Protein AF-A0A917IMJ3-F1 (afdb_monomer_lite)

Sequence (412 aa):
MSEKLTAGRRKFLPMLGHVNGKRSAVTCALKCNNACLAPDANCSDNHYFRDIVDAALTRRAALGLAAGAALVVGAGVQTQDAAQAAPGRAGKGNPNSWTKGKPSAFGFDAISPVAADVDDLVVPAGFEWEPIIRWGDPLFKSAPEFDPENQTARDQERQFGYNNDYLTIIPDADNPLHGILVCNHEYVNEQAMFSEAMFRDNRRELIRTAMMAQGLSVVELQRKKVGSPWTYIVGGKRNRRITTDTAFVIDGPAAGSDLMKTASDSTGTVVAGTNNNCSGGLTPWGTVLSGEENFDSYFVGKDDEKFARYSLSNEPTPHEWESVEPRWNANNPGYENESNRFGWIVELTRRIPRLPRASTPPWAASSTRAPTFTLIPLPATWLLTWAMTRALSTSTSSFPATATSRAIRSTT

Organism: NCBI:txid1812262

Radius of gyration: 28.25 Å; chains: 1; bounding box: 81×81×106 Å

Structure (mmCIF, N/CA/C/O backbone):
data_AF-A0A917IMJ3-F1
#
_entry.id   AF-A0A917IMJ3-F1
#
loop_
_atom_site.group_PDB
_atom_site.id
_atom_site.type_symbol
_atom_site.label_atom_id
_atom_site.label_alt_id
_atom_site.label_comp_id
_atom_site.label_asym_id
_atom_site.label_entity_id
_atom_site.label_seq_id
_atom_site.pdbx_PDB_ins_code
_atom_site.Cartn_x
_atom_site.Cartn_y
_atom_site.Cartn_z
_atom_site.occupancy
_atom_site.B_iso_or_equiv
_atom_site.auth_seq_id
_atom_site.auth_comp_id
_atom_site.auth_asym_id
_atom_site.auth_atom_id
_atom_site.pdbx_PDB_model_num
ATOM 1 N N . MET A 1 1 ? -9.486 -28.861 -49.021 1.00 35.19 1 MET A N 1
ATOM 2 C CA . MET A 1 1 ? -9.695 -29.885 -47.977 1.00 35.19 1 MET A CA 1
ATOM 3 C C . MET A 1 1 ? -10.042 -29.141 -46.702 1.00 35.19 1 MET A C 1
ATOM 5 O O . MET A 1 1 ? -9.253 -28.317 -46.271 1.00 35.19 1 MET A O 1
ATOM 9 N N . SER A 1 2 ? -11.275 -29.297 -46.220 1.00 33.06 2 SER A N 1
ATOM 10 C CA . SER A 1 2 ? -11.805 -28.580 -45.055 1.00 33.06 2 SER A CA 1
ATOM 11 C C . SER A 1 2 ? -11.383 -29.332 -43.797 1.00 33.06 2 SER A C 1
ATOM 13 O O . SER A 1 2 ? -11.830 -30.455 -43.566 1.00 33.06 2 SER A O 1
ATOM 15 N N . GLU A 1 3 ? -10.470 -28.743 -43.033 1.00 34.72 3 GLU A N 1
ATOM 16 C CA . GLU A 1 3 ? -10.011 -29.294 -41.765 1.00 34.72 3 GLU A CA 1
ATOM 17 C C . GLU A 1 3 ? -11.056 -28.958 -40.694 1.00 34.72 3 GLU A C 1
ATOM 19 O O . GLU A 1 3 ? -11.274 -27.804 -40.324 1.00 34.72 3 GLU A O 1
ATOM 24 N N . LYS A 1 4 ? -11.796 -29.983 -40.263 1.00 35.91 4 LYS A N 1
ATOM 25 C CA . LYS A 1 4 ? -12.760 -29.879 -39.170 1.00 35.91 4 LYS A CA 1
ATOM 26 C C . LYS A 1 4 ? -11.993 -29.603 -37.879 1.00 35.91 4 LYS A C 1
ATOM 28 O O . LYS A 1 4 ? -11.402 -30.518 -37.315 1.00 35.91 4 LYS A O 1
ATOM 33 N N . LEU A 1 5 ? -12.073 -28.369 -37.385 1.00 37.31 5 LEU A N 1
ATOM 34 C CA . LEU A 1 5 ? -11.803 -28.036 -35.988 1.00 37.31 5 LEU A CA 1
ATOM 35 C C . LEU A 1 5 ? -12.705 -28.911 -35.109 1.00 37.31 5 LEU A C 1
ATOM 37 O O . LEU A 1 5 ? -13.900 -28.652 -34.952 1.00 37.31 5 LEU A O 1
ATOM 41 N N . THR A 1 6 ? -12.149 -29.986 -34.557 1.00 40.31 6 THR A N 1
ATOM 42 C CA . THR A 1 6 ? -12.772 -30.716 -33.459 1.00 40.31 6 THR A CA 1
ATOM 43 C C . THR A 1 6 ? -12.925 -29.741 -32.304 1.00 40.31 6 THR A C 1
ATOM 45 O O . THR A 1 6 ? -11.944 -29.373 -31.661 1.00 40.31 6 THR A O 1
ATOM 48 N N . ALA A 1 7 ? -14.160 -29.304 -32.063 1.00 43.97 7 ALA A N 1
ATOM 49 C CA . ALA A 1 7 ? -14.542 -28.570 -30.873 1.00 43.97 7 ALA A CA 1
ATOM 50 C C . ALA A 1 7 ? -14.216 -29.441 -29.654 1.00 43.97 7 ALA A C 1
ATOM 52 O O . ALA A 1 7 ? -14.998 -30.304 -29.251 1.00 43.97 7 ALA A O 1
ATOM 53 N N . GLY A 1 8 ? -13.021 -29.250 -29.092 1.00 41.69 8 GLY A N 1
ATOM 54 C CA . GLY A 1 8 ? -12.675 -29.802 -27.797 1.00 41.69 8 GLY A CA 1
ATOM 55 C C . GLY A 1 8 ? -13.751 -29.358 -26.816 1.00 41.69 8 GLY A C 1
ATOM 56 O O . GLY A 1 8 ? -14.015 -28.162 -26.684 1.00 41.69 8 GLY A O 1
ATOM 57 N N . ARG A 1 9 ? -14.414 -30.320 -26.164 1.00 41.16 9 ARG A N 1
ATOM 58 C CA . ARG A 1 9 ? -15.279 -30.050 -25.012 1.00 41.16 9 ARG A CA 1
ATOM 59 C C . ARG A 1 9 ? -14.466 -29.185 -24.054 1.00 41.16 9 ARG A C 1
ATOM 61 O O . ARG A 1 9 ? -13.565 -29.702 -23.395 1.00 41.16 9 ARG A O 1
ATOM 68 N N . ARG A 1 10 ? -14.765 -27.883 -23.984 1.00 44.25 10 ARG A N 1
ATOM 69 C CA . ARG A 1 10 ? -14.269 -27.031 -22.904 1.00 44.25 10 ARG A CA 1
ATOM 70 C C . ARG A 1 10 ? -14.716 -27.726 -21.625 1.00 44.25 10 ARG A C 1
ATOM 72 O O . ARG A 1 10 ? -15.918 -27.852 -21.391 1.00 44.25 10 ARG A O 1
ATOM 79 N N . LYS A 1 11 ? -13.773 -28.281 -20.858 1.00 47.22 11 LYS A N 1
ATOM 80 C CA . LYS A 1 11 ? -14.083 -28.777 -19.518 1.00 47.22 11 LYS A CA 1
ATOM 81 C C . LYS A 1 11 ? -14.639 -27.569 -18.778 1.00 47.22 11 LYS A C 1
ATOM 83 O O . LYS A 1 11 ? -13.929 -26.580 -18.615 1.00 47.22 11 LYS A O 1
ATOM 88 N N . PHE A 1 12 ? -15.919 -27.615 -18.422 1.00 45.28 12 PHE A N 1
ATOM 89 C CA . PHE A 1 12 ? -16.486 -26.616 -17.534 1.00 45.28 12 PHE A CA 1
ATOM 90 C C . PHE A 1 12 ? -15.592 -26.557 -16.297 1.00 45.28 12 PHE A C 1
ATOM 92 O O . PHE A 1 12 ? -15.221 -27.607 -15.762 1.00 45.28 12 PHE A O 1
ATOM 99 N N . LEU A 1 13 ? -15.192 -25.348 -15.894 1.00 52.44 13 LEU A N 1
ATOM 100 C CA . LEU A 1 13 ? -14.470 -25.165 -14.642 1.00 52.44 13 LEU A CA 1
ATOM 101 C C . LEU A 1 13 ? -15.289 -25.876 -13.554 1.00 52.44 13 LEU A C 1
ATOM 103 O O . LEU A 1 13 ? -16.500 -25.655 -13.503 1.00 52.44 13 LEU A O 1
ATOM 107 N N . PRO A 1 14 ? -14.684 -26.721 -12.702 1.00 53.47 14 PRO A N 1
ATOM 108 C CA . PRO A 1 14 ? -15.400 -27.543 -11.716 1.00 53.47 14 PRO A CA 1
ATOM 109 C C . PRO A 1 14 ? -16.225 -26.736 -10.695 1.00 53.47 14 PRO A C 1
ATOM 111 O O . PRO A 1 14 ? -16.931 -27.312 -9.877 1.00 53.47 14 PRO A O 1
ATOM 114 N N . MET A 1 15 ? -16.168 -25.404 -10.768 1.00 46.88 15 MET A N 1
ATOM 115 C CA . MET A 1 15 ? -16.908 -24.461 -9.939 1.00 46.88 15 MET A CA 1
ATOM 116 C C . MET A 1 15 ? -18.075 -23.773 -10.673 1.00 46.88 15 MET A C 1
ATOM 118 O O . MET A 1 15 ? -18.857 -23.068 -10.038 1.00 46.88 15 MET A O 1
ATOM 122 N N . LEU A 1 16 ? -18.246 -23.969 -11.986 1.00 41.59 16 LEU A N 1
ATOM 123 C CA . LEU A 1 16 ? -19.335 -23.354 -12.750 1.00 41.59 16 LEU A CA 1
ATOM 124 C C . LEU A 1 16 ? -20.690 -23.917 -12.281 1.00 41.59 16 LEU A C 1
ATOM 126 O O . LEU A 1 16 ? -20.963 -25.103 -12.439 1.00 41.59 16 LEU A O 1
ATOM 130 N N . GLY A 1 17 ? -21.519 -23.066 -11.670 1.00 51.72 17 GLY A N 1
ATOM 131 C CA . GLY A 1 17 ? -22.773 -23.457 -11.006 1.00 51.72 17 GLY A CA 1
ATOM 132 C C . GLY A 1 17 ? -22.638 -23.790 -9.511 1.00 51.72 17 GLY A C 1
ATOM 133 O O . GLY A 1 17 ? -23.651 -23.887 -8.822 1.00 51.72 17 GLY A O 1
ATOM 134 N N . HIS A 1 18 ? -21.410 -23.908 -8.991 1.00 44.44 18 HIS A N 1
ATOM 135 C CA . HIS A 1 18 ? -21.112 -24.044 -7.557 1.00 44.44 18 HIS A CA 1
ATOM 136 C C . HIS A 1 18 ? -20.641 -22.731 -6.919 1.00 44.44 18 HIS A C 1
ATOM 138 O O . HIS A 1 18 ? -20.773 -22.563 -5.708 1.00 44.44 18 HIS A O 1
ATOM 144 N N . VAL A 1 19 ? -20.147 -21.784 -7.724 1.00 44.25 19 VAL A N 1
ATOM 145 C CA . VAL A 1 19 ? -19.877 -20.409 -7.299 1.00 44.25 19 VAL A CA 1
ATOM 146 C C . VAL A 1 19 ? -20.710 -19.432 -8.117 1.00 44.25 19 VAL A C 1
ATOM 148 O O . VAL A 1 19 ? -20.567 -19.322 -9.331 1.00 44.25 19 VAL A O 1
ATOM 151 N N . ASN A 1 20 ? -21.578 -18.691 -7.434 1.00 52.50 20 ASN A N 1
ATOM 152 C CA . ASN A 1 20 ? -22.079 -17.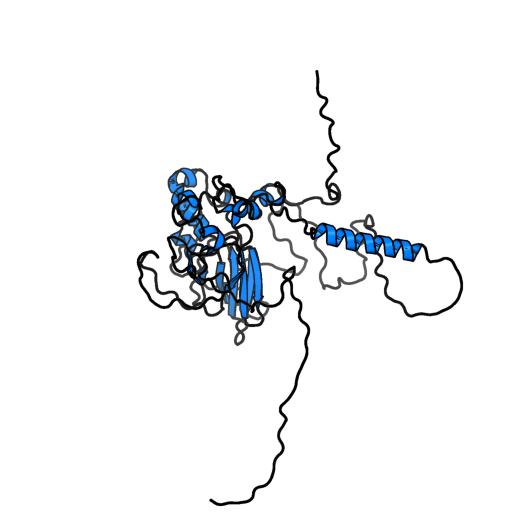425 -7.947 1.00 52.50 20 ASN A CA 1
ATOM 153 C C . ASN A 1 20 ? -21.049 -16.379 -7.538 1.00 52.50 20 ASN A C 1
ATOM 155 O O . ASN A 1 20 ? -21.074 -15.898 -6.404 1.00 52.50 20 ASN A O 1
ATOM 159 N N . GLY A 1 21 ? -20.095 -16.089 -8.424 1.00 55.09 21 GLY A N 1
ATOM 160 C CA . GLY A 1 21 ? -19.162 -14.990 -8.212 1.00 55.09 21 GLY A CA 1
ATOM 161 C C . GLY A 1 21 ? -19.959 -13.697 -8.068 1.00 55.09 21 GLY A C 1
ATOM 162 O O . GLY A 1 21 ? -20.442 -13.161 -9.054 1.00 55.09 21 GLY A O 1
ATOM 163 N N . LYS A 1 22 ? -20.131 -13.212 -6.834 1.00 58.22 22 LYS A N 1
ATOM 164 C CA . LYS A 1 22 ? -20.762 -11.910 -6.559 1.00 58.22 22 LYS A CA 1
ATOM 165 C C . LYS A 1 22 ? -19.828 -10.734 -6.862 1.00 58.22 22 LYS A C 1
ATOM 167 O O . LYS A 1 22 ? -20.222 -9.586 -6.704 1.00 58.22 22 LYS A O 1
ATOM 172 N N . ARG A 1 23 ? -18.575 -11.013 -7.232 1.00 66.75 23 ARG A N 1
ATOM 173 C CA . ARG A 1 23 ? -17.576 -9.990 -7.524 1.00 66.75 23 ARG A CA 1
ATOM 174 C C . ARG A 1 23 ? -17.810 -9.463 -8.939 1.00 66.75 23 ARG A C 1
ATOM 176 O O . ARG A 1 23 ? -17.840 -10.244 -9.887 1.00 66.75 23 ARG A O 1
ATOM 183 N N . SER A 1 24 ? -17.986 -8.149 -9.057 1.00 75.62 24 SER A N 1
ATOM 184 C CA . SER A 1 24 ? -18.077 -7.472 -10.351 1.00 75.62 24 SER A CA 1
ATOM 185 C C . SER A 1 24 ? -16.787 -7.682 -11.147 1.00 75.62 24 SER A C 1
ATOM 187 O O . SER A 1 24 ? -15.697 -7.674 -10.573 1.00 75.62 24 SER A O 1
ATOM 189 N N . ALA A 1 25 ? -16.900 -7.822 -12.471 1.00 77.88 25 ALA A N 1
ATOM 190 C CA . ALA A 1 25 ? -15.740 -7.880 -13.362 1.00 77.88 25 ALA A CA 1
ATOM 191 C C . ALA A 1 25 ? -14.852 -6.631 -13.218 1.00 77.88 25 ALA A C 1
ATOM 193 O O . ALA A 1 25 ? -13.630 -6.737 -13.260 1.00 77.88 25 ALA A O 1
ATOM 194 N N . VAL A 1 26 ? -15.462 -5.472 -12.948 1.00 81.12 26 VAL A N 1
ATOM 195 C CA . VAL A 1 26 ? -14.744 -4.216 -12.687 1.00 81.12 26 VAL A CA 1
ATOM 196 C C . VAL A 1 26 ? -13.865 -4.341 -11.441 1.00 81.12 26 VAL A C 1
ATOM 198 O O . VAL A 1 26 ? -12.712 -3.938 -11.465 1.00 81.12 26 VAL A O 1
ATOM 201 N N . THR A 1 27 ? -14.347 -4.981 -10.372 1.00 78.88 27 THR A N 1
ATOM 202 C CA . THR A 1 27 ? -13.531 -5.226 -9.172 1.00 78.88 27 THR A CA 1
ATOM 203 C C . THR A 1 27 ? -12.348 -6.148 -9.466 1.00 78.88 27 THR A C 1
ATOM 205 O O . THR A 1 27 ? -11.276 -5.954 -8.901 1.00 78.88 27 THR A O 1
ATOM 208 N N . CYS A 1 28 ? -12.516 -7.150 -10.335 1.00 81.75 28 CYS A N 1
ATOM 209 C CA . CYS A 1 28 ? -11.405 -8.011 -10.746 1.00 81.75 28 CYS A CA 1
ATOM 210 C C . CYS A 1 28 ? -10.337 -7.236 -11.527 1.00 81.75 28 CYS A C 1
ATOM 212 O O . CYS A 1 28 ? -9.151 -7.457 -11.291 1.00 81.75 28 CYS A O 1
ATOM 214 N N . ALA A 1 29 ? -10.755 -6.326 -12.409 1.00 81.81 29 ALA A N 1
ATOM 215 C CA . ALA A 1 29 ? -9.844 -5.480 -13.169 1.00 81.81 29 ALA A CA 1
ATOM 216 C C . ALA A 1 29 ? -9.094 -4.496 -12.266 1.00 81.81 29 ALA A C 1
ATOM 218 O O . ALA A 1 29 ? -7.875 -4.420 -12.337 1.00 81.81 29 ALA A O 1
ATOM 219 N N . LEU A 1 30 ? -9.816 -3.800 -11.387 1.00 81.94 30 LEU A N 1
ATOM 220 C CA . LEU A 1 30 ? -9.260 -2.720 -10.576 1.00 81.94 30 LEU A CA 1
ATOM 221 C C . LEU A 1 30 ? -8.395 -3.208 -9.406 1.00 81.94 30 LEU A C 1
ATOM 223 O O . LEU A 1 30 ? -7.332 -2.653 -9.169 1.00 81.94 30 LEU A O 1
ATOM 227 N N . LYS A 1 31 ? -8.824 -4.247 -8.674 1.00 81.62 31 LYS A N 1
ATOM 228 C CA . LYS A 1 31 ? -8.107 -4.712 -7.469 1.00 81.62 31 LYS A CA 1
ATOM 229 C C . LYS A 1 31 ? -7.034 -5.758 -7.773 1.00 81.62 31 LYS A C 1
ATOM 231 O O . LYS A 1 31 ? -6.007 -5.794 -7.112 1.00 81.62 31 LYS A O 1
ATOM 236 N N . CYS A 1 32 ? -7.296 -6.647 -8.730 1.00 79.88 32 CYS A N 1
ATOM 237 C CA . CYS A 1 32 ? -6.484 -7.850 -8.947 1.00 79.88 32 CYS A CA 1
ATOM 238 C C . CYS A 1 32 ? -5.886 -7.923 -10.358 1.00 79.88 32 CYS A C 1
ATOM 240 O O . CYS A 1 32 ? -5.550 -9.020 -10.798 1.00 79.88 32 CYS A O 1
ATOM 242 N N . ASN A 1 33 ? -5.864 -6.809 -11.101 1.00 80.62 33 ASN A N 1
ATOM 243 C CA . ASN A 1 33 ? -5.359 -6.720 -12.476 1.00 80.62 33 ASN A CA 1
ATOM 244 C C . ASN A 1 33 ? -5.807 -7.877 -13.392 1.00 80.62 33 ASN A C 1
ATOM 246 O O . ASN A 1 33 ? -5.044 -8.422 -14.184 1.00 80.62 33 ASN A O 1
ATOM 250 N N . ASN A 1 34 ? -7.058 -8.328 -13.251 1.00 81.75 34 ASN A N 1
ATOM 251 C CA . ASN A 1 34 ? -7.582 -9.471 -14.002 1.00 81.75 34 ASN A CA 1
ATOM 252 C C . ASN A 1 34 ? -6.718 -10.750 -13.936 1.00 81.75 34 ASN A C 1
ATOM 254 O O . ASN A 1 34 ? -6.781 -11.558 -14.861 1.00 81.75 34 ASN A O 1
ATOM 258 N N . ALA A 1 35 ? -5.977 -10.994 -12.848 1.00 78.94 35 ALA A N 1
ATOM 259 C CA . ALA A 1 35 ? -5.059 -12.133 -12.721 1.00 78.94 35 ALA A CA 1
ATOM 260 C C . ALA A 1 35 ? -5.704 -13.491 -13.069 1.00 78.94 35 ALA A C 1
ATOM 262 O O . ALA A 1 35 ? -5.063 -14.379 -13.616 1.00 78.94 35 ALA A O 1
ATOM 263 N N . CYS A 1 36 ? -7.010 -13.644 -12.823 1.00 80.06 36 CYS A N 1
ATOM 264 C CA . CYS A 1 36 ? -7.768 -14.859 -13.141 1.00 80.06 36 CYS A CA 1
ATOM 265 C C . CYS A 1 36 ? -8.087 -15.065 -14.639 1.00 80.06 36 CYS A C 1
ATOM 267 O O . CYS A 1 36 ? -8.676 -16.091 -14.986 1.00 80.06 36 CYS A O 1
ATOM 269 N N . LEU A 1 37 ? -7.804 -14.092 -15.514 1.00 80.81 37 LEU A N 1
ATOM 270 C CA . LEU A 1 37 ? -8.043 -14.185 -16.962 1.00 80.81 37 LEU A CA 1
ATOM 271 C C . LEU A 1 37 ? -6.817 -14.677 -17.740 1.00 80.81 37 LEU A C 1
ATOM 273 O O . LEU A 1 37 ? -6.973 -15.126 -18.877 1.00 80.81 37 LEU A O 1
ATOM 277 N N . ALA A 1 38 ? -5.627 -14.608 -17.145 1.00 75.62 38 ALA A N 1
ATOM 278 C CA . ALA A 1 38 ? -4.395 -15.102 -17.740 1.00 75.62 38 ALA A CA 1
ATOM 279 C C . ALA A 1 38 ? -4.073 -16.523 -17.236 1.00 75.62 38 ALA A C 1
ATOM 281 O O . ALA A 1 38 ? -4.507 -16.907 -16.147 1.00 75.62 38 ALA A O 1
ATOM 282 N N . PRO A 1 39 ? -3.332 -17.335 -18.015 1.00 73.88 39 PRO A N 1
ATOM 283 C CA . PRO A 1 39 ? -2.721 -18.552 -17.495 1.00 73.88 39 PRO A CA 1
ATOM 284 C C . PRO A 1 39 ? -1.790 -18.219 -16.329 1.00 73.88 39 PRO A C 1
ATOM 286 O O . PRO A 1 39 ? -1.165 -17.160 -16.317 1.00 73.88 39 PRO A O 1
ATOM 289 N N . ASP A 1 40 ? -1.653 -19.141 -15.382 1.00 75.12 40 ASP A N 1
ATOM 290 C CA . ASP A 1 40 ? -0.706 -18.960 -14.289 1.00 75.12 40 ASP A CA 1
ATOM 291 C C . ASP A 1 40 ? 0.722 -18.810 -14.832 1.00 75.12 40 ASP A C 1
ATOM 293 O O . ASP A 1 40 ? 1.205 -19.649 -15.593 1.00 75.12 40 ASP A O 1
ATOM 297 N N . ALA A 1 41 ? 1.424 -17.767 -14.388 1.00 77.25 41 ALA A N 1
ATOM 298 C CA . ALA A 1 41 ? 2.816 -17.515 -14.764 1.00 77.25 41 ALA A CA 1
ATOM 299 C C . ALA A 1 41 ? 3.802 -18.552 -14.185 1.00 77.25 41 ALA A C 1
ATOM 301 O O . ALA A 1 41 ? 4.967 -18.631 -14.581 1.00 77.25 41 ALA A O 1
ATOM 302 N N . ASN A 1 42 ? 3.354 -19.367 -13.225 1.00 77.44 42 ASN A N 1
ATOM 303 C CA . ASN A 1 42 ? 4.152 -20.435 -12.643 1.00 77.44 42 ASN A CA 1
ATOM 304 C C . ASN A 1 42 ? 4.017 -21.737 -13.445 1.00 77.44 42 ASN A C 1
ATOM 306 O O . ASN A 1 42 ? 3.167 -22.570 -13.152 1.00 77.44 42 ASN A O 1
ATOM 310 N N . CYS A 1 43 ? 4.936 -21.952 -14.384 1.00 77.56 43 CYS A N 1
ATOM 311 C CA . CYS A 1 43 ? 5.008 -23.173 -15.192 1.00 77.56 43 CYS A CA 1
ATOM 312 C C . CYS A 1 43 ? 5.715 -24.357 -14.498 1.00 77.56 43 CYS A C 1
ATOM 314 O O . CYS A 1 43 ? 6.110 -25.303 -15.175 1.00 77.56 43 CYS A O 1
ATOM 316 N N . SER A 1 44 ? 5.952 -24.310 -13.179 1.00 80.25 44 SER A N 1
ATOM 317 C CA . SER A 1 44 ? 6.576 -25.442 -12.475 1.00 80.25 44 SER A CA 1
ATOM 318 C C . SER A 1 44 ? 5.602 -26.604 -12.280 1.00 80.25 44 SER A C 1
ATOM 320 O O . SER A 1 44 ? 4.408 -26.396 -12.088 1.00 80.25 44 SER A O 1
ATOM 322 N N . ASP A 1 45 ? 6.130 -27.827 -12.197 1.00 82.94 45 ASP A N 1
ATOM 323 C CA . ASP A 1 45 ? 5.349 -29.047 -11.928 1.00 82.94 45 ASP A CA 1
ATOM 324 C C . ASP A 1 45 ? 4.862 -29.162 -10.465 1.00 82.94 45 ASP A C 1
ATOM 326 O O . ASP A 1 45 ? 4.456 -30.233 -10.006 1.00 82.94 45 ASP A O 1
ATOM 330 N N . ASN A 1 46 ? 4.930 -28.076 -9.688 1.00 82.81 46 ASN A N 1
ATOM 331 C CA . ASN A 1 46 ? 4.446 -28.067 -8.314 1.00 82.81 46 ASN A CA 1
ATOM 332 C C . ASN A 1 46 ? 2.918 -28.171 -8.283 1.00 82.81 46 ASN A C 1
ATOM 334 O O . ASN A 1 46 ? 2.214 -27.513 -9.045 1.00 82.81 46 ASN A O 1
ATOM 338 N N . HIS A 1 47 ? 2.395 -28.953 -7.338 1.00 77.56 47 HIS A N 1
ATOM 339 C CA . HIS A 1 47 ? 0.952 -29.059 -7.143 1.00 77.56 47 HIS A CA 1
ATOM 340 C C . HIS A 1 47 ? 0.334 -27.712 -6.765 1.00 77.56 47 HIS A C 1
ATOM 342 O O . HIS A 1 47 ? 0.830 -27.020 -5.870 1.00 77.56 47 HIS A O 1
ATOM 348 N N . TYR A 1 48 ? -0.812 -27.392 -7.366 1.00 75.94 48 TYR A N 1
ATOM 349 C CA . TYR A 1 48 ? -1.612 -26.269 -6.902 1.00 75.94 48 TYR A CA 1
ATOM 350 C C . TYR A 1 48 ? -2.213 -26.592 -5.543 1.00 75.94 48 TYR A C 1
ATOM 352 O O . TYR A 1 48 ? -2.596 -27.730 -5.262 1.00 75.94 48 TYR A O 1
ATOM 360 N N . PHE A 1 49 ? -2.403 -25.563 -4.718 1.00 75.25 49 PHE A N 1
ATOM 361 C CA . PHE A 1 49 ? -3.122 -25.720 -3.455 1.00 75.25 49 PHE A CA 1
ATOM 362 C C . PHE A 1 49 ? -4.507 -26.351 -3.661 1.00 75.25 49 PHE A C 1
ATOM 364 O O . PHE A 1 49 ? -4.922 -27.202 -2.878 1.00 75.25 49 PHE A O 1
ATOM 371 N N . ARG A 1 50 ? -5.185 -26.005 -4.764 1.00 76.19 50 ARG A N 1
ATOM 372 C CA . ARG A 1 50 ? -6.435 -26.650 -5.176 1.00 76.19 50 ARG A CA 1
ATOM 373 C C . ARG A 1 50 ? -6.281 -28.162 -5.313 1.00 76.19 50 ARG A C 1
ATOM 375 O O . ARG A 1 50 ? -7.107 -28.878 -4.772 1.00 76.19 50 ARG A O 1
ATOM 382 N N . ASP A 1 51 ? -5.224 -28.647 -5.959 1.00 77.50 51 ASP A N 1
ATOM 383 C CA . ASP A 1 51 ? -5.007 -30.086 -6.145 1.00 77.50 51 ASP A CA 1
ATOM 384 C C . ASP A 1 51 ? -4.736 -30.785 -4.802 1.00 77.50 51 ASP A C 1
ATOM 386 O O . ASP A 1 51 ? -5.195 -31.905 -4.573 1.00 77.50 51 ASP A O 1
ATOM 390 N N . ILE A 1 52 ? -4.050 -30.104 -3.875 1.00 79.56 52 ILE A N 1
ATOM 391 C CA . ILE A 1 52 ? -3.828 -30.586 -2.503 1.00 79.56 52 ILE A CA 1
ATOM 392 C C . ILE A 1 52 ? -5.162 -30.691 -1.747 1.00 79.56 52 ILE A C 1
ATOM 394 O O . ILE A 1 52 ? -5.439 -31.709 -1.105 1.00 79.56 52 ILE A O 1
ATOM 398 N N . VAL A 1 53 ? -6.003 -29.656 -1.828 1.00 73.94 53 VAL A N 1
ATOM 399 C CA . VAL A 1 53 ? -7.330 -29.624 -1.196 1.00 73.94 53 VAL A CA 1
ATOM 400 C C . VAL A 1 53 ? -8.259 -30.663 -1.819 1.00 73.94 53 VAL A C 1
ATOM 402 O O . VAL A 1 53 ? -8.883 -31.428 -1.084 1.00 73.94 53 VAL A O 1
ATOM 405 N N . ASP A 1 54 ? -8.309 -30.752 -3.146 1.00 75.19 54 ASP A N 1
ATOM 406 C CA . ASP A 1 54 ? -9.116 -31.720 -3.888 1.00 75.19 54 ASP A CA 1
ATOM 407 C C . ASP A 1 54 ? -8.697 -33.149 -3.525 1.00 75.19 54 ASP A C 1
ATOM 409 O O . ASP A 1 54 ? -9.552 -33.992 -3.242 1.00 75.19 54 ASP A O 1
ATOM 413 N N . ALA A 1 55 ? -7.394 -33.426 -3.419 1.00 74.69 55 ALA A N 1
ATOM 414 C CA . ALA A 1 55 ? -6.894 -34.716 -2.954 1.00 74.69 55 ALA A CA 1
ATOM 415 C C . ALA A 1 55 ? -7.307 -35.009 -1.500 1.00 74.69 55 ALA A C 1
ATOM 417 O O . ALA A 1 55 ? -7.739 -36.125 -1.191 1.00 74.69 55 ALA A O 1
ATOM 418 N N . ALA A 1 56 ? -7.218 -34.029 -0.596 1.00 73.56 56 ALA A N 1
ATOM 419 C CA . ALA A 1 56 ? -7.606 -34.192 0.805 1.00 73.56 56 ALA A CA 1
ATOM 420 C C . ALA A 1 56 ? -9.120 -34.416 0.978 1.00 73.56 56 ALA A C 1
ATOM 422 O O . ALA A 1 56 ? -9.535 -35.294 1.743 1.00 73.56 56 ALA A O 1
ATOM 423 N N . LEU A 1 57 ? -9.951 -33.665 0.252 1.00 69.69 57 LEU A N 1
ATOM 424 C CA . LEU A 1 57 ? -11.408 -33.808 0.253 1.00 69.69 57 LEU A CA 1
ATOM 425 C C . LEU A 1 57 ? -11.840 -35.131 -0.387 1.00 69.69 57 LEU A C 1
ATOM 427 O O . LEU A 1 57 ? -12.679 -35.829 0.183 1.00 69.69 57 LEU A O 1
ATOM 431 N N . THR A 1 58 ? -11.216 -35.534 -1.497 1.00 69.06 58 THR A N 1
ATOM 432 C CA . THR A 1 58 ? -11.480 -36.826 -2.153 1.00 69.06 58 THR A CA 1
ATOM 433 C C . THR A 1 58 ? -11.119 -37.994 -1.237 1.00 69.06 58 THR A C 1
ATOM 435 O O . THR A 1 58 ? -11.893 -38.942 -1.116 1.00 69.06 58 THR A O 1
ATOM 438 N N . ARG A 1 59 ? -9.997 -37.912 -0.507 1.00 63.28 59 ARG A N 1
ATOM 439 C CA . ARG A 1 59 ? -9.630 -38.909 0.515 1.00 63.28 59 ARG A CA 1
ATOM 440 C C . ARG A 1 59 ? -10.656 -38.984 1.642 1.00 63.28 59 ARG A C 1
ATOM 442 O O . ARG A 1 59 ? -11.020 -40.085 2.042 1.00 63.28 59 ARG A O 1
ATOM 449 N N . ARG A 1 60 ? -11.156 -37.848 2.142 1.00 62.19 60 ARG A N 1
ATOM 450 C CA . ARG A 1 60 ? -12.215 -37.833 3.170 1.00 62.19 60 ARG A CA 1
ATOM 451 C C . ARG A 1 60 ? -13.538 -38.391 2.650 1.00 62.19 60 ARG A C 1
ATOM 453 O O . ARG A 1 60 ? -14.200 -39.115 3.382 1.00 62.19 60 ARG A O 1
ATOM 460 N N . ALA A 1 61 ? -13.903 -38.106 1.402 1.00 58.84 61 ALA A N 1
ATOM 461 C CA . ALA A 1 61 ? -15.085 -38.682 0.769 1.00 58.84 61 ALA A CA 1
ATOM 462 C C . ALA A 1 61 ? -14.944 -40.203 0.587 1.00 58.84 61 ALA A C 1
ATOM 464 O O . ALA A 1 61 ? -15.868 -40.939 0.918 1.00 58.84 61 ALA A O 1
ATOM 465 N N . ALA A 1 62 ? -13.777 -40.686 0.148 1.00 57.22 62 ALA A N 1
ATOM 466 C CA . ALA A 1 62 ? -13.486 -42.111 0.006 1.00 57.22 62 ALA A CA 1
ATOM 467 C C . ALA A 1 62 ? -13.453 -42.844 1.358 1.00 57.22 62 ALA A C 1
ATOM 469 O O . ALA A 1 62 ? -14.028 -43.920 1.478 1.00 57.22 62 ALA A O 1
ATOM 470 N N . LEU A 1 63 ? -12.849 -42.252 2.394 1.00 60.56 63 LEU A N 1
ATOM 471 C CA . LEU A 1 63 ? -12.855 -42.802 3.755 1.00 60.56 63 LEU A CA 1
ATOM 472 C C . LEU A 1 63 ? -14.249 -42.757 4.390 1.00 60.56 63 LEU A C 1
ATOM 474 O O . LEU A 1 63 ? -14.626 -43.696 5.080 1.00 60.56 63 LEU A O 1
ATOM 478 N N . GLY A 1 64 ? -15.039 -41.713 4.131 1.00 56.31 64 GLY A N 1
ATOM 479 C CA . GLY A 1 64 ? -16.441 -41.643 4.546 1.00 56.31 64 GLY A CA 1
ATOM 480 C C . GLY A 1 64 ? -17.316 -42.688 3.844 1.00 56.31 64 GLY A C 1
ATOM 481 O O . GLY A 1 64 ? -18.168 -43.301 4.481 1.00 56.31 64 GLY A O 1
ATOM 482 N N . LEU A 1 65 ? -17.065 -42.953 2.557 1.00 52.31 65 LEU A N 1
ATOM 483 C CA . LEU A 1 65 ? -17.705 -44.033 1.797 1.00 52.31 65 LEU A CA 1
ATOM 484 C C . LEU A 1 65 ? -17.259 -45.423 2.279 1.00 52.31 65 LEU A C 1
ATOM 486 O O . LEU A 1 65 ? -18.095 -46.312 2.403 1.00 52.31 65 LEU A O 1
ATOM 490 N N . ALA A 1 66 ? -15.980 -45.608 2.617 1.00 49.59 66 ALA A N 1
ATOM 491 C CA . ALA A 1 66 ? -15.461 -46.856 3.179 1.00 49.59 66 ALA A CA 1
ATOM 492 C C . ALA A 1 66 ? -15.988 -47.116 4.603 1.00 49.59 66 ALA A C 1
ATOM 494 O O . ALA A 1 66 ? -16.359 -48.243 4.921 1.00 49.59 66 ALA A O 1
ATOM 495 N N . ALA A 1 67 ? -16.112 -46.076 5.435 1.00 48.25 67 ALA A N 1
ATOM 496 C CA . ALA A 1 67 ? -16.750 -46.161 6.749 1.00 48.25 67 ALA A CA 1
ATOM 497 C C . ALA A 1 67 ? -18.259 -46.456 6.647 1.00 48.25 67 ALA A C 1
ATOM 499 O O . ALA A 1 67 ? -18.803 -47.158 7.493 1.00 48.25 67 ALA A O 1
ATOM 500 N N . GLY A 1 68 ? -18.927 -45.983 5.587 1.00 45.59 68 GLY A N 1
ATOM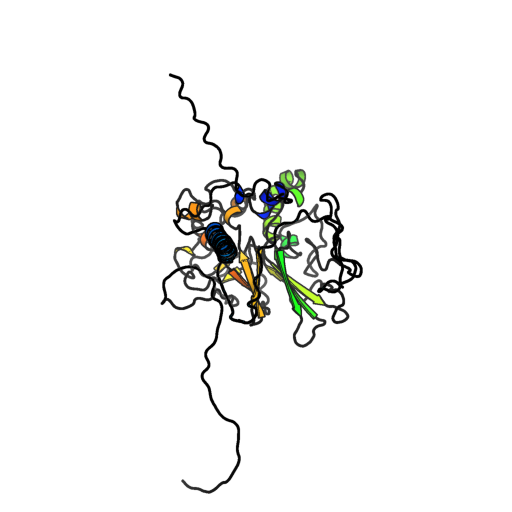 501 C CA . GLY A 1 68 ? -20.314 -46.341 5.272 1.00 45.5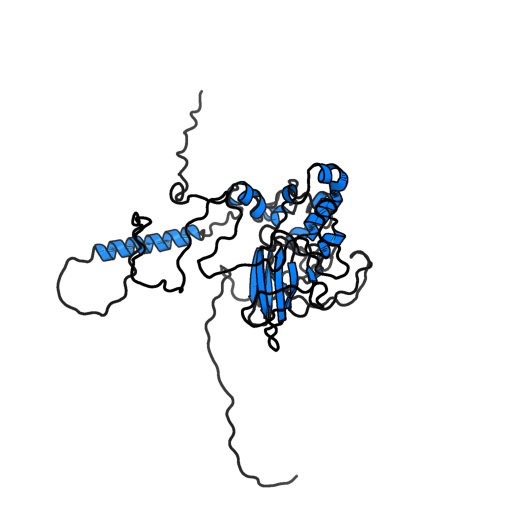9 68 GLY A CA 1
ATOM 502 C C . GLY A 1 68 ? -20.491 -47.764 4.722 1.00 45.59 68 GLY A C 1
ATOM 503 O O . GLY A 1 68 ? -21.556 -48.350 4.892 1.00 45.59 68 GLY A O 1
ATOM 504 N N . ALA A 1 69 ? -19.459 -48.343 4.099 1.00 42.84 69 ALA A N 1
ATOM 505 C CA . ALA A 1 69 ? -19.479 -49.709 3.567 1.00 42.84 69 ALA A CA 1
ATOM 506 C C . ALA A 1 69 ? -19.062 -50.784 4.594 1.00 42.84 69 ALA A C 1
ATOM 508 O O . ALA A 1 69 ? -19.381 -51.956 4.411 1.00 42.84 69 ALA A O 1
ATOM 509 N N . ALA A 1 70 ? -18.398 -50.409 5.694 1.00 42.62 70 ALA A N 1
ATOM 510 C CA . ALA A 1 70 ? -17.906 -51.328 6.728 1.00 42.62 70 ALA A CA 1
ATOM 511 C C . ALA A 1 70 ? -18.908 -51.610 7.875 1.00 42.62 70 ALA A C 1
ATOM 513 O O . ALA A 1 70 ? -18.498 -51.978 8.973 1.00 42.62 70 ALA A O 1
ATOM 514 N N . LEU A 1 71 ? -20.219 -51.452 7.645 1.00 41.50 71 LEU A N 1
ATOM 515 C CA . LEU A 1 71 ? -21.271 -51.654 8.660 1.00 41.50 71 LEU A CA 1
ATOM 516 C C . LEU A 1 71 ? -22.122 -52.920 8.457 1.00 41.50 71 LEU A C 1
ATOM 518 O O . LEU A 1 71 ? -23.295 -52.958 8.824 1.00 41.50 71 LEU A O 1
ATOM 522 N N . VAL A 1 72 ? -21.530 -53.996 7.934 1.00 47.28 72 VAL A N 1
ATOM 523 C CA . VAL A 1 72 ? -22.120 -55.340 8.021 1.00 47.28 72 VAL A CA 1
ATOM 524 C C . VAL A 1 72 ? -21.022 -56.345 8.369 1.00 47.28 72 VAL A C 1
ATOM 526 O O . VAL A 1 72 ? -20.284 -56.758 7.488 1.00 47.28 72 VAL A O 1
ATOM 529 N N . VAL A 1 73 ? -20.885 -56.667 9.663 1.00 37.06 73 VAL A N 1
ATOM 530 C CA . VAL A 1 73 ? -20.794 -58.020 10.270 1.00 37.06 73 VAL A CA 1
ATOM 531 C C . VAL A 1 73 ? -20.364 -57.883 11.748 1.00 37.06 73 VAL A C 1
ATOM 533 O O . VAL A 1 73 ? -19.225 -57.555 12.045 1.00 37.06 73 VAL A O 1
ATOM 536 N N . GLY A 1 74 ? -21.290 -58.192 12.665 1.00 35.75 74 GLY A N 1
ATOM 537 C CA . GLY A 1 74 ? -21.027 -59.010 13.863 1.00 35.75 74 GLY A CA 1
ATOM 538 C C . GLY A 1 74 ? -20.299 -58.421 15.087 1.00 35.75 74 GLY A C 1
ATOM 539 O O . GLY A 1 74 ? -19.082 -58.445 15.158 1.00 35.75 74 GLY A O 1
ATOM 540 N N . ALA A 1 75 ? -21.094 -58.115 16.123 1.00 36.66 75 ALA A N 1
ATOM 541 C CA . ALA A 1 75 ? -20.833 -58.334 17.558 1.00 36.66 75 ALA A CA 1
ATOM 542 C C . ALA A 1 75 ? -19.693 -57.573 18.291 1.00 36.66 75 ALA A C 1
ATOM 544 O O . ALA A 1 75 ? -18.549 -58.004 18.347 1.00 36.66 75 ALA A O 1
ATOM 545 N N . GLY A 1 76 ? -20.101 -56.549 19.056 1.00 43.12 76 GLY A N 1
ATOM 546 C CA . GLY A 1 76 ? -19.796 -56.469 20.492 1.00 43.12 76 GLY A CA 1
ATOM 547 C C . GLY A 1 76 ? -18.402 -56.016 20.933 1.00 43.12 76 GLY A C 1
ATOM 548 O O . GLY A 1 76 ? -17.721 -56.775 21.609 1.00 43.12 76 GLY A O 1
ATOM 549 N N . VAL A 1 77 ? -18.038 -54.751 20.696 1.00 33.62 77 VAL A N 1
ATOM 550 C CA . VAL A 1 77 ? -17.081 -54.017 21.549 1.00 33.62 77 VAL A CA 1
ATOM 551 C C . VAL A 1 77 ? -17.553 -52.564 21.663 1.00 33.62 77 VAL A C 1
ATOM 553 O O . VAL A 1 77 ? -17.677 -51.867 20.660 1.00 33.62 77 VAL A O 1
ATOM 556 N N . GLN A 1 78 ? -17.841 -52.104 22.884 1.00 44.81 78 GLN A N 1
ATOM 557 C CA . GLN A 1 78 ? -18.024 -50.681 23.176 1.00 44.81 78 GLN A CA 1
ATOM 558 C C . GLN A 1 78 ? -16.652 -49.997 23.142 1.00 44.81 78 GLN A C 1
ATOM 560 O O . GLN A 1 78 ? -15.878 -50.106 24.090 1.00 44.81 78 GLN A O 1
ATOM 565 N N . THR A 1 79 ? -16.350 -49.288 22.057 1.00 35.00 79 THR A N 1
ATOM 566 C CA . THR A 1 79 ? -15.264 -48.301 22.017 1.00 35.00 79 THR A CA 1
ATOM 567 C C . THR A 1 79 ? -15.861 -46.904 21.938 1.00 35.00 79 THR A C 1
ATOM 569 O O . THR A 1 79 ? -16.766 -46.658 21.147 1.00 35.00 79 THR A O 1
ATOM 572 N N . GLN A 1 80 ? -15.349 -46.028 22.797 1.00 36.03 80 GLN A N 1
ATOM 573 C CA . GLN A 1 80 ? -15.759 -44.644 23.014 1.00 36.03 80 GLN A CA 1
ATOM 574 C C . GLN A 1 80 ? -15.889 -43.834 21.715 1.00 36.03 80 GLN A C 1
ATOM 576 O O . GLN A 1 80 ? -15.066 -43.960 20.808 1.00 36.03 80 GLN A O 1
ATOM 581 N N . ASP A 1 81 ? -16.916 -42.983 21.677 1.00 32.47 81 ASP A N 1
ATOM 582 C CA . ASP A 1 81 ? -17.267 -42.078 20.583 1.00 32.47 81 ASP A CA 1
ATOM 583 C C . ASP A 1 81 ? -16.079 -41.217 20.124 1.00 32.47 81 ASP A C 1
ATOM 585 O O . ASP A 1 81 ? -15.774 -40.162 20.684 1.00 32.47 81 ASP A O 1
ATOM 589 N N . ALA A 1 82 ? -15.435 -41.630 19.033 1.00 34.94 82 ALA A N 1
ATOM 590 C CA . ALA A 1 82 ? -14.714 -40.703 18.180 1.00 34.94 82 ALA A CA 1
ATOM 591 C C . ALA A 1 82 ? -15.763 -39.913 17.389 1.00 34.94 82 ALA A C 1
ATOM 593 O O . ALA A 1 82 ? -16.428 -40.460 16.510 1.00 34.94 82 ALA A O 1
ATOM 594 N N . ALA A 1 83 ? -15.922 -38.630 17.718 1.00 34.47 83 ALA A N 1
ATOM 595 C CA . ALA A 1 83 ? -16.796 -37.704 17.009 1.00 34.47 83 ALA A CA 1
ATOM 596 C C . ALA A 1 83 ? -16.469 -37.693 15.502 1.00 34.47 83 ALA A C 1
ATOM 598 O O . ALA A 1 83 ? -15.542 -37.022 15.042 1.00 34.47 83 ALA A O 1
ATOM 599 N N . GLN A 1 84 ? -17.237 -38.454 14.723 1.00 31.08 84 GLN A N 1
ATOM 600 C CA . GLN A 1 84 ? -17.207 -38.414 13.271 1.00 31.08 84 GLN A CA 1
ATOM 601 C C . GLN A 1 84 ? -17.890 -37.124 12.815 1.00 31.08 84 GLN A C 1
ATOM 603 O O . GLN A 1 84 ? -19.114 -37.000 12.833 1.00 31.08 84 GLN A O 1
ATOM 608 N N . ALA A 1 85 ? -17.094 -36.148 12.382 1.00 33.41 85 ALA A N 1
ATOM 609 C CA . ALA A 1 85 ? -17.602 -35.037 11.592 1.00 33.41 85 ALA A CA 1
ATOM 610 C C . ALA A 1 85 ? -18.038 -35.582 10.223 1.00 33.41 85 ALA A C 1
ATOM 612 O O . ALA A 1 85 ? -17.219 -35.757 9.318 1.00 33.41 85 ALA A O 1
ATOM 613 N N . ALA A 1 86 ? -19.328 -35.891 10.084 1.00 31.31 86 ALA A N 1
ATOM 614 C CA . ALA A 1 86 ? -19.927 -36.178 8.791 1.00 31.31 86 ALA A CA 1
ATOM 615 C C . ALA A 1 86 ? -19.730 -34.960 7.864 1.00 31.31 86 ALA A C 1
ATOM 617 O O . ALA A 1 86 ? -19.936 -33.825 8.307 1.00 31.31 86 ALA A O 1
ATOM 618 N N . PRO A 1 87 ? -19.343 -35.148 6.589 1.00 32.22 87 PRO A N 1
ATOM 619 C CA . PRO A 1 87 ? -19.335 -34.054 5.632 1.00 32.22 87 PRO A CA 1
ATOM 620 C C . PRO A 1 87 ? -20.760 -33.511 5.534 1.00 32.22 87 PRO A C 1
ATOM 622 O O . PRO A 1 87 ? -21.700 -34.255 5.248 1.00 32.22 87 PRO A O 1
ATOM 625 N N . GLY A 1 88 ? -20.916 -32.221 5.834 1.00 30.53 88 GLY A N 1
ATOM 626 C CA . GLY A 1 88 ? -22.194 -31.532 5.762 1.00 30.53 88 GLY A CA 1
ATOM 627 C C . GLY A 1 88 ? -22.786 -31.719 4.374 1.00 30.53 88 GLY A C 1
ATOM 628 O O . GLY A 1 88 ? -22.322 -31.131 3.399 1.00 30.53 88 GLY A O 1
ATOM 629 N N . ARG A 1 89 ? -23.810 -32.568 4.275 1.00 31.66 89 ARG A N 1
ATOM 630 C CA . ARG A 1 89 ? -24.667 -32.642 3.099 1.00 31.66 89 ARG A CA 1
ATOM 631 C C . ARG A 1 89 ? -25.226 -31.231 2.936 1.00 31.66 89 ARG A C 1
ATOM 633 O O . ARG A 1 89 ? -25.880 -30.746 3.858 1.00 31.66 89 ARG A O 1
ATOM 640 N N . ALA A 1 90 ? -24.938 -30.570 1.815 1.00 38.25 90 ALA A N 1
ATOM 641 C CA . ALA A 1 90 ? -25.583 -29.316 1.449 1.00 38.25 90 ALA A CA 1
ATOM 642 C C . ALA A 1 90 ? -27.080 -29.603 1.283 1.00 38.25 90 ALA A C 1
ATOM 644 O O . ALA A 1 90 ? -27.567 -29.945 0.205 1.00 38.25 90 ALA A O 1
ATOM 645 N N . GLY A 1 91 ? -27.802 -29.585 2.401 1.00 31.14 91 GLY A N 1
ATOM 646 C CA . GLY A 1 91 ? -29.245 -29.610 2.404 1.00 31.14 91 GLY A CA 1
ATOM 647 C C . GLY A 1 91 ? -29.706 -28.386 1.634 1.00 31.14 91 GLY A C 1
ATOM 648 O O . GLY A 1 91 ? -29.154 -27.298 1.805 1.00 31.14 91 GLY A O 1
ATOM 649 N N . LYS A 1 92 ? -30.723 -28.559 0.790 1.00 35.88 92 LYS A N 1
ATOM 650 C CA . LYS A 1 92 ? -31.554 -27.444 0.341 1.00 35.88 92 LYS A CA 1
ATOM 651 C C . LYS A 1 92 ? -32.222 -26.862 1.589 1.00 35.88 92 LYS A C 1
ATOM 653 O O . LYS A 1 92 ? -33.320 -27.266 1.956 1.00 35.88 92 LYS A O 1
ATOM 658 N N . GLY A 1 93 ? -31.488 -26.018 2.307 1.00 32.25 93 GLY A N 1
ATOM 659 C CA . GLY A 1 93 ? -31.957 -25.352 3.504 1.00 32.25 93 GLY A CA 1
ATOM 660 C C . GLY A 1 93 ? -33.073 -24.406 3.104 1.00 32.25 93 GLY A C 1
ATOM 661 O O . GLY A 1 93 ? -32.876 -23.513 2.284 1.00 32.25 93 GLY A O 1
ATOM 662 N N . ASN A 1 94 ? -34.255 -24.635 3.663 1.00 36.47 94 ASN A N 1
ATOM 663 C CA . ASN A 1 94 ? -35.300 -23.631 3.717 1.00 36.47 94 ASN A CA 1
ATOM 664 C C . ASN A 1 94 ? -34.690 -22.370 4.373 1.00 36.47 94 ASN A C 1
ATOM 666 O O . ASN A 1 94 ? -34.164 -22.503 5.481 1.00 36.47 94 ASN A O 1
ATOM 670 N N . PRO A 1 95 ? -34.743 -21.174 3.752 1.00 45.12 95 PRO A N 1
ATOM 671 C CA . PRO A 1 95 ? -34.172 -19.948 4.327 1.00 45.12 95 PRO A CA 1
ATOM 672 C C . PRO A 1 95 ? -34.686 -19.631 5.742 1.00 45.12 95 PRO A C 1
ATOM 674 O O . PRO A 1 95 ? -34.046 -18.891 6.483 1.00 45.12 95 PRO A O 1
ATOM 677 N N . ASN A 1 96 ? -35.811 -20.239 6.136 1.00 41.91 96 ASN A N 1
ATOM 678 C CA . ASN A 1 96 ? -36.473 -20.034 7.419 1.00 41.91 96 ASN A CA 1
ATOM 679 C C . ASN A 1 96 ? -36.226 -21.131 8.471 1.00 41.91 96 ASN A C 1
ATOM 681 O O . ASN A 1 96 ? -36.909 -21.135 9.494 1.00 41.91 96 ASN A O 1
ATOM 685 N N . SER A 1 97 ? -35.276 -22.056 8.286 1.00 40.38 97 SER A N 1
ATOM 686 C CA . SER A 1 97 ? -34.921 -23.024 9.340 1.00 40.38 97 SER A CA 1
ATOM 687 C C . SER A 1 97 ? -33.707 -22.587 10.166 1.00 40.38 97 SER A C 1
ATOM 689 O O . SER A 1 97 ? -32.806 -23.382 10.426 1.00 40.38 97 SER A O 1
ATOM 691 N N . TRP A 1 98 ? -33.682 -21.330 10.609 1.00 49.59 98 TRP A N 1
ATOM 692 C CA . TRP A 1 98 ? -32.934 -20.976 11.812 1.00 49.59 98 TRP A CA 1
ATOM 693 C C . TRP A 1 98 ? -33.782 -21.450 12.985 1.00 49.59 98 TRP A C 1
ATOM 695 O O . TRP A 1 98 ? -34.890 -20.968 13.209 1.00 49.59 98 TRP A O 1
ATOM 705 N N . THR A 1 99 ? -33.318 -22.495 13.662 1.00 45.06 99 THR A N 1
ATOM 706 C CA . THR A 1 99 ? -33.992 -23.109 14.805 1.00 45.06 99 THR A CA 1
ATOM 707 C C . THR A 1 99 ? -34.426 -22.041 15.810 1.00 45.06 99 THR A C 1
ATOM 709 O O . THR A 1 99 ? -33.594 -21.515 16.548 1.00 45.06 99 THR A O 1
ATOM 712 N N . LYS A 1 100 ? -35.731 -21.742 15.871 1.00 45.91 100 LYS A N 1
ATOM 713 C CA . LYS A 1 100 ? -36.321 -21.022 17.002 1.00 45.91 100 LYS A CA 1
ATOM 714 C C . LYS A 1 100 ? -35.983 -21.806 18.272 1.00 45.91 100 LYS A C 1
ATOM 716 O O . LYS A 1 100 ? -36.466 -22.922 18.438 1.00 45.91 100 LYS A O 1
ATOM 721 N N . GLY A 1 101 ? -35.146 -21.236 19.140 1.00 54.94 101 GLY A N 1
ATOM 722 C CA . GLY A 1 101 ? -34.962 -21.732 20.509 1.00 54.94 101 GLY A CA 1
ATOM 723 C C . GLY A 1 101 ? -33.528 -21.916 21.008 1.00 54.94 101 GLY A C 1
ATOM 724 O O . GLY A 1 101 ? -33.368 -22.172 22.197 1.00 54.94 101 GLY A O 1
ATOM 725 N N . LYS A 1 102 ? -32.485 -21.763 20.181 1.00 59.28 102 LYS A N 1
ATOM 726 C CA . LYS A 1 102 ? -31.102 -21.667 20.684 1.00 59.28 102 LYS A CA 1
ATOM 727 C C . LYS A 1 102 ? -30.525 -20.289 20.361 1.00 59.28 102 LYS A C 1
ATOM 729 O O . LYS A 1 102 ? -30.504 -19.941 19.183 1.00 59.28 102 LYS A O 1
ATOM 734 N N . PRO A 1 103 ? -30.071 -19.518 21.368 1.00 63.09 103 PRO A N 1
ATOM 735 C CA . PRO A 1 103 ? -29.334 -18.286 21.126 1.00 63.09 103 PRO A CA 1
ATOM 736 C C . PRO A 1 103 ? -28.149 -18.557 20.199 1.00 63.09 103 PRO A C 1
ATOM 738 O O . PRO A 1 103 ? -27.486 -19.592 20.328 1.00 63.09 103 PRO A O 1
ATOM 741 N N . SER A 1 104 ? -27.888 -17.634 19.273 1.00 75.81 104 SER A N 1
ATOM 742 C CA . SER A 1 104 ? -26.652 -17.624 18.491 1.00 75.81 104 SER A CA 1
ATOM 743 C C . SER A 1 104 ? -25.453 -17.794 19.426 1.00 75.81 104 SER A C 1
ATOM 745 O O . SER A 1 104 ? -25.349 -17.094 20.435 1.00 75.81 104 SER A O 1
ATOM 747 N N . ALA A 1 105 ? -24.527 -18.695 19.084 1.00 82.69 105 ALA A N 1
ATOM 748 C CA . ALA A 1 105 ? -23.292 -18.887 19.849 1.00 82.69 105 ALA A CA 1
ATOM 749 C C . ALA A 1 105 ? -22.435 -17.606 19.924 1.00 82.69 105 ALA A C 1
ATOM 751 O O . ALA A 1 105 ? -21.553 -17.507 20.771 1.00 82.69 105 ALA A O 1
ATOM 752 N N . PHE A 1 106 ? -22.708 -16.631 19.050 1.00 84.69 106 PHE A N 1
ATOM 753 C CA . PHE A 1 106 ? -21.993 -15.363 18.943 1.00 84.69 106 PHE A CA 1
ATOM 754 C C . PHE A 1 106 ? -22.743 -14.179 19.575 1.00 84.69 106 PHE A C 1
ATOM 756 O O . PHE A 1 106 ? -22.228 -13.066 19.560 1.00 84.69 106 PHE A O 1
ATOM 763 N N . GLY A 1 107 ? -23.939 -14.395 20.138 1.00 87.69 107 GLY A N 1
ATOM 764 C CA . GLY A 1 107 ? -24.688 -13.355 20.856 1.00 87.69 107 GLY A CA 1
ATOM 765 C C . GLY A 1 107 ? -25.403 -12.318 19.980 1.00 87.69 107 GLY A C 1
ATOM 766 O O . GLY A 1 107 ? -25.923 -11.346 20.516 1.00 87.69 107 GLY A O 1
ATOM 767 N N . PHE A 1 108 ? -25.462 -12.519 18.661 1.00 90.50 108 PHE A N 1
ATOM 768 C CA . PHE A 1 108 ? -26.240 -11.697 17.729 1.00 90.50 108 PHE A CA 1
ATOM 769 C C . PHE A 1 108 ? -26.834 -12.549 16.605 1.00 90.50 108 PHE A C 1
ATOM 771 O O . PHE A 1 108 ? -26.309 -13.623 16.282 1.00 90.50 108 PHE A O 1
ATOM 778 N N . ASP A 1 109 ? -27.919 -12.061 16.008 1.00 89.31 109 ASP A N 1
ATOM 779 C CA . ASP A 1 109 ? -28.564 -12.699 14.862 1.00 89.31 109 ASP A CA 1
ATOM 780 C C . ASP A 1 109 ? -27.865 -12.309 13.556 1.00 89.31 109 ASP A C 1
ATOM 782 O O . ASP A 1 109 ? -27.498 -11.152 13.342 1.00 89.31 109 ASP A O 1
ATOM 786 N N . ALA A 1 110 ? -27.680 -13.284 12.665 1.00 90.06 110 ALA A N 1
ATOM 787 C CA . ALA A 1 110 ? -27.099 -13.033 11.353 1.00 90.06 110 ALA A CA 1
ATOM 788 C C . ALA A 1 110 ? -28.002 -12.107 10.521 1.00 90.06 110 ALA A C 1
ATOM 790 O O . ALA A 1 110 ? -29.222 -12.280 10.486 1.00 90.06 110 ALA A O 1
ATOM 791 N N . ILE A 1 111 ? -27.395 -11.156 9.809 1.00 89.88 111 ILE A N 1
ATOM 792 C CA . ILE A 1 111 ? -28.117 -10.312 8.852 1.00 89.88 111 ILE A CA 1
ATOM 793 C C . ILE A 1 111 ? -28.514 -11.110 7.605 1.00 89.88 111 ILE A C 1
ATOM 795 O O . ILE A 1 111 ? -27.886 -12.110 7.245 1.00 89.88 111 ILE A O 1
ATOM 799 N N . SER A 1 112 ? -29.545 -10.633 6.909 1.00 90.19 112 SER A N 1
ATOM 800 C CA . SER A 1 112 ? -29.861 -11.133 5.568 1.00 90.19 112 SER A CA 1
ATOM 801 C C . SER A 1 112 ? -28.803 -10.676 4.555 1.00 90.19 112 SER A C 1
ATOM 803 O O . SER A 1 112 ? -28.197 -9.621 4.749 1.00 90.19 112 SER A O 1
ATOM 805 N N . PRO A 1 113 ? -28.579 -11.425 3.457 1.00 87.94 113 PRO A N 1
ATOM 806 C CA . PRO A 1 113 ? -27.759 -10.942 2.355 1.00 87.94 113 PRO A CA 1
ATOM 807 C C . PRO A 1 113 ? -28.256 -9.582 1.857 1.00 87.94 113 PRO A C 1
ATOM 809 O O . PRO A 1 113 ? -29.445 -9.418 1.593 1.00 87.94 113 PRO A O 1
ATOM 812 N N . VAL A 1 114 ? -27.332 -8.638 1.706 1.00 86.12 114 VAL A N 1
ATOM 813 C CA . VAL A 1 114 ? -27.612 -7.298 1.182 1.00 86.12 114 VAL A CA 1
ATOM 814 C C . VAL A 1 114 ? -27.533 -7.327 -0.347 1.00 86.12 114 VAL A C 1
ATOM 816 O O . VAL A 1 114 ? -26.714 -8.057 -0.919 1.00 86.12 114 VAL A O 1
ATOM 819 N N . ALA A 1 115 ? -28.427 -6.592 -1.010 1.00 85.44 115 ALA A N 1
ATOM 820 C CA . ALA A 1 115 ? -28.422 -6.451 -2.462 1.00 85.44 115 ALA A CA 1
ATOM 821 C C . ALA A 1 115 ? -27.243 -5.575 -2.923 1.00 85.44 115 ALA A C 1
ATOM 823 O O . ALA A 1 115 ? -26.739 -4.752 -2.167 1.00 85.44 115 ALA A O 1
ATOM 824 N N . ALA A 1 116 ? -26.765 -5.791 -4.150 1.00 80.94 116 ALA A N 1
ATOM 825 C CA . ALA A 1 116 ? -25.542 -5.150 -4.644 1.00 80.94 116 ALA A CA 1
ATOM 826 C C . ALA A 1 116 ? -25.692 -3.642 -4.933 1.00 80.94 116 ALA A C 1
ATOM 828 O O . ALA A 1 116 ? -24.689 -2.962 -5.104 1.00 80.94 116 ALA A O 1
ATOM 829 N N . ASP A 1 117 ? -26.924 -3.146 -5.021 1.00 85.69 117 ASP A N 1
ATOM 830 C CA . ASP A 1 117 ? -27.303 -1.752 -5.273 1.00 85.69 117 ASP A CA 1
ATOM 831 C C . ASP A 1 117 ? -27.525 -0.935 -3.989 1.00 85.69 117 ASP A C 1
ATOM 833 O O . ASP A 1 117 ? -27.794 0.263 -4.058 1.00 85.69 117 ASP A O 1
ATOM 837 N N . VAL A 1 118 ? -27.415 -1.566 -2.818 1.00 89.38 118 VAL A N 1
ATOM 838 C CA . VAL A 1 118 ? -27.505 -0.885 -1.524 1.00 89.38 118 VAL A CA 1
ATOM 839 C C . VAL A 1 118 ? -26.126 -0.350 -1.141 1.00 89.38 118 VAL A C 1
ATOM 841 O O . VAL A 1 118 ? -25.215 -1.126 -0.857 1.00 89.38 118 VAL A O 1
ATOM 844 N N . ASP A 1 119 ? -26.000 0.974 -1.096 1.00 91.81 119 ASP A N 1
ATOM 845 C CA . ASP A 1 119 ? -24.790 1.691 -0.674 1.00 91.81 119 ASP A CA 1
ATOM 846 C C . ASP A 1 119 ? -24.832 2.015 0.831 1.00 91.81 119 ASP A C 1
ATOM 848 O O . ASP A 1 119 ? -24.971 3.166 1.243 1.00 91.81 119 ASP A O 1
ATOM 852 N N . ASP A 1 120 ? -24.817 0.972 1.667 1.00 90.06 120 ASP A N 1
ATOM 853 C CA . ASP A 1 120 ? -24.805 1.101 3.130 1.00 90.06 120 ASP A CA 1
ATOM 854 C C . ASP A 1 120 ? -24.061 -0.069 3.800 1.00 90.06 120 ASP A C 1
ATOM 856 O O . ASP A 1 120 ? -24.075 -1.207 3.316 1.00 90.06 120 ASP A O 1
ATOM 860 N N . LEU A 1 121 ? -23.438 0.189 4.956 1.00 92.31 121 LEU A N 1
ATOM 861 C CA . LEU A 1 121 ? -22.826 -0.846 5.788 1.00 92.31 121 LEU A CA 1
ATOM 862 C C . LEU A 1 121 ? -23.867 -1.404 6.767 1.00 92.31 121 LEU A C 1
ATOM 864 O O . LEU A 1 121 ? -24.055 -0.921 7.883 1.00 92.31 121 LEU A O 1
ATOM 868 N N . VAL A 1 122 ? -24.535 -2.476 6.346 1.00 93.19 122 VAL A N 1
ATOM 869 C CA . VAL A 1 122 ? -25.550 -3.156 7.160 1.00 93.19 122 VAL A CA 1
ATOM 870 C C . VAL A 1 122 ? -24.888 -4.014 8.241 1.00 93.19 122 VAL A C 1
ATOM 872 O O . VAL A 1 122 ? -24.137 -4.945 7.945 1.00 93.19 122 VAL A O 1
ATOM 875 N N . VAL A 1 123 ? -25.214 -3.735 9.504 1.00 95.19 123 VAL A N 1
ATOM 876 C CA . VAL A 1 123 ? -24.712 -4.457 10.687 1.00 95.19 123 VAL A CA 1
ATOM 877 C C . VAL A 1 123 ? -25.849 -5.175 11.435 1.00 95.19 123 VAL A C 1
ATOM 879 O O . VAL A 1 123 ? -27.019 -4.838 11.241 1.00 95.19 123 VAL A O 1
ATOM 882 N N . PRO A 1 124 ? -25.553 -6.188 12.276 1.00 95.25 124 PRO A N 1
ATOM 883 C CA . PRO A 1 124 ? -26.568 -6.844 13.100 1.00 95.25 124 PRO A CA 1
ATOM 884 C C . PRO A 1 124 ? -27.303 -5.875 14.036 1.00 95.25 124 PRO A C 1
ATOM 886 O O . PRO A 1 124 ? -26.763 -4.849 14.446 1.00 95.25 124 PRO A O 1
ATOM 889 N N . ALA A 1 125 ? -28.525 -6.230 14.437 1.00 92.12 125 ALA A N 1
ATOM 890 C CA . ALA A 1 125 ? -29.285 -5.435 15.398 1.00 92.12 125 ALA A CA 1
ATOM 891 C C . ALA A 1 125 ? -28.501 -5.243 16.712 1.00 92.12 125 ALA A C 1
ATOM 893 O O . ALA A 1 125 ? -27.955 -6.199 17.264 1.00 92.12 125 ALA A O 1
ATOM 894 N N . GLY A 1 126 ? -28.459 -4.004 17.211 1.00 92.38 126 GLY A N 1
ATOM 895 C CA . GLY A 1 126 ? -27.695 -3.629 18.408 1.00 92.38 126 GLY A CA 1
ATOM 896 C C . GLY A 1 126 ? -26.220 -3.294 18.157 1.00 92.38 126 GLY A C 1
ATOM 897 O O . GLY A 1 126 ? -25.520 -2.961 19.111 1.00 92.38 126 GLY A O 1
ATOM 898 N N . PHE A 1 127 ? -25.751 -3.362 16.906 1.00 93.88 127 PHE A N 1
ATOM 899 C CA . PHE A 1 127 ? -24.435 -2.875 16.496 1.00 93.88 127 PHE A CA 1
ATOM 900 C C . PHE A 1 127 ? -24.549 -1.513 15.813 1.00 93.88 127 PHE A C 1
ATOM 902 O O . PHE A 1 127 ? -25.567 -1.182 15.210 1.00 93.88 127 PHE A O 1
ATOM 909 N N . GLU A 1 128 ? -23.463 -0.752 15.882 1.00 92.31 128 GLU A N 1
ATOM 910 C CA . GLU A 1 128 ? -23.293 0.542 15.226 1.00 92.31 128 GLU A CA 1
ATOM 911 C C . GLU A 1 128 ? -21.924 0.571 14.543 1.00 92.31 128 GLU A C 1
ATOM 913 O O . GLU A 1 128 ? -21.010 -0.173 14.920 1.00 92.31 128 GLU A O 1
ATOM 918 N N . TRP A 1 129 ? -21.774 1.436 13.545 1.00 93.69 129 TRP A N 1
ATOM 919 C CA . TRP A 1 129 ? -20.508 1.663 12.860 1.00 93.69 129 TRP A CA 1
ATOM 920 C C . TRP A 1 129 ? -20.299 3.159 12.617 1.00 93.69 129 TRP A C 1
ATOM 922 O O . TRP A 1 129 ? -21.255 3.917 12.471 1.00 93.69 129 TRP A O 1
ATOM 932 N N . GLU A 1 130 ? -19.036 3.579 12.577 1.00 92.19 130 GLU A N 1
ATOM 933 C CA . GLU A 1 130 ? -18.647 4.957 12.277 1.00 92.19 130 GLU A CA 1
ATOM 934 C C . GLU A 1 130 ? -17.307 4.954 11.519 1.00 92.19 130 GLU A C 1
ATOM 936 O O . GLU A 1 130 ? -16.392 4.217 11.908 1.00 92.19 130 GLU A O 1
ATOM 941 N N . PRO A 1 131 ? -17.152 5.753 10.445 1.00 94.19 131 PRO A N 1
ATOM 942 C CA . PRO A 1 131 ? -15.858 5.961 9.802 1.00 94.19 131 PRO A CA 1
ATOM 943 C C . PRO A 1 131 ? -14.849 6.593 10.763 1.00 94.19 131 PRO A C 1
ATOM 945 O O . PRO A 1 131 ? -15.125 7.628 11.359 1.00 94.19 131 PRO A O 1
ATOM 948 N N . ILE A 1 132 ? -13.648 6.019 10.858 1.00 96.62 132 ILE A N 1
ATOM 949 C CA . ILE A 1 132 ? -12.554 6.616 11.642 1.00 96.62 132 ILE A CA 1
ATOM 950 C C . ILE A 1 132 ? -11.821 7.684 10.823 1.00 96.62 132 ILE A C 1
ATOM 952 O O . ILE A 1 132 ? -11.499 8.745 11.347 1.00 96.62 132 ILE A O 1
ATOM 956 N N . ILE A 1 133 ? -11.514 7.371 9.563 1.00 98.12 133 ILE A N 1
ATOM 957 C CA . ILE A 1 133 ? -10.777 8.212 8.616 1.00 98.12 133 ILE A CA 1
ATOM 958 C C . ILE A 1 133 ? -11.079 7.731 7.190 1.00 98.12 133 ILE A C 1
ATOM 960 O O . ILE A 1 133 ? -11.403 6.557 6.996 1.00 98.12 133 ILE A O 1
ATOM 964 N N . ARG A 1 134 ? -11.006 8.627 6.207 1.00 97.56 134 ARG A N 1
ATOM 965 C CA . ARG A 1 134 ? -11.332 8.396 4.794 1.00 97.56 134 ARG A CA 1
ATOM 966 C C . ARG A 1 134 ? -10.175 8.832 3.902 1.00 97.56 134 ARG A C 1
ATOM 968 O O . ARG A 1 134 ? -9.315 9.600 4.328 1.00 97.56 134 ARG A O 1
ATOM 975 N N . TRP A 1 135 ? -10.152 8.349 2.660 1.00 98.31 135 TRP A N 1
ATOM 976 C CA . TRP A 1 135 ? -9.226 8.861 1.645 1.00 98.31 135 TRP A CA 1
ATOM 977 C C . TRP A 1 135 ? -9.295 10.389 1.576 1.00 98.31 135 TRP A C 1
ATOM 979 O O . TRP A 1 135 ? -10.382 10.963 1.619 1.00 98.31 135 TRP A O 1
ATOM 989 N N . GLY A 1 136 ? -8.128 11.029 1.499 1.00 98.12 136 GLY A N 1
ATOM 990 C CA . GLY A 1 136 ? -8.027 12.479 1.395 1.00 98.12 136 GLY A CA 1
ATOM 991 C C . GLY A 1 136 ? -8.025 13.209 2.736 1.00 98.12 136 GLY A C 1
ATOM 992 O O . GLY A 1 136 ? -7.565 14.349 2.802 1.00 98.12 136 GLY A O 1
ATOM 993 N N . ASP A 1 137 ? -8.442 12.565 3.832 1.00 98.56 137 ASP A N 1
ATOM 994 C CA . ASP A 1 137 ? -8.450 13.221 5.140 1.00 98.56 137 ASP A CA 1
ATOM 995 C C . ASP A 1 137 ? -7.030 13.684 5.531 1.00 98.56 137 ASP A C 1
ATOM 997 O O . ASP A 1 137 ? -6.062 12.914 5.439 1.00 98.56 137 ASP A O 1
ATOM 1001 N N . PRO A 1 138 ? -6.860 14.934 6.000 1.00 98.50 138 PRO A N 1
ATOM 1002 C CA . PRO A 1 138 ? -5.544 15.497 6.272 1.00 98.50 138 PRO A CA 1
ATOM 1003 C C . PRO A 1 138 ? -4.883 14.829 7.480 1.00 98.50 138 PRO A C 1
ATOM 1005 O O . PRO A 1 138 ? -5.409 14.845 8.593 1.00 98.50 138 PRO A O 1
ATOM 1008 N N . LEU A 1 139 ? -3.662 14.313 7.309 1.00 98.38 139 LEU A N 1
ATOM 1009 C CA . LEU A 1 139 ? -2.892 13.752 8.427 1.00 98.38 139 LEU A CA 1
ATOM 1010 C C . LEU A 1 139 ? -2.043 14.804 9.141 1.00 98.38 139 LEU A C 1
ATOM 1012 O O . LEU A 1 139 ? -1.699 14.642 10.315 1.00 98.38 139 LEU A O 1
ATOM 1016 N N . PHE A 1 140 ? -1.704 15.898 8.467 1.00 98.25 140 PHE A N 1
ATOM 1017 C CA . PHE A 1 140 ? -0.856 16.959 9.003 1.00 98.25 140 PHE A CA 1
ATOM 1018 C C . PHE A 1 140 ? -1.611 18.284 9.037 1.00 98.25 140 PHE A C 1
ATOM 1020 O O . PHE A 1 140 ? -2.401 18.567 8.150 1.00 98.25 140 PHE A O 1
ATOM 1027 N N . LYS A 1 141 ? -1.302 19.156 10.006 1.00 97.31 141 LYS A N 1
ATOM 1028 C CA . LYS A 1 141 ? -1.922 20.497 10.093 1.00 97.31 141 LYS A CA 1
ATOM 1029 C C . LYS A 1 141 ? -1.665 21.381 8.869 1.00 97.31 141 LYS A C 1
ATOM 1031 O O . LYS A 1 141 ? -2.352 22.372 8.683 1.00 97.31 141 LYS A O 1
ATOM 1036 N N . SER A 1 142 ? -0.618 21.074 8.105 1.00 95.62 142 SER A N 1
ATOM 1037 C CA . SER A 1 142 ? -0.258 21.775 6.871 1.00 95.62 142 SER A CA 1
ATOM 1038 C C . SER A 1 142 ? -0.806 21.105 5.610 1.00 95.62 142 SER A C 1
ATOM 1040 O O . SER A 1 142 ? -0.573 21.630 4.522 1.00 95.62 142 SER A O 1
ATOM 1042 N N . ALA A 1 143 ? -1.441 19.936 5.729 1.00 97.12 143 ALA A N 1
ATOM 1043 C CA . ALA A 1 143 ? -2.149 19.312 4.620 1.00 97.12 143 ALA A CA 1
ATOM 1044 C C . ALA A 1 143 ? -3.443 20.102 4.370 1.00 97.12 143 ALA A C 1
ATOM 1046 O O . ALA A 1 143 ? -4.084 20.496 5.351 1.00 97.12 143 ALA A O 1
ATOM 1047 N N . PRO A 1 144 ? -3.813 20.368 3.109 1.00 96.75 144 PRO A N 1
ATOM 1048 C CA . PRO A 1 144 ? -5.101 20.979 2.825 1.00 96.75 144 PRO A CA 1
ATOM 1049 C C . PRO A 1 144 ? -6.239 20.003 3.140 1.00 96.75 144 PRO A C 1
ATOM 1051 O O . PRO A 1 144 ? -6.030 18.790 3.253 1.00 96.75 144 PRO A O 1
ATOM 1054 N N . GLU A 1 145 ? -7.444 20.552 3.268 1.00 96.88 145 GLU A N 1
ATOM 1055 C CA . GLU A 1 145 ? -8.670 19.758 3.214 1.00 96.88 145 GLU A CA 1
ATOM 1056 C C . GLU A 1 145 ? -8.752 19.017 1.872 1.00 96.88 145 GLU A C 1
ATOM 1058 O O . GLU A 1 145 ? -8.157 19.441 0.877 1.00 96.88 145 GLU A O 1
ATOM 1063 N N . PHE A 1 146 ? -9.431 17.872 1.864 1.00 97.31 146 PHE A N 1
ATOM 1064 C CA . PHE A 1 146 ? -9.573 17.082 0.654 1.00 97.31 146 PHE A CA 1
ATOM 1065 C C . PHE A 1 146 ? -10.419 17.826 -0.381 1.00 97.31 146 PHE A C 1
ATOM 1067 O O . PHE A 1 146 ? -11.554 18.206 -0.108 1.00 97.31 146 PHE A O 1
ATOM 1074 N N . ASP A 1 147 ? -9.860 17.991 -1.574 1.00 96.25 147 ASP A N 1
ATOM 1075 C CA . ASP A 1 147 ? -10.541 18.570 -2.728 1.00 96.25 147 ASP A CA 1
ATOM 1076 C C . ASP A 1 147 ? -10.285 17.666 -3.941 1.00 96.25 147 ASP A C 1
ATOM 1078 O O . ASP A 1 147 ? -9.207 17.768 -4.537 1.00 96.25 147 ASP A O 1
ATOM 1082 N N . PRO A 1 148 ? -11.212 16.754 -4.288 1.00 92.25 148 PRO A N 1
ATOM 1083 C CA . PRO A 1 148 ? -11.014 15.797 -5.376 1.00 92.25 148 PRO A CA 1
ATOM 1084 C C . PRO A 1 148 ? -10.823 16.474 -6.740 1.00 92.25 148 PRO A C 1
ATOM 1086 O O . PRO A 1 148 ? -10.140 15.917 -7.595 1.00 92.25 148 PRO A O 1
ATOM 1089 N N . GLU A 1 149 ? -11.345 17.689 -6.931 1.00 93.88 149 GLU A N 1
ATOM 1090 C CA . GLU A 1 149 ? -11.267 18.413 -8.205 1.00 93.88 149 GLU A CA 1
ATOM 1091 C C . GLU A 1 149 ? -9.916 19.117 -8.401 1.00 93.88 149 GLU A C 1
ATOM 1093 O O . GLU A 1 149 ? -9.539 19.439 -9.528 1.00 93.88 149 GLU A O 1
ATOM 1098 N N . ASN A 1 150 ? -9.162 19.342 -7.319 1.00 94.62 150 ASN A N 1
ATOM 1099 C CA . ASN A 1 150 ? -7.873 20.043 -7.345 1.00 94.62 150 ASN A CA 1
ATOM 1100 C C . ASN A 1 150 ? -6.765 19.279 -6.602 1.00 94.62 150 ASN A C 1
ATOM 1102 O O . ASN A 1 150 ? -5.853 19.891 -6.040 1.00 94.62 150 ASN A O 1
ATOM 1106 N N . GLN A 1 151 ? -6.826 17.943 -6.580 1.00 95.62 151 GLN A N 1
ATOM 1107 C CA . GLN A 1 151 ? -5.778 17.141 -5.950 1.00 95.62 151 GLN A CA 1
ATOM 1108 C C . GLN A 1 151 ? -4.422 17.274 -6.652 1.00 95.62 151 GLN A C 1
ATOM 1110 O O . GLN A 1 151 ? -4.323 17.350 -7.877 1.00 95.62 151 GLN A O 1
ATOM 1115 N N . THR A 1 152 ? -3.366 17.251 -5.838 1.00 97.69 152 THR A N 1
ATOM 1116 C CA . THR A 1 152 ? -1.968 17.242 -6.280 1.00 97.69 152 THR A CA 1
ATOM 1117 C C . THR A 1 152 ? -1.192 16.159 -5.542 1.00 97.69 152 THR A C 1
ATOM 1119 O O . THR A 1 152 ? -1.556 15.763 -4.430 1.00 97.69 152 THR A O 1
ATOM 1122 N N . ALA A 1 153 ? -0.064 15.722 -6.098 1.00 98.12 153 ALA A N 1
ATOM 1123 C CA . ALA A 1 153 ? 0.800 14.732 -5.461 1.00 98.12 153 ALA A CA 1
ATOM 1124 C C . ALA A 1 153 ? 1.307 15.218 -4.097 1.00 98.12 153 ALA A C 1
ATOM 1126 O O . ALA A 1 153 ? 1.341 14.464 -3.124 1.00 98.12 153 ALA A O 1
ATOM 1127 N N . ARG A 1 154 ? 1.618 16.515 -4.007 1.00 97.81 154 ARG A N 1
ATOM 1128 C CA . ARG A 1 154 ? 2.065 17.176 -2.776 1.00 97.81 154 ARG A CA 1
ATOM 1129 C C . ARG A 1 154 ? 0.987 17.210 -1.692 1.00 97.81 154 ARG A C 1
ATOM 1131 O O . ARG A 1 154 ? 1.299 17.255 -0.500 1.00 97.81 154 ARG A O 1
ATOM 1138 N N . ASP A 1 155 ? -0.279 17.275 -2.064 1.00 98.25 155 ASP A N 1
ATOM 1139 C CA . ASP A 1 155 ? -1.372 17.248 -1.092 1.00 98.25 155 ASP A CA 1
ATOM 1140 C C . ASP A 1 155 ? -1.667 15.815 -0.679 1.00 98.25 155 ASP A C 1
ATOM 1142 O O . ASP A 1 155 ? -1.672 15.508 0.519 1.00 98.25 155 ASP A O 1
ATOM 1146 N N . GLN A 1 156 ? -1.736 14.920 -1.662 1.00 98.50 156 GLN A N 1
ATOM 1147 C CA . GLN A 1 156 ? -1.971 13.509 -1.444 1.00 98.50 156 GLN A CA 1
ATOM 1148 C C . GLN A 1 156 ? -0.901 12.873 -0.547 1.00 98.50 156 GLN A C 1
ATOM 1150 O O . GLN A 1 156 ? -1.277 12.128 0.353 1.00 98.50 156 GLN A O 1
ATOM 1155 N N . GLU A 1 157 ? 0.395 13.202 -0.679 1.00 97.88 157 GLU A N 1
ATOM 1156 C CA . GLU A 1 157 ? 1.477 12.682 0.191 1.00 97.88 157 GLU A CA 1
ATOM 1157 C C . GLU A 1 157 ? 1.312 13.081 1.677 1.00 97.88 157 GLU A C 1
ATOM 1159 O O . GLU A 1 157 ? 2.020 12.586 2.556 1.00 97.88 157 GLU A O 1
ATOM 1164 N N . ARG A 1 158 ? 0.385 13.998 1.988 1.00 98.19 158 ARG A N 1
ATOM 1165 C CA . ARG A 1 158 ? 0.102 14.512 3.338 1.00 98.19 158 ARG A CA 1
ATOM 1166 C C . ARG A 1 158 ? -1.306 14.165 3.842 1.00 98.19 158 ARG A C 1
ATOM 1168 O O . ARG A 1 158 ? -1.645 14.485 4.987 1.00 98.19 158 ARG A O 1
ATOM 1175 N N . GLN A 1 159 ? -2.099 13.487 3.028 1.00 98.69 159 GLN A N 1
ATOM 1176 C CA . GLN A 1 159 ? -3.464 13.052 3.320 1.00 98.69 159 GLN A CA 1
ATOM 1177 C C . GLN A 1 159 ? -3.528 11.534 3.458 1.00 98.69 159 GLN A C 1
ATOM 1179 O O . GLN A 1 159 ? -2.573 10.856 3.105 1.00 98.69 159 GLN A O 1
ATOM 1184 N N . PHE A 1 160 ? -4.606 10.971 3.994 1.00 98.75 160 PHE A N 1
ATOM 1185 C CA . PHE A 1 160 ? -4.792 9.521 4.035 1.00 98.75 160 PHE A CA 1
ATOM 1186 C C . PHE A 1 160 ? -4.915 8.955 2.607 1.00 98.75 160 PHE A C 1
ATOM 1188 O O . PHE A 1 160 ? -5.518 9.591 1.740 1.00 98.75 160 PHE A O 1
ATOM 1195 N N . GLY A 1 161 ? -4.289 7.804 2.351 1.00 98.44 161 GLY A N 1
ATOM 1196 C CA . GLY A 1 161 ? -4.234 7.192 1.021 1.00 98.44 161 GLY A CA 1
ATOM 1197 C C . GLY A 1 161 ? -5.556 6.570 0.563 1.00 98.44 161 GLY A C 1
ATOM 1198 O O . GLY A 1 161 ? -6.580 6.674 1.244 1.00 98.44 161 GLY A O 1
ATOM 1199 N N . TYR A 1 162 ? -5.524 5.977 -0.629 1.00 97.75 162 TYR A N 1
ATOM 1200 C CA . TYR A 1 162 ? -6.695 5.445 -1.326 1.00 97.75 162 TYR A CA 1
ATOM 1201 C C . TYR A 1 162 ? -6.762 3.915 -1.255 1.00 97.75 162 TYR A C 1
ATOM 1203 O O . TYR A 1 162 ? -5.739 3.257 -1.100 1.00 97.75 162 TYR A O 1
ATOM 1211 N N . ASN A 1 163 ? -7.975 3.359 -1.375 1.00 96.38 163 ASN A N 1
ATOM 1212 C CA . ASN A 1 163 ? -8.253 1.921 -1.271 1.00 96.38 163 ASN A CA 1
ATOM 1213 C C . ASN A 1 163 ? -7.533 1.266 -0.088 1.00 96.38 163 ASN A C 1
ATOM 1215 O O . ASN A 1 163 ? -6.613 0.460 -0.255 1.00 96.38 163 ASN A O 1
ATOM 1219 N N . ASN A 1 164 ? -7.967 1.633 1.121 1.00 96.38 164 ASN A N 1
ATOM 1220 C CA . ASN A 1 164 ? -7.439 1.029 2.330 1.00 96.38 164 ASN A CA 1
ATOM 1221 C C . ASN A 1 164 ? -7.596 -0.499 2.290 1.00 96.38 164 ASN A C 1
ATOM 1223 O O . ASN A 1 164 ? -8.691 -1.006 2.036 1.00 96.38 164 ASN A O 1
ATOM 1227 N N . ASP A 1 165 ? -6.524 -1.221 2.597 1.00 95.62 165 ASP A N 1
ATOM 1228 C CA . ASP A 1 165 ? -6.566 -2.676 2.771 1.00 95.62 165 ASP A CA 1
ATOM 1229 C C . ASP A 1 165 ? -6.196 -3.023 4.218 1.00 95.62 165 ASP A C 1
ATOM 1231 O O . ASP A 1 165 ? -6.795 -2.451 5.139 1.00 95.62 165 ASP A O 1
ATOM 1235 N N . TYR A 1 166 ? -5.247 -3.932 4.461 1.00 96.69 166 TYR A N 1
ATOM 1236 C CA . TYR A 1 166 ? -4.931 -4.365 5.813 1.00 96.69 166 TYR A CA 1
ATOM 1237 C C . TYR A 1 166 ? -4.674 -3.184 6.740 1.00 96.69 166 TYR A C 1
ATOM 1239 O O . TYR A 1 166 ? -3.906 -2.260 6.454 1.00 96.69 166 TYR A O 1
ATOM 1247 N N . LEU A 1 167 ? -5.312 -3.264 7.900 1.00 96.06 167 LEU A N 1
ATOM 1248 C CA . LEU A 1 167 ? -5.170 -2.285 8.947 1.00 96.06 167 LEU A CA 1
ATOM 1249 C C . LEU A 1 167 ? -5.093 -2.951 10.309 1.00 96.06 167 LEU A C 1
ATOM 1251 O O . LEU A 1 167 ? -5.670 -4.009 10.559 1.00 96.06 167 LEU A O 1
ATOM 1255 N N . THR A 1 168 ? -4.393 -2.288 11.218 1.00 95.88 168 THR A N 1
ATOM 1256 C CA . THR A 1 168 ? -4.352 -2.668 12.624 1.00 95.88 168 THR A CA 1
ATOM 1257 C C . THR A 1 168 ? -4.377 -1.428 13.497 1.00 95.88 168 THR A C 1
ATOM 1259 O O . THR A 1 168 ? -3.656 -0.459 13.250 1.00 95.88 168 THR A O 1
ATOM 1262 N N . ILE A 1 169 ? -5.180 -1.474 14.559 1.00 95.94 169 ILE A N 1
ATOM 1263 C CA . ILE A 1 169 ? -5.136 -0.485 15.633 1.00 95.94 169 ILE A CA 1
ATOM 1264 C C . ILE A 1 169 ? -4.303 -1.057 16.768 1.00 95.94 169 ILE A C 1
ATOM 1266 O O . ILE A 1 169 ? -4.551 -2.155 17.261 1.00 95.94 169 ILE A O 1
ATOM 1270 N N . ILE A 1 170 ? -3.316 -0.283 17.193 1.00 94.69 170 ILE A N 1
ATOM 1271 C CA . ILE A 1 170 ? -2.383 -0.623 18.251 1.00 94.69 170 ILE A CA 1
ATOM 1272 C C . ILE A 1 170 ? -2.557 0.409 19.369 1.00 94.69 170 ILE A C 1
ATOM 1274 O O . ILE A 1 170 ? -2.038 1.523 19.249 1.00 94.69 170 ILE A O 1
ATOM 1278 N N . PRO A 1 171 ? -3.279 0.071 20.450 1.00 94.19 171 PRO A N 1
ATOM 1279 C CA . PRO A 1 171 ? -3.369 0.929 21.623 1.00 94.19 171 PRO A CA 1
ATOM 1280 C C . PRO A 1 171 ? -2.006 1.108 22.301 1.00 94.19 171 PRO A C 1
ATOM 1282 O O . PRO A 1 171 ? -1.168 0.199 22.292 1.00 94.19 171 PRO A O 1
ATOM 1285 N N . ASP A 1 172 ? -1.799 2.262 22.928 1.00 93.19 172 ASP A N 1
ATOM 1286 C CA . ASP A 1 172 ? -0.619 2.509 23.750 1.00 93.19 172 ASP A CA 1
ATOM 1287 C C . ASP A 1 172 ? -0.692 1.656 25.023 1.00 93.19 172 ASP A C 1
ATOM 1289 O O . ASP A 1 172 ? -1.726 1.604 25.691 1.00 93.19 172 ASP A O 1
ATOM 1293 N N . ALA A 1 173 ? 0.412 0.982 25.363 1.00 88.88 173 ALA A N 1
ATOM 1294 C CA . ALA A 1 173 ? 0.457 0.045 26.490 1.00 88.88 173 ALA A CA 1
ATOM 1295 C C . ALA A 1 173 ? 0.102 0.724 27.824 1.00 88.88 173 ALA A C 1
ATOM 1297 O O . ALA A 1 173 ? -0.662 0.177 28.614 1.00 88.88 173 ALA A O 1
ATOM 1298 N N . ASP A 1 174 ? 0.607 1.942 28.025 1.00 92.88 174 ASP A N 1
ATOM 1299 C CA . ASP A 1 174 ? 0.395 2.718 29.250 1.00 92.88 174 ASP A CA 1
ATOM 1300 C C . ASP A 1 174 ? -0.906 3.537 29.219 1.00 92.88 174 ASP A C 1
ATOM 1302 O O . ASP A 1 174 ? -1.348 4.052 30.245 1.00 92.88 174 ASP A O 1
ATOM 1306 N N . ASN A 1 175 ? -1.527 3.689 28.044 1.00 95.00 175 ASN A N 1
ATOM 1307 C CA . ASN A 1 175 ? -2.749 4.467 27.882 1.00 95.00 175 ASN A CA 1
ATOM 1308 C C . ASN A 1 175 ? -3.626 3.906 26.751 1.00 95.00 175 ASN A C 1
ATOM 1310 O O . ASN A 1 175 ? -3.549 4.373 25.612 1.00 95.00 175 ASN A O 1
ATOM 1314 N N . PRO A 1 176 ? -4.548 2.976 27.052 1.00 94.50 176 PRO A N 1
ATOM 1315 C CA . PRO A 1 176 ? -5.381 2.346 26.033 1.00 94.50 176 PRO A CA 1
ATOM 1316 C C . PRO A 1 176 ? -6.425 3.297 25.424 1.00 94.50 176 PRO A C 1
ATOM 1318 O O . PRO A 1 176 ? -7.223 2.863 24.589 1.00 94.50 176 PRO A O 1
ATOM 1321 N N . LEU A 1 177 ? -6.485 4.564 25.852 1.00 98.00 177 LEU A N 1
ATOM 1322 C CA . LEU A 1 177 ? -7.310 5.606 25.236 1.00 98.00 177 LEU A CA 1
ATOM 1323 C C . LEU A 1 177 ? -6.623 6.271 24.040 1.00 98.00 177 LEU A C 1
ATOM 1325 O O . LEU A 1 177 ? -7.283 6.991 23.298 1.00 98.00 177 LEU A O 1
ATOM 1329 N N . HIS A 1 178 ? -5.332 6.012 23.838 1.00 97.94 178 HIS A N 1
ATOM 1330 C CA . HIS A 1 178 ? -4.553 6.463 22.693 1.00 97.94 178 HIS A CA 1
ATOM 1331 C C . HIS A 1 178 ? -3.956 5.264 21.960 1.00 97.94 178 HIS A C 1
ATOM 1333 O O . HIS A 1 178 ? -3.887 4.153 22.490 1.00 97.94 178 HIS A O 1
ATOM 1339 N N . GLY A 1 179 ? -3.546 5.480 20.719 1.00 95.94 179 GLY A N 1
ATOM 1340 C CA . GLY A 1 179 ? -2.880 4.460 19.929 1.00 95.94 179 GLY A CA 1
ATOM 1341 C C . GLY A 1 179 ? -2.541 4.951 18.536 1.00 95.94 179 GLY A C 1
ATOM 1342 O O . GLY A 1 179 ? -2.659 6.138 18.226 1.00 95.94 179 GLY A O 1
ATOM 1343 N N . ILE A 1 180 ? -2.138 4.013 17.689 1.00 96.88 180 ILE A N 1
ATOM 1344 C CA . ILE A 1 180 ? -1.950 4.250 16.261 1.00 96.88 180 ILE A CA 1
ATOM 1345 C C . ILE A 1 180 ? -2.783 3.275 15.436 1.00 96.88 180 ILE A C 1
ATOM 1347 O O . ILE A 1 180 ? -2.915 2.107 15.791 1.00 96.88 180 ILE A O 1
ATOM 1351 N N . LEU A 1 181 ? -3.306 3.757 14.319 1.00 97.62 181 LEU A N 1
ATOM 1352 C CA . LEU A 1 181 ? -3.744 2.960 13.184 1.00 97.62 181 LEU A CA 1
ATOM 1353 C C . LEU A 1 181 ? -2.579 2.882 12.201 1.00 97.62 181 LEU A C 1
ATOM 1355 O O . LEU A 1 181 ? -2.039 3.916 11.812 1.00 97.62 181 LEU A O 1
ATOM 1359 N N . VAL A 1 182 ? -2.206 1.674 11.797 1.00 97.56 182 VAL A N 1
ATOM 1360 C CA . VAL A 1 182 ? -1.368 1.456 10.613 1.00 97.56 182 VAL A CA 1
ATOM 1361 C C . VAL A 1 182 ? -2.264 0.849 9.551 1.00 97.56 182 VAL A C 1
ATOM 1363 O O . VAL A 1 182 ? -2.968 -0.113 9.846 1.00 97.56 182 VAL A O 1
ATOM 1366 N N . CYS A 1 183 ? -2.278 1.443 8.364 1.00 98.31 183 CYS A N 1
ATOM 1367 C CA . CYS A 1 183 ? -3.180 1.080 7.281 1.00 98.31 183 CYS A CA 1
ATOM 1368 C C . CYS A 1 183 ? -2.424 1.047 5.958 1.00 98.31 183 CYS A C 1
ATOM 1370 O O . CYS A 1 183 ? -1.709 2.000 5.648 1.00 98.31 183 CYS A O 1
ATOM 1372 N N . ASN A 1 184 ? -2.615 -0.020 5.197 1.00 98.50 184 ASN A N 1
ATOM 1373 C CA . ASN A 1 184 ? -2.176 -0.134 3.817 1.00 98.50 184 ASN A CA 1
ATOM 1374 C C . ASN A 1 184 ? -3.079 0.672 2.871 1.00 98.50 184 ASN A C 1
ATOM 1376 O O . ASN A 1 184 ? -4.260 0.851 3.169 1.00 98.50 184 ASN A O 1
ATOM 1380 N N . HIS A 1 185 ? -2.528 1.082 1.728 1.00 98.25 185 HIS A N 1
ATOM 1381 C CA . HIS A 1 185 ? -3.215 1.689 0.583 1.00 98.25 185 HIS A CA 1
ATOM 1382 C C . HIS A 1 185 ? -2.772 0.959 -0.678 1.00 98.25 185 HIS A C 1
ATOM 1384 O O . HIS A 1 185 ? -1.657 1.162 -1.164 1.00 98.25 185 HIS A O 1
ATOM 1390 N N . GLU A 1 186 ? -3.617 0.041 -1.134 1.00 96.12 186 GLU A N 1
ATOM 1391 C CA . GLU A 1 186 ? -3.195 -1.058 -2.001 1.00 96.12 186 GLU A CA 1
ATOM 1392 C C . GLU A 1 186 ? -3.093 -0.644 -3.473 1.00 96.12 186 GLU A C 1
ATOM 1394 O O . GLU A 1 186 ? -2.085 -0.890 -4.116 1.00 96.12 186 GLU A O 1
ATOM 1399 N N . TYR A 1 187 ? -4.120 -0.012 -4.029 1.00 94.31 187 TYR A N 1
ATOM 1400 C CA . TYR A 1 187 ? -4.188 0.300 -5.459 1.00 94.31 187 TYR A CA 1
ATOM 1401 C C . TYR A 1 187 ? -4.934 1.606 -5.685 1.00 94.31 187 TYR A C 1
ATOM 1403 O O . TYR A 1 187 ? -5.567 2.150 -4.781 1.00 94.31 187 TYR A O 1
ATOM 1411 N N . VAL A 1 188 ? -4.896 2.100 -6.915 1.00 94.56 188 VAL A N 1
ATOM 1412 C CA . VAL A 1 188 ? -5.606 3.309 -7.334 1.00 94.56 188 VAL A CA 1
ATOM 1413 C C . VAL A 1 188 ? -6.645 2.993 -8.391 1.00 94.56 188 VAL A C 1
ATOM 1415 O O . VAL A 1 188 ? -6.497 2.057 -9.168 1.00 94.56 188 VAL A O 1
ATOM 1418 N N . ASN A 1 189 ? -7.717 3.781 -8.379 1.00 93.06 189 ASN A N 1
ATOM 1419 C CA . ASN A 1 189 ? -8.760 3.743 -9.393 1.00 93.06 189 ASN A CA 1
ATOM 1420 C C . ASN A 1 189 ? -8.809 5.119 -10.042 1.00 93.06 189 ASN A C 1
ATOM 1422 O O . ASN A 1 189 ? -9.696 5.912 -9.741 1.00 93.06 189 ASN A O 1
ATOM 1426 N N . GLU A 1 190 ? -7.850 5.432 -10.905 1.00 92.69 190 GLU A N 1
ATOM 1427 C CA . GLU A 1 190 ? -7.694 6.758 -11.506 1.00 92.69 190 GLU A CA 1
ATOM 1428 C C . GLU A 1 190 ? -8.992 7.282 -12.132 1.00 92.69 190 GLU A C 1
ATOM 1430 O O . GLU A 1 190 ? -9.334 8.447 -11.962 1.00 92.69 190 GLU A O 1
ATOM 1435 N N . GLN A 1 191 ? -9.756 6.400 -12.779 1.00 89.69 191 GLN A N 1
ATOM 1436 C CA . GLN A 1 191 ? -11.044 6.719 -13.407 1.00 89.69 191 GLN A CA 1
ATOM 1437 C C . GLN A 1 191 ? -12.145 7.103 -12.404 1.00 89.69 191 GLN A C 1
ATOM 1439 O O . GLN A 1 191 ? -13.112 7.761 -12.772 1.00 89.69 191 GLN A O 1
ATOM 1444 N N . ALA A 1 192 ? -12.024 6.662 -11.149 1.00 90.44 192 ALA A N 1
ATOM 1445 C CA . ALA A 1 192 ? -12.913 7.045 -10.054 1.00 90.44 192 ALA A CA 1
ATOM 1446 C C . ALA A 1 192 ? -12.353 8.219 -9.237 1.00 90.44 192 ALA A C 1
ATOM 1448 O O . ALA A 1 192 ? -13.112 8.915 -8.569 1.00 90.44 192 ALA A O 1
ATOM 1449 N N . MET A 1 193 ? -11.033 8.425 -9.267 1.00 94.50 193 MET A N 1
ATOM 1450 C CA . MET A 1 193 ? -10.363 9.515 -8.561 1.00 94.50 193 MET A CA 1
ATOM 1451 C C . MET A 1 193 ? -10.438 10.834 -9.329 1.00 94.50 193 MET A C 1
ATOM 1453 O O . MET A 1 193 ? -10.515 11.885 -8.702 1.00 94.50 193 MET A O 1
ATOM 1457 N N . PHE A 1 194 ? -10.404 10.789 -10.664 1.00 95.38 194 PHE A N 1
ATOM 1458 C CA . PHE A 1 194 ? -10.285 11.974 -11.505 1.00 95.38 194 PHE A CA 1
ATOM 1459 C C . PHE A 1 194 ? -11.200 11.889 -12.727 1.00 95.38 194 PHE A C 1
ATOM 1461 O O . PHE A 1 194 ? -11.355 10.832 -13.340 1.00 95.38 194 PHE A O 1
ATOM 1468 N N . SER A 1 195 ? -11.764 13.028 -13.130 1.00 95.38 195 SER A N 1
ATOM 1469 C CA . SER A 1 195 ? -12.541 13.102 -14.368 1.00 95.38 195 SER A CA 1
ATOM 1470 C C . SER A 1 195 ? -11.646 12.996 -15.611 1.00 95.38 195 SER A C 1
ATOM 1472 O O . SER A 1 195 ? -10.465 13.353 -15.594 1.00 95.38 195 SER A O 1
ATOM 1474 N N . GLU A 1 196 ? -12.223 12.580 -16.741 1.00 94.31 196 GLU A N 1
ATOM 1475 C CA . GLU A 1 196 ? -11.511 12.556 -18.029 1.00 94.31 196 GLU A CA 1
ATOM 1476 C C . GLU A 1 196 ? -10.959 13.938 -18.420 1.00 94.31 196 GLU A C 1
ATOM 1478 O O . GLU A 1 196 ? -9.879 14.043 -19.004 1.00 94.31 196 GLU A O 1
ATOM 1483 N N . ALA A 1 197 ? -11.680 15.012 -18.075 1.00 95.62 197 ALA A N 1
ATOM 1484 C CA . ALA A 1 197 ? -11.242 16.380 -18.332 1.00 95.62 197 ALA A CA 1
ATOM 1485 C C . ALA A 1 197 ? -9.974 16.724 -17.541 1.00 95.62 197 ALA A C 1
ATOM 1487 O O . ALA A 1 197 ? -9.017 17.231 -18.125 1.00 95.62 197 ALA A O 1
ATOM 1488 N N . MET A 1 198 ? -9.931 16.375 -16.251 1.00 95.31 198 MET A N 1
ATOM 1489 C CA . MET A 1 198 ? -8.738 16.561 -15.425 1.00 95.31 198 MET A CA 1
ATOM 1490 C C . MET A 1 198 ? -7.544 15.787 -15.990 1.00 95.31 198 MET A C 1
ATOM 1492 O O . MET A 1 198 ? -6.446 16.336 -16.093 1.00 95.31 198 MET A O 1
ATOM 1496 N N . PHE A 1 199 ? -7.751 14.534 -16.407 1.00 93.31 199 PHE A N 1
ATOM 1497 C CA . PHE A 1 199 ? -6.688 13.726 -17.004 1.00 93.31 199 PHE A CA 1
ATOM 1498 C C . PHE A 1 199 ? -6.134 14.315 -18.289 1.00 93.31 199 PHE A C 1
ATOM 1500 O O . PHE A 1 199 ? -4.917 14.361 -18.458 1.00 93.31 199 PHE A O 1
ATOM 1507 N N . ARG A 1 200 ? -7.003 14.790 -19.182 1.00 94.31 200 ARG A N 1
ATOM 1508 C CA . ARG A 1 200 ? -6.577 15.455 -20.415 1.00 94.31 200 ARG A CA 1
ATOM 1509 C C . ARG A 1 200 ? -5.729 16.695 -20.118 1.00 94.31 200 ARG A C 1
ATOM 1511 O O . ARG A 1 200 ? -4.731 16.915 -20.800 1.00 94.31 200 ARG A O 1
ATOM 1518 N N . ASP A 1 201 ? -6.108 17.476 -19.109 1.00 95.00 201 ASP A N 1
ATOM 1519 C CA . ASP A 1 201 ? -5.513 18.789 -18.857 1.00 95.00 201 ASP A CA 1
ATOM 1520 C C . ASP A 1 201 ? -4.258 18.719 -17.959 1.00 95.00 201 ASP A C 1
ATOM 1522 O O . ASP A 1 201 ? -3.366 19.557 -18.093 1.00 95.00 201 ASP A O 1
ATOM 1526 N N . ASN A 1 202 ? -4.140 17.712 -17.078 1.00 95.50 202 ASN A N 1
ATOM 1527 C CA . ASN A 1 202 ? -3.041 17.608 -16.105 1.00 95.50 202 ASN A CA 1
ATOM 1528 C C . ASN A 1 202 ? -2.507 16.174 -15.885 1.00 95.50 202 ASN A C 1
ATOM 1530 O O . ASN A 1 202 ? -2.122 15.789 -14.778 1.00 95.50 202 ASN A O 1
ATOM 1534 N N . ARG A 1 203 ? -2.458 15.367 -16.954 1.00 95.50 203 ARG A N 1
ATOM 1535 C CA . ARG A 1 203 ? -2.145 13.925 -16.919 1.00 95.50 203 ARG A CA 1
ATOM 1536 C C . ARG A 1 203 ? -0.995 13.524 -15.986 1.00 95.50 203 ARG A C 1
ATOM 1538 O O . ARG A 1 203 ? -1.143 12.608 -15.179 1.00 95.50 203 ARG A O 1
ATOM 1545 N N . ARG A 1 204 ? 0.170 14.165 -16.137 1.00 97.25 204 ARG A N 1
ATOM 1546 C CA . ARG A 1 204 ? 1.396 13.789 -15.410 1.00 97.25 204 ARG A CA 1
ATOM 1547 C C . ARG A 1 204 ? 1.266 14.012 -13.904 1.00 97.25 204 ARG A C 1
ATOM 1549 O O . ARG A 1 204 ? 1.752 13.188 -13.138 1.00 97.25 204 ARG A O 1
ATOM 1556 N N . GLU A 1 205 ? 0.629 15.104 -13.487 1.00 97.69 205 GLU A N 1
ATOM 1557 C CA . GLU A 1 205 ? 0.416 15.402 -12.067 1.00 97.69 205 GLU A CA 1
ATOM 1558 C C . GLU A 1 205 ? -0.574 14.422 -11.442 1.00 97.69 205 GLU A C 1
ATOM 1560 O O . GLU A 1 205 ? -0.360 13.968 -10.322 1.00 97.69 205 GLU A O 1
ATOM 1565 N N . LEU A 1 206 ? -1.623 14.033 -12.170 1.00 97.62 206 LEU A N 1
ATOM 1566 C CA . LEU A 1 206 ? -2.610 13.081 -11.656 1.00 97.62 206 LEU A CA 1
ATOM 1567 C C . LEU A 1 206 ? -2.048 11.664 -11.536 1.00 97.62 206 LEU A C 1
ATOM 1569 O O . LEU A 1 206 ? -2.353 10.986 -10.559 1.00 97.62 206 LEU A O 1
ATOM 1573 N N . ILE A 1 207 ? -1.149 11.247 -12.438 1.00 97.69 207 ILE A N 1
ATOM 1574 C CA . ILE A 1 207 ? -0.369 10.013 -12.237 1.00 97.69 207 ILE A CA 1
ATOM 1575 C C . ILE A 1 207 ? 0.456 10.115 -10.945 1.00 97.69 207 ILE A C 1
ATOM 1577 O O . ILE A 1 207 ? 0.379 9.223 -10.106 1.00 97.69 207 ILE A O 1
ATOM 1581 N N . ARG A 1 208 ? 1.206 11.211 -10.729 1.00 98.19 208 ARG A N 1
ATOM 1582 C CA . ARG A 1 208 ? 1.973 11.395 -9.477 1.00 98.19 208 ARG A CA 1
ATOM 1583 C C . ARG A 1 208 ? 1.071 11.425 -8.246 1.00 98.19 208 ARG A C 1
ATOM 1585 O O . ARG A 1 208 ? 1.440 10.911 -7.195 1.00 98.19 208 ARG A O 1
ATOM 1592 N N . THR A 1 209 ? -0.114 12.009 -8.374 1.00 98.44 209 THR A N 1
ATOM 1593 C CA . THR A 1 209 ? -1.124 12.035 -7.315 1.00 98.44 209 THR A CA 1
ATOM 1594 C C . THR A 1 209 ? -1.564 10.617 -6.975 1.00 98.44 209 THR A C 1
ATOM 1596 O O . THR A 1 209 ? -1.539 10.241 -5.807 1.00 98.44 209 THR A O 1
ATOM 1599 N N . ALA A 1 210 ? -1.863 9.794 -7.981 1.00 97.62 210 ALA A N 1
ATOM 1600 C CA . ALA A 1 210 ? -2.194 8.387 -7.795 1.00 97.62 210 ALA A CA 1
ATOM 1601 C C . ALA A 1 210 ? -1.035 7.599 -7.146 1.00 97.62 210 ALA A C 1
ATOM 1603 O O . ALA A 1 210 ? -1.253 6.873 -6.178 1.00 97.62 210 ALA A O 1
ATOM 1604 N N . MET A 1 211 ? 0.214 7.815 -7.575 1.00 98.00 211 MET A N 1
ATOM 1605 C CA . MET A 1 211 ? 1.398 7.227 -6.925 1.00 98.00 211 MET A CA 1
ATOM 1606 C C . MET A 1 211 ? 1.456 7.565 -5.427 1.00 98.00 211 MET A C 1
ATOM 1608 O O . MET A 1 211 ? 1.624 6.685 -4.583 1.00 98.00 211 MET A O 1
ATOM 1612 N N . MET A 1 212 ? 1.242 8.837 -5.069 1.00 98.31 212 MET A N 1
ATOM 1613 C CA . MET A 1 212 ? 1.245 9.289 -3.673 1.00 98.31 212 MET A CA 1
ATOM 1614 C C . MET A 1 212 ? 0.028 8.821 -2.867 1.00 98.31 212 MET A C 1
ATOM 1616 O O . MET A 1 212 ? 0.022 8.960 -1.639 1.00 98.31 212 MET A O 1
ATOM 1620 N N . ALA A 1 213 ? -1.005 8.273 -3.509 1.00 98.25 213 ALA A N 1
ATOM 1621 C CA . ALA A 1 213 ? -2.169 7.707 -2.835 1.00 98.25 213 ALA A CA 1
ATOM 1622 C C . ALA A 1 213 ? -1.922 6.278 -2.321 1.00 98.25 213 ALA A C 1
ATOM 1624 O O . ALA A 1 213 ? -2.611 5.864 -1.390 1.00 98.25 213 ALA A O 1
ATOM 1625 N N . GLN A 1 214 ? -0.925 5.566 -2.857 1.00 97.88 214 GLN A N 1
ATOM 1626 C CA . GLN A 1 214 ? -0.530 4.226 -2.407 1.00 97.88 214 GLN A CA 1
ATOM 1627 C C . GLN A 1 214 ? 0.458 4.256 -1.231 1.00 97.88 214 GLN A C 1
ATOM 1629 O O . GLN A 1 214 ? 0.890 5.318 -0.761 1.00 97.88 214 GLN A O 1
ATOM 1634 N N . GLY A 1 215 ? 0.804 3.068 -0.734 1.00 97.69 215 GLY A N 1
ATOM 1635 C CA . GLY A 1 215 ? 1.759 2.874 0.347 1.00 97.69 215 GLY A CA 1
ATOM 1636 C C . GLY A 1 215 ? 1.052 2.580 1.665 1.00 97.69 215 GLY A C 1
ATOM 1637 O O . GLY A 1 215 ? 0.183 1.716 1.749 1.00 97.69 215 GLY A O 1
ATOM 1638 N N . LEU A 1 216 ? 1.410 3.311 2.723 1.00 98.31 216 LEU A N 1
ATOM 1639 C CA . LEU A 1 216 ? 0.817 3.149 4.050 1.00 98.31 216 LEU A CA 1
ATOM 1640 C C . LEU A 1 216 ? 0.541 4.494 4.736 1.00 98.31 216 LEU A C 1
ATOM 1642 O O . LEU A 1 216 ? 1.163 5.525 4.460 1.00 98.31 216 LEU A O 1
ATOM 1646 N N . SER A 1 217 ? -0.376 4.470 5.697 1.00 98.31 217 SER A N 1
ATOM 1647 C CA . SER A 1 217 ? -0.590 5.538 6.672 1.00 98.31 217 SER A CA 1
ATOM 1648 C C . SER A 1 217 ? -0.325 5.028 8.080 1.00 98.31 217 SER A C 1
ATOM 1650 O O . SER A 1 217 ? -0.836 3.982 8.472 1.00 98.31 217 SER A O 1
ATOM 1652 N N . VAL A 1 218 ? 0.387 5.826 8.873 1.00 97.94 218 VAL A N 1
ATOM 1653 C CA . VAL A 1 218 ? 0.367 5.736 10.337 1.00 97.94 218 VAL A CA 1
ATOM 1654 C C . VAL A 1 218 ? -0.427 6.926 10.851 1.00 97.94 218 VAL A C 1
ATOM 1656 O O . VAL A 1 218 ? -0.092 8.068 10.536 1.00 97.94 218 VAL A O 1
ATOM 1659 N N . VAL A 1 219 ? -1.474 6.668 11.628 1.00 98.25 219 VAL A N 1
ATOM 1660 C CA . VAL A 1 219 ? -2.425 7.681 12.093 1.00 98.25 219 VAL A CA 1
ATOM 1661 C C . VAL A 1 219 ? -2.590 7.568 13.597 1.00 98.25 219 VAL A C 1
ATOM 1663 O O . VAL A 1 219 ? -2.924 6.512 14.121 1.00 98.25 219 VAL A O 1
ATOM 1666 N N . GLU A 1 220 ? -2.351 8.657 14.310 1.00 98.06 220 GLU A N 1
ATOM 1667 C CA . GLU A 1 220 ? -2.567 8.728 15.745 1.00 98.06 220 GLU A CA 1
ATOM 1668 C C . GLU A 1 220 ? -4.063 8.805 16.054 1.00 98.06 220 GLU A C 1
ATOM 1670 O O . GLU A 1 220 ? -4.794 9.601 15.461 1.00 98.06 220 GLU A O 1
ATOM 1675 N N . LEU A 1 221 ? -4.506 7.970 16.989 1.00 98.31 221 LEU A N 1
ATOM 1676 C CA . LEU A 1 221 ? -5.899 7.845 17.387 1.00 98.31 221 LEU A CA 1
ATOM 1677 C C . LEU A 1 221 ? -6.075 8.171 18.870 1.00 98.31 221 LEU A C 1
ATOM 1679 O O . LEU A 1 221 ? -5.185 7.943 19.694 1.00 98.31 221 LEU A O 1
ATOM 1683 N N . GLN A 1 222 ? -7.272 8.635 19.212 1.00 98.31 222 GLN A N 1
ATOM 1684 C CA . GLN A 1 222 ? -7.748 8.764 20.586 1.00 98.31 222 GLN A CA 1
ATOM 1685 C C . GLN A 1 222 ? -9.195 8.286 20.712 1.00 98.31 222 GLN A C 1
ATOM 1687 O O . GLN A 1 222 ? -9.946 8.280 19.738 1.00 98.31 222 GLN A O 1
ATOM 1692 N N . ARG A 1 223 ? -9.604 7.924 21.925 1.00 97.38 223 ARG A N 1
ATOM 1693 C CA . ARG A 1 223 ? -10.991 7.594 22.266 1.00 97.38 223 ARG A CA 1
ATOM 1694 C C . ARG A 1 223 ? -11.313 8.042 23.687 1.00 97.38 223 ARG A C 1
ATOM 1696 O O . ARG A 1 223 ? -10.428 8.137 24.531 1.00 97.38 223 ARG A O 1
ATOM 1703 N N . LYS A 1 224 ? -12.591 8.293 23.975 1.00 97.38 224 LYS A N 1
ATOM 1704 C CA . LYS A 1 224 ? -13.033 8.799 25.290 1.00 97.38 224 LYS A CA 1
ATOM 1705 C C . LYS A 1 224 ? -12.913 7.749 26.396 1.00 97.38 224 LYS A C 1
ATOM 1707 O O . LYS A 1 224 ? -12.576 8.078 27.528 1.00 97.38 224 LYS A O 1
ATOM 1712 N N . LYS A 1 225 ? -13.225 6.492 26.078 1.00 96.88 225 LYS A N 1
ATOM 1713 C CA . LYS A 1 225 ? -13.133 5.341 26.986 1.00 96.88 225 LYS A CA 1
ATOM 1714 C C . LYS A 1 225 ? -12.871 4.068 26.188 1.00 96.88 225 LYS A C 1
ATOM 1716 O O . LYS A 1 225 ? -13.125 4.020 24.986 1.00 96.88 225 LYS A O 1
ATOM 1721 N N . VAL A 1 226 ? -12.395 3.013 26.843 1.00 93.94 226 VAL A N 1
ATOM 1722 C CA . VAL A 1 226 ? -12.289 1.700 26.192 1.00 93.94 226 VAL A CA 1
ATOM 1723 C C . VAL A 1 226 ? -13.676 1.271 25.699 1.00 93.94 226 VAL A C 1
ATOM 1725 O O . VAL A 1 226 ? -14.653 1.358 26.439 1.00 93.94 226 VAL A O 1
ATOM 1728 N N . GLY A 1 227 ? -13.756 0.869 24.430 1.00 89.50 227 GLY A N 1
ATOM 1729 C CA . GLY A 1 227 ? -15.008 0.501 23.762 1.00 89.50 227 GLY A CA 1
ATOM 1730 C C . GLY A 1 227 ? -15.773 1.656 23.103 1.00 89.50 227 GLY A C 1
ATOM 1731 O O . GLY A 1 227 ? -16.723 1.378 22.386 1.00 89.50 227 GLY A O 1
ATOM 1732 N N . SER A 1 228 ? -15.381 2.927 23.287 1.00 93.94 228 SER A N 1
ATOM 1733 C CA . SER A 1 228 ? -15.926 4.013 22.454 1.00 93.94 228 SER A CA 1
ATOM 1734 C C . SER A 1 228 ? -15.237 4.060 21.083 1.00 93.94 228 SER A C 1
ATOM 1736 O O . SER A 1 228 ? -14.067 3.657 21.010 1.00 93.94 228 SER A O 1
ATOM 1738 N N . PRO A 1 229 ? -15.894 4.614 20.044 1.00 94.75 229 PRO A N 1
ATOM 1739 C CA . PRO A 1 229 ? -15.274 4.844 18.743 1.00 94.75 229 PRO A CA 1
ATOM 1740 C C . PRO A 1 229 ? -13.945 5.597 18.851 1.00 94.75 229 PRO A C 1
ATOM 1742 O O . PRO A 1 229 ? -13.734 6.410 19.762 1.00 94.75 229 PRO A O 1
ATOM 1745 N N . TRP A 1 230 ? -13.041 5.285 17.928 1.00 97.50 230 TRP A N 1
ATOM 1746 C CA . TRP A 1 230 ? -11.782 5.998 17.765 1.00 97.50 230 TRP A CA 1
ATOM 1747 C C . TRP A 1 230 ? -11.992 7.234 16.897 1.00 97.50 230 TRP A C 1
ATOM 1749 O O . TRP A 1 230 ? -12.687 7.178 15.892 1.00 97.50 230 TRP A O 1
ATOM 1759 N N . THR A 1 231 ? -11.315 8.319 17.246 1.00 98.06 231 THR A N 1
ATOM 1760 C CA . THR A 1 231 ? -11.192 9.520 16.415 1.00 98.06 231 THR A CA 1
ATOM 1761 C C . THR A 1 231 ? -9.724 9.737 16.086 1.00 98.06 231 THR A C 1
ATOM 1763 O O . THR A 1 231 ? -8.877 9.619 16.981 1.00 98.06 231 THR A O 1
ATOM 1766 N N . TYR A 1 232 ? -9.410 10.065 14.837 1.00 98.12 232 TYR A N 1
ATOM 1767 C CA . TYR A 1 232 ? -8.040 10.373 14.442 1.00 98.12 232 TYR A CA 1
ATOM 1768 C C . TYR A 1 232 ? -7.619 11.790 14.851 1.00 98.12 232 TYR A C 1
ATOM 1770 O O . TYR A 1 232 ? -8.444 12.685 15.031 1.00 98.12 232 TYR A O 1
ATOM 1778 N N . ILE A 1 233 ? -6.313 11.991 15.026 1.00 98.38 233 ILE A N 1
ATOM 1779 C CA . ILE A 1 233 ? -5.734 13.271 15.440 1.00 98.38 233 ILE A CA 1
ATOM 1780 C C . ILE A 1 233 ? -4.988 13.896 14.260 1.00 98.38 233 ILE A C 1
ATOM 1782 O O . ILE A 1 233 ? -3.884 13.466 13.912 1.00 98.38 233 ILE A O 1
ATOM 1786 N N . VAL A 1 234 ? -5.542 14.964 13.682 1.00 98.31 234 VAL A N 1
ATOM 1787 C CA . VAL A 1 234 ? -4.845 15.768 12.665 1.00 98.31 234 VAL A CA 1
ATOM 1788 C C . VAL A 1 234 ? -3.592 16.401 13.273 1.00 98.31 234 VAL A C 1
ATOM 1790 O O . VAL A 1 234 ? -3.637 17.106 14.285 1.00 98.31 234 VAL A O 1
ATOM 1793 N N . GLY A 1 235 ? -2.438 16.170 12.646 1.00 97.38 235 GLY A N 1
ATOM 1794 C CA . GLY A 1 235 ? -1.156 16.646 13.159 1.00 97.38 235 GLY A CA 1
ATOM 1795 C C . GLY A 1 235 ? -0.650 15.900 14.393 1.00 97.38 235 GLY A C 1
ATOM 1796 O O . GLY A 1 235 ? 0.184 16.453 15.118 1.00 97.38 235 GLY A O 1
ATOM 1797 N N . GLY A 1 236 ? -1.132 14.674 14.627 1.00 96.31 236 GLY A N 1
ATOM 1798 C CA . GLY A 1 236 ? -0.536 13.742 15.580 1.00 96.31 236 GLY A CA 1
ATOM 1799 C C . GLY A 1 236 ? 0.968 13.597 15.335 1.00 96.31 236 GLY A C 1
ATOM 1800 O O . GLY A 1 236 ? 1.443 13.602 14.196 1.00 96.31 236 GLY A O 1
ATOM 1801 N N . LYS A 1 237 ? 1.762 13.495 16.404 1.00 94.19 237 LYS A N 1
ATOM 1802 C CA . LYS A 1 237 ? 3.236 13.465 16.288 1.00 94.19 237 LYS A CA 1
ATOM 1803 C C . LYS A 1 237 ? 3.716 12.197 15.581 1.00 94.19 237 LYS A C 1
ATOM 1805 O O . LYS A 1 237 ? 4.780 12.206 14.949 1.00 94.19 237 LYS A O 1
ATOM 1810 N N . ARG A 1 238 ? 2.927 11.128 15.710 1.00 94.06 238 ARG A N 1
ATOM 1811 C CA . ARG A 1 238 ? 3.164 9.814 15.109 1.00 94.06 238 ARG A CA 1
ATOM 1812 C C . ARG A 1 238 ? 2.638 9.701 13.681 1.00 94.06 238 ARG A C 1
ATOM 1814 O O . ARG A 1 238 ? 2.967 8.720 13.024 1.00 94.06 238 ARG A O 1
ATOM 1821 N N . ASN A 1 239 ? 1.900 10.699 13.186 1.00 97.25 239 ASN A N 1
ATOM 1822 C CA . ASN A 1 239 ? 1.341 10.641 11.843 1.00 97.25 239 ASN A CA 1
ATOM 1823 C C . ASN A 1 239 ? 2.452 10.563 10.791 1.00 97.25 239 ASN A C 1
ATOM 1825 O O . ASN A 1 239 ? 3.442 11.311 10.841 1.00 97.25 239 ASN A O 1
ATOM 1829 N N . ARG A 1 240 ? 2.284 9.646 9.841 1.00 95.94 240 ARG A N 1
ATOM 1830 C CA . ARG A 1 240 ? 3.175 9.440 8.699 1.00 95.94 240 ARG A CA 1
ATOM 1831 C C . ARG A 1 240 ? 2.357 9.014 7.491 1.00 95.94 240 ARG A C 1
ATOM 1833 O O . ARG A 1 240 ? 1.456 8.190 7.621 1.00 95.94 240 ARG A O 1
ATOM 1840 N N . ARG A 1 241 ? 2.744 9.526 6.328 1.00 97.25 241 ARG A N 1
ATOM 1841 C CA . ARG A 1 241 ? 2.525 8.843 5.061 1.00 97.25 241 ARG A CA 1
ATOM 1842 C C . ARG A 1 241 ? 3.815 8.165 4.659 1.00 97.25 241 ARG A C 1
ATOM 1844 O O . ARG A 1 241 ? 4.894 8.731 4.822 1.00 97.25 241 ARG A O 1
ATOM 1851 N N . ILE A 1 242 ? 3.655 6.936 4.215 1.00 97.62 242 ILE A N 1
ATOM 1852 C CA . ILE A 1 242 ? 4.656 6.135 3.546 1.00 97.62 242 ILE A CA 1
ATOM 1853 C C . ILE A 1 242 ? 4.123 5.975 2.128 1.00 97.62 242 ILE A C 1
ATOM 1855 O O . ILE A 1 242 ? 2.984 5.552 1.953 1.00 97.62 242 ILE A O 1
ATOM 1859 N N . THR A 1 243 ? 4.908 6.381 1.145 1.00 96.75 243 THR A N 1
ATOM 1860 C CA . THR A 1 243 ? 4.510 6.456 -0.267 1.00 96.75 243 THR A CA 1
ATOM 1861 C C . THR A 1 243 ? 5.502 5.691 -1.135 1.00 96.75 243 THR A C 1
ATOM 1863 O O . THR A 1 243 ? 6.519 5.197 -0.638 1.00 96.75 243 THR A O 1
ATOM 1866 N N . THR A 1 244 ? 5.264 5.681 -2.445 1.00 95.06 244 THR A N 1
ATOM 1867 C CA . THR A 1 244 ? 6.185 5.140 -3.454 1.00 95.06 244 THR A CA 1
ATOM 1868 C C . THR A 1 244 ? 7.542 5.851 -3.512 1.00 95.06 244 THR A C 1
ATOM 1870 O O . THR A 1 244 ? 8.422 5.378 -4.221 1.00 95.06 244 THR A O 1
ATOM 1873 N N . ASP A 1 245 ? 7.743 6.942 -2.765 1.00 93.75 245 ASP A N 1
ATOM 1874 C CA . ASP A 1 245 ? 9.004 7.698 -2.732 1.00 93.75 245 ASP A CA 1
ATOM 1875 C C . ASP A 1 245 ? 9.694 7.642 -1.360 1.00 93.75 245 ASP A C 1
ATOM 1877 O O . ASP A 1 245 ? 10.790 8.173 -1.168 1.00 93.75 245 ASP A O 1
ATOM 1881 N N . THR A 1 246 ? 9.066 7.004 -0.369 1.00 95.62 246 THR A N 1
ATOM 1882 C CA . THR A 1 246 ? 9.647 6.879 0.973 1.00 95.62 246 THR A CA 1
ATOM 1883 C C . THR A 1 246 ? 10.835 5.927 0.940 1.00 95.62 246 THR A C 1
ATOM 1885 O O . THR A 1 246 ? 10.689 4.784 0.540 1.00 95.62 246 THR A O 1
ATOM 1888 N N . ALA A 1 247 ? 12.015 6.364 1.375 1.00 94.75 247 ALA A N 1
ATOM 1889 C CA . ALA A 1 247 ? 13.194 5.501 1.373 1.00 94.75 247 ALA A CA 1
ATOM 1890 C C . ALA A 1 247 ? 13.048 4.324 2.355 1.00 94.75 247 ALA A C 1
ATOM 1892 O O . ALA A 1 247 ? 12.789 4.527 3.545 1.00 94.75 247 ALA A O 1
ATOM 1893 N N . PHE A 1 248 ? 13.298 3.117 1.857 1.00 92.69 248 PHE A N 1
ATOM 1894 C CA . PHE A 1 248 ? 13.366 1.872 2.609 1.00 92.69 248 PHE A CA 1
ATOM 1895 C C . PHE A 1 248 ? 14.748 1.251 2.492 1.00 92.69 248 PHE A C 1
ATOM 1897 O O . PHE A 1 248 ? 15.402 1.342 1.457 1.00 92.69 248 PHE A O 1
ATOM 1904 N N . VAL A 1 249 ? 15.178 0.587 3.559 1.00 94.06 249 VAL A N 1
ATOM 1905 C CA . VAL A 1 249 ? 16.379 -0.245 3.536 1.00 94.06 249 VAL A CA 1
ATOM 1906 C C . VAL A 1 249 ? 15.996 -1.635 3.039 1.00 94.06 249 VAL A C 1
ATOM 1908 O O . VAL A 1 249 ? 15.022 -2.218 3.514 1.00 94.06 249 VAL A O 1
ATOM 1911 N N . ILE A 1 250 ? 16.793 -2.159 2.111 1.00 92.50 250 ILE A N 1
ATOM 1912 C CA . ILE A 1 250 ? 16.774 -3.564 1.721 1.00 92.50 250 ILE A CA 1
ATOM 1913 C C . ILE A 1 250 ? 17.768 -4.292 2.624 1.00 92.50 250 ILE A C 1
ATOM 1915 O O . ILE A 1 250 ? 18.933 -3.911 2.717 1.00 92.50 250 ILE A O 1
ATOM 1919 N N . ASP A 1 251 ? 17.316 -5.346 3.280 1.00 88.69 251 ASP A N 1
ATOM 1920 C CA . ASP A 1 251 ? 18.119 -6.199 4.155 1.00 88.69 251 ASP A CA 1
ATOM 1921 C C . ASP A 1 251 ? 17.809 -7.668 3.798 1.00 88.69 251 ASP A C 1
ATOM 1923 O O . ASP A 1 251 ? 17.041 -7.958 2.873 1.00 88.69 251 ASP A O 1
ATOM 1927 N N . GLY A 1 252 ? 18.460 -8.616 4.453 1.00 90.31 252 GLY A N 1
ATOM 1928 C CA . GLY A 1 252 ? 18.375 -10.016 4.083 1.00 90.31 252 GLY A CA 1
ATOM 1929 C C . GLY A 1 252 ? 19.373 -10.401 2.992 1.00 90.31 252 GLY A C 1
ATOM 1930 O O . GLY A 1 252 ? 20.214 -9.601 2.582 1.00 90.31 252 GLY A O 1
ATOM 1931 N N . PRO A 1 253 ? 19.324 -11.651 2.501 1.00 95.44 253 PRO A N 1
ATOM 1932 C CA . PRO A 1 253 ? 20.399 -12.200 1.674 1.00 95.44 253 PRO A CA 1
ATOM 1933 C C . PRO A 1 253 ? 20.497 -11.560 0.284 1.00 95.44 253 PRO A C 1
ATOM 1935 O O . PRO A 1 253 ? 21.527 -11.683 -0.371 1.00 95.44 253 PRO A O 1
ATOM 1938 N N . ALA A 1 254 ? 19.422 -10.917 -0.182 1.00 93.69 254 ALA A N 1
ATOM 1939 C CA . ALA A 1 254 ? 19.382 -10.253 -1.480 1.00 93.69 254 ALA A CA 1
ATOM 1940 C C . ALA A 1 254 ? 19.955 -8.825 -1.439 1.00 93.69 254 ALA A C 1
ATOM 1942 O O . ALA A 1 254 ? 20.329 -8.295 -2.489 1.00 93.69 254 ALA A O 1
ATOM 1943 N N . ALA A 1 255 ? 20.049 -8.213 -0.253 1.00 96.56 255 ALA A N 1
ATOM 1944 C CA . ALA A 1 255 ? 20.585 -6.870 -0.087 1.00 96.56 255 ALA A CA 1
ATOM 1945 C C . ALA A 1 255 ? 22.034 -6.794 -0.581 1.00 96.56 255 ALA A C 1
ATOM 1947 O O . ALA A 1 255 ? 22.869 -7.645 -0.272 1.00 96.56 255 ALA A O 1
ATOM 1948 N N . GLY A 1 256 ? 22.339 -5.774 -1.377 1.00 96.19 256 GLY A N 1
ATOM 1949 C CA . GLY A 1 256 ? 23.668 -5.571 -1.951 1.00 96.19 256 GLY A CA 1
ATOM 1950 C C . GLY A 1 256 ? 23.990 -6.418 -3.185 1.00 96.19 256 GLY A C 1
ATOM 1951 O O . GLY A 1 256 ? 25.031 -6.207 -3.816 1.00 96.19 256 GLY A O 1
ATOM 1952 N N . SER A 1 257 ? 23.121 -7.366 -3.549 1.00 98.25 257 SER A N 1
ATOM 1953 C CA . SER A 1 257 ? 23.318 -8.195 -4.739 1.00 98.25 257 SER A CA 1
ATOM 1954 C C . SER A 1 257 ? 23.206 -7.372 -6.023 1.00 98.25 257 SER A C 1
ATOM 1956 O O . SER A 1 257 ? 22.543 -6.335 -6.064 1.00 98.25 257 SER A O 1
ATOM 1958 N N . ASP A 1 258 ? 23.820 -7.852 -7.105 1.00 98.25 258 ASP A N 1
ATOM 1959 C CA . ASP A 1 258 ? 23.774 -7.155 -8.396 1.00 98.25 258 ASP A CA 1
ATOM 1960 C C . ASP A 1 258 ? 22.350 -7.017 -8.953 1.00 98.25 258 ASP A C 1
ATOM 1962 O O . ASP A 1 258 ? 22.079 -6.071 -9.684 1.00 98.25 258 ASP A O 1
ATOM 1966 N N . LEU A 1 259 ? 21.425 -7.900 -8.555 1.00 97.00 259 LEU A N 1
ATOM 1967 C CA . LEU A 1 259 ? 20.010 -7.847 -8.939 1.00 97.00 259 LEU A CA 1
ATOM 1968 C C . LEU A 1 259 ? 19.204 -6.780 -8.185 1.00 97.00 259 LEU A C 1
ATOM 1970 O O . LEU A 1 259 ? 18.071 -6.517 -8.574 1.00 97.00 259 LEU A O 1
ATOM 1974 N N . MET A 1 260 ? 19.766 -6.169 -7.137 1.00 97.81 260 MET A N 1
ATOM 1975 C CA . MET A 1 260 ? 19.134 -5.080 -6.378 1.00 97.81 260 MET A CA 1
ATOM 1976 C C . MET A 1 260 ? 19.676 -3.696 -6.742 1.00 97.81 260 MET A C 1
ATOM 1978 O O . MET A 1 260 ? 19.152 -2.685 -6.267 1.00 97.81 260 MET A O 1
ATOM 1982 N N . LYS A 1 261 ? 20.731 -3.631 -7.560 1.00 98.31 261 LYS A N 1
ATOM 1983 C CA . LYS A 1 261 ? 21.390 -2.379 -7.945 1.00 98.31 261 LYS A CA 1
ATOM 1984 C C . LYS A 1 261 ? 20.684 -1.735 -9.126 1.00 98.31 261 LYS A C 1
ATOM 1986 O O . LYS A 1 261 ? 20.388 -2.408 -10.114 1.00 98.31 261 LYS A O 1
ATOM 1991 N N . THR A 1 262 ? 20.487 -0.427 -9.033 1.00 97.88 262 THR A N 1
ATOM 1992 C CA . THR A 1 262 ? 19.874 0.408 -10.073 1.00 97.88 262 THR A CA 1
ATOM 1993 C C . THR A 1 262 ? 20.640 1.726 -10.208 1.00 97.88 262 THR A C 1
ATOM 1995 O O . THR A 1 262 ? 21.558 2.016 -9.438 1.00 97.88 262 THR A O 1
ATOM 1998 N N . ALA A 1 263 ? 20.280 2.552 -11.188 1.00 96.31 263 ALA A N 1
ATOM 1999 C CA . ALA A 1 263 ? 20.857 3.878 -11.394 1.00 96.31 263 ALA A CA 1
ATOM 2000 C C . ALA A 1 263 ? 20.637 4.803 -10.189 1.00 96.31 263 ALA A C 1
ATOM 2002 O O . ALA A 1 263 ? 21.462 5.676 -9.927 1.00 96.31 263 ALA A O 1
ATOM 2003 N N . SER A 1 264 ? 19.529 4.621 -9.464 1.00 93.38 264 SER A N 1
ATOM 2004 C CA . SER A 1 264 ? 19.192 5.404 -8.271 1.00 93.38 264 SER A CA 1
ATOM 2005 C C . SER A 1 264 ? 19.866 4.881 -7.001 1.00 93.38 264 SER A C 1
ATOM 2007 O O . SER A 1 264 ? 20.028 5.642 -6.049 1.00 93.38 264 SER A O 1
ATOM 2009 N N . ASP A 1 265 ? 20.293 3.617 -6.988 1.00 96.94 265 ASP A N 1
ATOM 2010 C CA . ASP A 1 265 ? 21.043 3.017 -5.890 1.00 96.94 265 ASP A CA 1
ATOM 2011 C C . ASP A 1 265 ? 22.026 1.950 -6.399 1.00 96.94 265 ASP A C 1
ATOM 2013 O O . ASP A 1 265 ? 21.684 0.783 -6.606 1.00 96.94 265 ASP A O 1
ATOM 2017 N N . SER A 1 266 ? 23.292 2.347 -6.535 1.00 97.44 266 SER A N 1
ATOM 2018 C CA . SER A 1 266 ? 24.380 1.453 -6.941 1.00 97.44 266 SER A CA 1
ATOM 2019 C C . SER A 1 266 ? 24.822 0.490 -5.837 1.00 97.44 266 SER A C 1
ATOM 2021 O O . SER A 1 266 ? 25.593 -0.435 -6.108 1.00 97.44 266 SER A O 1
ATOM 2023 N N . THR A 1 267 ? 24.356 0.682 -4.598 1.00 97.62 267 THR A N 1
ATOM 2024 C CA . THR A 1 267 ? 24.663 -0.234 -3.497 1.00 97.62 267 THR A CA 1
ATOM 2025 C C . THR A 1 267 ? 23.715 -1.421 -3.469 1.00 97.62 267 THR A C 1
ATOM 2027 O O . THR A 1 267 ? 24.140 -2.483 -3.038 1.00 97.62 267 THR A O 1
ATOM 2030 N N . GLY A 1 268 ? 22.477 -1.274 -3.952 1.00 97.19 268 GLY A N 1
ATOM 2031 C CA . GLY A 1 268 ? 21.440 -2.305 -3.887 1.00 97.19 268 GLY A CA 1
ATOM 2032 C C . GLY A 1 268 ? 20.920 -2.552 -2.469 1.00 97.19 268 GLY A C 1
ATOM 2033 O O . GLY A 1 268 ? 20.560 -3.679 -2.131 1.00 97.19 268 GLY A O 1
ATOM 2034 N N . THR A 1 269 ? 20.948 -1.526 -1.617 1.00 96.75 269 THR A N 1
ATOM 2035 C CA . THR A 1 269 ? 20.571 -1.603 -0.194 1.00 96.75 269 THR A CA 1
ATOM 2036 C C . THR A 1 269 ? 19.489 -0.600 0.198 1.00 96.75 269 THR A C 1
ATOM 2038 O O . THR A 1 269 ? 19.023 -0.621 1.336 1.00 96.75 269 THR A O 1
ATOM 2041 N N . VAL A 1 270 ? 19.061 0.271 -0.722 1.00 95.19 270 VAL A N 1
ATOM 2042 C CA . VAL A 1 270 ? 18.020 1.274 -0.478 1.00 95.19 270 VAL A CA 1
ATOM 2043 C C . VAL A 1 270 ? 17.061 1.340 -1.663 1.00 95.19 270 VAL A C 1
ATOM 2045 O O . VAL A 1 270 ? 17.474 1.573 -2.800 1.00 95.19 270 VAL A O 1
ATOM 2048 N N . VAL A 1 271 ? 15.764 1.204 -1.387 1.00 95.31 271 VAL A N 1
ATOM 2049 C CA . VAL A 1 271 ? 14.678 1.339 -2.366 1.00 95.31 271 VAL A CA 1
ATOM 2050 C C . VAL A 1 271 ? 13.808 2.555 -2.079 1.00 95.31 271 VAL A C 1
ATOM 2052 O O . VAL A 1 271 ? 13.593 2.929 -0.928 1.00 95.31 271 VAL A O 1
ATOM 2055 N N . ALA A 1 272 ? 13.349 3.212 -3.143 1.00 95.06 272 ALA A N 1
ATOM 2056 C CA . ALA A 1 272 ? 12.366 4.275 -3.051 1.00 95.06 272 ALA A CA 1
ATOM 2057 C C . ALA A 1 272 ? 10.966 3.657 -3.091 1.00 95.06 272 ALA A C 1
ATOM 2059 O O . ALA A 1 272 ? 10.478 3.247 -4.145 1.00 95.06 272 ALA A O 1
ATOM 2060 N N . GLY A 1 273 ? 10.347 3.626 -1.919 1.00 94.88 273 GLY A N 1
ATOM 2061 C CA . GLY A 1 273 ? 8.942 3.340 -1.727 1.00 94.88 273 GLY A CA 1
ATOM 2062 C C . GLY A 1 273 ? 8.574 1.890 -1.507 1.00 94.88 273 GLY A C 1
ATOM 2063 O O . GLY A 1 273 ? 9.411 1.005 -1.373 1.00 94.88 273 GLY A O 1
ATOM 2064 N N . THR A 1 274 ? 7.262 1.720 -1.450 1.00 96.56 274 THR A N 1
ATOM 2065 C CA . THR A 1 274 ? 6.519 0.465 -1.422 1.00 96.56 274 THR A CA 1
ATOM 2066 C C . THR A 1 274 ? 5.187 0.730 -2.128 1.00 96.56 274 THR A C 1
ATOM 2068 O O . THR A 1 274 ? 4.703 1.870 -2.109 1.00 96.56 274 THR A O 1
ATOM 2071 N N . ASN A 1 275 ? 4.632 -0.270 -2.802 1.00 94.06 275 ASN A N 1
ATOM 2072 C CA . ASN A 1 275 ? 3.356 -0.176 -3.513 1.00 94.06 275 ASN A CA 1
ATOM 2073 C C . ASN A 1 275 ? 2.560 -1.474 -3.355 1.00 94.06 275 ASN A C 1
ATOM 2075 O O . ASN A 1 275 ? 3.065 -2.455 -2.809 1.00 94.06 275 ASN A O 1
ATOM 2079 N N . ASN A 1 276 ? 1.303 -1.488 -3.810 1.00 93.88 276 ASN A N 1
ATOM 2080 C CA . ASN A 1 276 ? 0.494 -2.712 -3.796 1.00 93.88 276 ASN A CA 1
ATOM 2081 C C . ASN A 1 276 ? 0.403 -3.384 -2.423 1.00 93.88 276 ASN A C 1
ATOM 2083 O O . ASN A 1 276 ? 0.333 -4.610 -2.319 1.00 93.88 276 ASN A O 1
ATOM 2087 N N . ASN A 1 277 ? 0.421 -2.570 -1.366 1.00 96.75 277 ASN A N 1
ATOM 2088 C CA . ASN A 1 277 ? 0.362 -3.025 0.010 1.00 96.75 277 ASN A CA 1
ATOM 2089 C C . ASN A 1 277 ? -1.015 -3.646 0.264 1.00 96.75 277 ASN A C 1
ATOM 2091 O O . ASN A 1 277 ? -1.995 -2.935 0.449 1.00 96.75 277 ASN A O 1
ATOM 2095 N N . CYS A 1 278 ? -1.096 -4.971 0.252 1.00 94.38 278 CYS A N 1
ATOM 2096 C CA . CYS A 1 278 ? -2.347 -5.718 0.318 1.00 94.38 278 CYS A CA 1
ATOM 2097 C C . CYS A 1 278 ? -2.667 -6.068 1.774 1.00 94.38 278 CYS A C 1
ATOM 2099 O O . CYS A 1 278 ? -3.262 -5.287 2.518 1.00 94.38 278 CYS A O 1
ATOM 2101 N N . SER A 1 279 ? -2.177 -7.220 2.224 1.00 94.19 279 SER A N 1
ATOM 2102 C CA . SER A 1 279 ? -2.411 -7.730 3.567 1.00 94.19 279 SER A CA 1
ATOM 2103 C C . SER A 1 279 ? -1.274 -7.363 4.527 1.00 94.19 279 SER A C 1
ATOM 2105 O O . SER A 1 279 ? -0.346 -6.619 4.194 1.00 94.19 279 SER A O 1
ATOM 2107 N N . GLY A 1 280 ? -1.331 -7.885 5.746 1.00 94.94 280 GLY A N 1
ATOM 2108 C CA . GLY A 1 280 ? -0.305 -7.632 6.740 1.00 94.94 280 GLY A CA 1
ATOM 2109 C C . GLY A 1 280 ? -0.485 -8.403 8.036 1.00 94.94 280 GLY A C 1
ATOM 2110 O O . GLY A 1 280 ? -1.318 -9.302 8.162 1.00 94.94 280 GLY A O 1
ATOM 2111 N N . GLY A 1 281 ? 0.339 -8.046 9.017 1.00 94.44 281 GLY A N 1
ATOM 2112 C CA . GLY A 1 281 ? 0.309 -8.660 10.338 1.00 94.44 281 GLY A CA 1
ATOM 2113 C C . GLY A 1 281 ? 0.973 -7.799 11.403 1.00 94.44 281 GLY A C 1
ATOM 2114 O O . GLY A 1 281 ? 1.904 -7.050 11.130 1.00 94.44 281 GLY A O 1
ATOM 2115 N N . LEU A 1 282 ? 0.499 -7.905 12.642 1.00 92.62 282 LEU A N 1
ATOM 2116 C CA . LEU A 1 282 ? 1.180 -7.349 13.808 1.00 92.62 282 LEU A CA 1
ATOM 2117 C C . LEU A 1 282 ? 2.119 -8.413 14.376 1.00 92.62 282 LEU A C 1
ATOM 2119 O O . LEU A 1 282 ? 1.672 -9.489 14.779 1.00 92.62 282 LEU A O 1
ATOM 2123 N N . THR A 1 283 ? 3.413 -8.116 14.432 1.00 89.50 283 THR A N 1
ATOM 2124 C CA . THR A 1 283 ? 4.381 -9.032 15.034 1.00 89.50 283 THR A CA 1
ATOM 2125 C C . THR A 1 283 ? 4.253 -9.034 16.563 1.00 89.50 283 THR A C 1
ATOM 2127 O O . THR A 1 283 ? 3.873 -8.020 17.164 1.00 89.50 283 THR A O 1
ATOM 2130 N N . PRO A 1 284 ? 4.627 -10.135 17.242 1.00 89.00 284 PRO A N 1
ATOM 2131 C CA . PRO A 1 284 ? 4.640 -10.187 18.706 1.00 89.00 284 PRO A CA 1
ATOM 2132 C C . PRO A 1 284 ? 5.576 -9.161 19.366 1.00 89.00 284 PRO A C 1
ATOM 2134 O O . PRO A 1 284 ? 5.353 -8.785 20.513 1.00 89.00 284 PRO A O 1
ATOM 2137 N N . TRP A 1 285 ? 6.607 -8.687 18.654 1.00 86.44 285 TRP A N 1
ATOM 2138 C CA . TRP A 1 285 ? 7.521 -7.630 19.113 1.00 86.44 285 TRP A CA 1
ATOM 2139 C C . TRP A 1 285 ? 7.050 -6.215 18.743 1.00 86.44 285 TRP A C 1
ATOM 2141 O O . TRP A 1 285 ? 7.725 -5.229 19.036 1.00 86.44 285 TRP A O 1
ATOM 2151 N N . GLY A 1 286 ? 5.854 -6.095 18.163 1.00 84.19 286 GLY A N 1
ATOM 2152 C CA . GLY A 1 286 ? 5.138 -4.836 18.030 1.00 84.19 286 GLY A CA 1
ATOM 2153 C C . GLY A 1 286 ? 5.427 -4.048 16.758 1.00 84.19 286 GLY A C 1
ATOM 2154 O O . GLY A 1 286 ? 5.108 -2.865 16.728 1.00 84.19 286 GLY A O 1
ATOM 2155 N N . THR A 1 287 ? 5.984 -4.653 15.718 1.00 91.50 287 THR A N 1
ATOM 2156 C CA . THR A 1 287 ? 6.101 -4.056 14.375 1.00 91.50 287 THR A CA 1
ATOM 2157 C C . THR A 1 287 ? 4.938 -4.487 13.484 1.00 91.50 287 THR A C 1
ATOM 2159 O O . THR A 1 287 ? 4.227 -5.442 13.793 1.00 91.50 287 THR A O 1
ATOM 2162 N N . VAL A 1 288 ? 4.702 -3.759 12.395 1.00 94.56 288 VAL A N 1
ATOM 2163 C CA . VAL A 1 288 ? 3.656 -4.082 11.421 1.00 94.56 288 VAL A CA 1
ATOM 2164 C C . VAL A 1 288 ? 4.305 -4.577 10.143 1.00 94.56 288 VAL A C 1
ATOM 2166 O O . VAL A 1 288 ? 5.156 -3.895 9.589 1.00 94.56 288 VAL A O 1
ATOM 2169 N N . LEU A 1 289 ? 3.886 -5.746 9.682 1.00 96.19 289 LEU A N 1
ATOM 2170 C CA . LEU A 1 289 ? 4.227 -6.284 8.377 1.00 96.19 289 LEU A CA 1
ATOM 2171 C C . LEU A 1 289 ? 3.152 -5.886 7.371 1.00 96.19 289 LEU A C 1
ATOM 2173 O O . LEU A 1 289 ? 1.964 -5.926 7.697 1.00 96.19 289 LEU A O 1
ATOM 2177 N N . SER A 1 290 ? 3.575 -5.557 6.161 1.00 96.38 290 SER A N 1
ATOM 2178 C CA . SER A 1 290 ? 2.731 -5.312 4.997 1.00 96.38 290 SER A CA 1
ATOM 2179 C C . SER A 1 290 ? 3.281 -6.106 3.821 1.00 96.38 290 SER A C 1
ATOM 2181 O O . SER A 1 290 ? 4.496 -6.212 3.689 1.00 96.38 290 SER A O 1
ATOM 2183 N N . GLY A 1 291 ? 2.421 -6.712 3.009 1.00 95.31 291 GLY A N 1
ATOM 2184 C CA . GLY A 1 291 ? 2.846 -7.464 1.828 1.00 95.31 291 GLY A CA 1
ATOM 2185 C C . GLY A 1 291 ? 2.559 -6.705 0.544 1.00 95.31 291 GLY A C 1
ATOM 2186 O O . GLY A 1 291 ? 1.424 -6.281 0.340 1.00 95.31 291 GLY A O 1
ATOM 2187 N N . GLU A 1 292 ? 3.563 -6.571 -0.314 1.00 96.44 292 GLU A N 1
ATOM 2188 C CA . GLU A 1 292 ? 3.390 -6.106 -1.691 1.00 96.44 292 GLU A CA 1
ATOM 2189 C C . GLU A 1 292 ? 2.867 -7.271 -2.546 1.00 96.44 292 GLU A C 1
ATOM 2191 O O . GLU A 1 292 ? 3.500 -8.326 -2.602 1.00 96.44 292 GLU A O 1
ATOM 2196 N N . GLU A 1 293 ? 1.688 -7.117 -3.155 1.00 91.62 293 GLU A N 1
ATOM 2197 C CA . GLU A 1 293 ? 1.022 -8.190 -3.914 1.00 91.62 293 GLU A CA 1
ATOM 2198 C C . GLU A 1 293 ? 1.166 -7.993 -5.431 1.00 91.62 293 GLU A C 1
ATOM 2200 O O . GLU A 1 293 ? 2.089 -8.530 -6.036 1.00 91.62 293 GLU A O 1
ATOM 2205 N N . ASN A 1 294 ? 0.279 -7.204 -6.047 1.00 90.88 294 ASN A N 1
ATOM 2206 C CA . ASN A 1 294 ? 0.181 -7.060 -7.507 1.00 90.88 294 ASN A CA 1
ATOM 2207 C C . ASN A 1 294 ? 1.107 -5.957 -8.059 1.00 90.88 294 ASN A C 1
ATOM 2209 O O . ASN A 1 294 ? 0.680 -5.092 -8.831 1.00 90.88 294 ASN A O 1
ATOM 2213 N N . PHE A 1 295 ? 2.366 -5.929 -7.607 1.00 92.25 295 PHE A N 1
ATOM 2214 C CA . PHE A 1 295 ? 3.350 -4.921 -8.034 1.00 92.25 295 PHE A CA 1
ATOM 2215 C C . PHE A 1 295 ? 3.638 -4.992 -9.543 1.00 92.25 295 PHE A C 1
ATOM 2217 O O . PHE A 1 295 ? 4.023 -3.994 -10.153 1.00 92.25 295 PHE A O 1
ATOM 2224 N N . ASP A 1 296 ? 3.400 -6.154 -10.155 1.00 89.38 296 ASP A N 1
ATOM 2225 C CA . ASP A 1 296 ? 3.548 -6.424 -11.585 1.00 89.38 296 ASP A CA 1
ATOM 2226 C C . ASP A 1 296 ? 2.738 -5.472 -12.472 1.00 89.38 296 ASP A C 1
ATOM 2228 O O . ASP A 1 296 ? 3.151 -5.141 -13.580 1.00 89.38 296 ASP A O 1
ATOM 2232 N N . SER A 1 297 ? 1.622 -4.957 -11.958 1.00 90.12 297 SER A N 1
ATOM 2233 C CA . SER A 1 297 ? 0.710 -4.088 -12.708 1.00 90.12 297 SER A CA 1
ATOM 2234 C C . SER A 1 297 ? 1.257 -2.671 -12.938 1.00 90.12 297 SER A C 1
ATOM 2236 O O . SER A 1 297 ? 0.623 -1.877 -13.631 1.00 90.12 297 SER A O 1
ATOM 2238 N N . TYR A 1 298 ? 2.419 -2.348 -12.357 1.00 94.44 298 TYR A N 1
ATOM 2239 C CA . TYR A 1 298 ? 3.023 -1.010 -12.347 1.00 94.44 298 TYR A CA 1
ATOM 2240 C C . TYR A 1 298 ? 4.411 -0.957 -12.989 1.00 94.44 298 TYR A C 1
ATOM 2242 O O . TYR A 1 298 ? 5.003 0.118 -13.067 1.00 94.44 298 TYR A O 1
ATOM 2250 N N . PHE A 1 299 ? 4.936 -2.092 -13.458 1.00 96.88 299 PHE A N 1
ATOM 2251 C CA . PHE A 1 299 ? 6.240 -2.166 -14.105 1.00 96.88 299 PHE A CA 1
ATOM 2252 C C . PHE A 1 299 ? 6.121 -2.652 -15.545 1.00 96.88 299 PHE A C 1
ATOM 2254 O O . PHE A 1 299 ? 5.569 -3.717 -15.812 1.00 96.88 299 PHE A O 1
ATOM 2261 N N . VAL A 1 300 ? 6.755 -1.924 -16.463 1.00 97.88 300 VAL A N 1
ATOM 2262 C CA . VAL A 1 300 ? 7.083 -2.464 -17.786 1.00 97.88 300 VAL A CA 1
ATOM 2263 C C . VAL A 1 300 ? 8.316 -3.356 -17.642 1.00 97.88 300 VAL A C 1
ATOM 2265 O O . VAL A 1 300 ? 9.380 -2.903 -17.206 1.00 97.88 300 VAL A O 1
ATOM 2268 N N . GLY A 1 301 ? 8.163 -4.633 -17.980 1.00 96.38 301 GLY A N 1
ATOM 2269 C CA . GLY A 1 301 ? 9.216 -5.646 -17.968 1.00 96.38 301 GLY A CA 1
ATOM 2270 C C . GLY A 1 301 ? 9.988 -5.740 -19.287 1.00 96.38 301 GLY A C 1
ATOM 2271 O O . GLY A 1 301 ? 10.018 -4.808 -20.089 1.00 96.38 301 GLY A O 1
ATOM 2272 N N . LYS A 1 302 ? 10.620 -6.897 -19.510 1.00 94.81 302 LYS A N 1
ATOM 2273 C CA . LYS A 1 302 ? 11.249 -7.289 -20.782 1.00 94.81 302 LYS A CA 1
ATOM 2274 C C . LYS A 1 302 ? 10.688 -8.623 -21.254 1.00 94.81 302 LYS A C 1
ATOM 2276 O O . LYS A 1 302 ? 10.176 -9.397 -20.452 1.00 94.81 302 LYS A O 1
ATOM 2281 N N . ASP A 1 303 ? 10.875 -8.921 -22.535 1.00 92.12 303 ASP A N 1
ATOM 2282 C CA . ASP A 1 303 ? 10.526 -10.217 -23.124 1.00 92.12 303 ASP A CA 1
ATOM 2283 C C . ASP A 1 303 ? 11.551 -11.301 -22.742 1.00 92.12 303 ASP A C 1
ATOM 2285 O O . ASP A 1 303 ? 12.306 -11.805 -23.577 1.00 92.12 303 ASP A O 1
ATOM 2289 N N . ASP A 1 304 ? 11.605 -11.644 -21.452 1.00 89.06 304 ASP A N 1
ATOM 2290 C CA . ASP A 1 304 ? 12.404 -12.749 -20.926 1.00 89.06 304 ASP A CA 1
ATOM 2291 C C . ASP A 1 304 ? 11.634 -13.615 -19.912 1.00 89.06 304 ASP A C 1
ATOM 2293 O O . ASP A 1 304 ? 10.597 -13.232 -19.368 1.00 89.06 304 ASP A O 1
ATOM 2297 N N . GLU A 1 305 ? 12.151 -14.822 -19.660 1.00 88.69 305 GLU A N 1
ATOM 2298 C CA . GLU A 1 305 ? 11.516 -15.815 -18.783 1.00 88.69 305 GLU A CA 1
ATOM 2299 C C . GLU A 1 305 ? 11.385 -15.341 -17.324 1.00 88.69 305 GLU A C 1
ATOM 2301 O O . GLU A 1 305 ? 10.449 -15.734 -16.625 1.00 88.69 305 GLU A O 1
ATOM 2306 N N . LYS A 1 306 ? 12.300 -14.487 -16.847 1.00 89.38 306 LYS A N 1
ATOM 2307 C CA . LYS A 1 306 ? 12.294 -14.004 -15.462 1.00 89.38 306 LYS A CA 1
ATOM 2308 C C . LYS A 1 306 ? 11.165 -13.006 -15.250 1.00 89.38 306 LYS A C 1
ATOM 2310 O O . LYS A 1 306 ? 10.437 -13.149 -14.275 1.00 89.38 306 LYS A O 1
ATOM 2315 N N . PHE A 1 307 ? 10.988 -12.052 -16.162 1.00 92.56 307 PHE A N 1
ATOM 2316 C CA . PHE A 1 307 ? 9.856 -11.123 -16.118 1.00 92.56 307 PHE A CA 1
ATOM 2317 C C . PHE A 1 307 ? 8.533 -11.867 -16.319 1.00 92.56 307 PHE A C 1
ATOM 2319 O O . PHE A 1 307 ? 7.612 -11.705 -15.516 1.00 92.56 307 PHE A O 1
ATOM 2326 N N . ALA A 1 308 ? 8.472 -12.775 -17.300 1.00 89.69 308 ALA A N 1
ATOM 2327 C CA . ALA A 1 308 ? 7.272 -13.563 -17.572 1.00 89.69 308 ALA A CA 1
ATOM 2328 C C . ALA A 1 308 ? 6.812 -14.383 -16.355 1.00 89.69 308 ALA A C 1
ATOM 2330 O O . ALA A 1 308 ? 5.616 -14.477 -16.092 1.00 89.69 308 ALA A O 1
ATOM 2331 N N . ARG A 1 309 ? 7.747 -14.929 -15.563 1.00 89.19 309 ARG A N 1
ATOM 2332 C CA . ARG A 1 309 ? 7.437 -15.671 -14.330 1.00 89.19 309 ARG A CA 1
ATOM 2333 C C . ARG A 1 309 ? 6.710 -14.828 -13.271 1.00 89.19 309 ARG A C 1
ATOM 2335 O O . ARG A 1 309 ? 5.984 -15.392 -12.451 1.00 89.19 309 ARG A O 1
ATOM 2342 N N . TYR A 1 310 ? 6.908 -13.515 -13.277 1.00 89.81 310 TYR A N 1
ATOM 2343 C CA . TYR A 1 310 ? 6.251 -12.564 -12.377 1.00 89.81 310 TYR A CA 1
ATOM 2344 C C . TYR A 1 310 ? 5.113 -11.800 -13.066 1.00 89.81 310 TYR A C 1
ATOM 2346 O O . TYR A 1 310 ? 4.675 -10.778 -12.5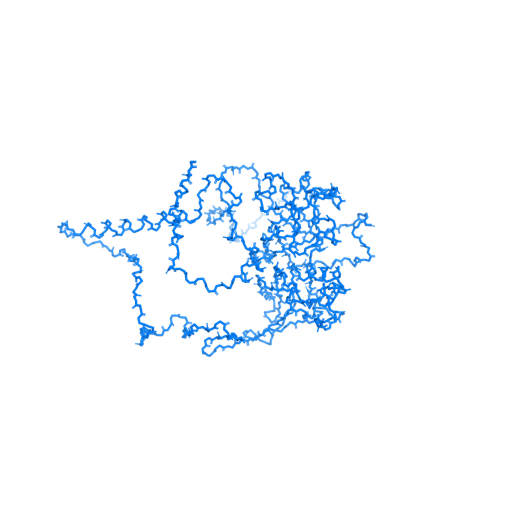54 1.00 89.81 310 TYR A O 1
ATOM 2354 N N . SER A 1 311 ? 4.631 -12.279 -14.220 1.00 90.31 311 SER A N 1
ATOM 2355 C CA . SER A 1 311 ? 3.578 -11.627 -15.014 1.00 90.31 311 SER A CA 1
ATOM 2356 C C . SER A 1 311 ? 3.933 -10.215 -15.503 1.00 90.31 311 SER A C 1
ATOM 2358 O O . SER A 1 311 ? 3.053 -9.462 -15.912 1.00 90.31 311 SER A O 1
ATOM 2360 N N . LEU A 1 312 ? 5.220 -9.861 -15.513 1.00 92.06 312 LEU A N 1
ATOM 2361 C CA . LEU A 1 312 ? 5.706 -8.590 -16.036 1.00 92.06 312 LEU A CA 1
ATOM 2362 C C . LEU A 1 312 ? 5.798 -8.682 -17.560 1.00 92.06 312 LEU A C 1
ATOM 2364 O O . LEU A 1 312 ? 6.512 -9.531 -18.095 1.00 92.06 312 LEU A O 1
ATOM 2368 N N . SER A 1 313 ? 5.082 -7.801 -18.253 1.00 92.00 313 SER A N 1
ATOM 2369 C CA . SER A 1 313 ? 5.063 -7.744 -19.718 1.00 92.00 313 SER A CA 1
ATOM 2370 C C . SER A 1 313 ? 5.858 -6.552 -20.244 1.00 92.00 313 SER A C 1
ATOM 2372 O O . SER A 1 313 ? 6.026 -5.556 -19.543 1.00 92.00 313 SER A O 1
ATOM 2374 N N . ASN A 1 314 ? 6.329 -6.634 -21.487 1.00 95.62 314 ASN A N 1
ATOM 2375 C CA . ASN A 1 314 ? 6.979 -5.525 -22.189 1.00 95.62 314 ASN A CA 1
ATOM 2376 C C . ASN A 1 314 ? 5.959 -4.575 -22.858 1.00 95.62 314 ASN A C 1
ATOM 2378 O O . ASN A 1 314 ? 6.210 -4.026 -23.928 1.00 95.62 314 ASN A O 1
ATOM 2382 N N . GLU A 1 315 ? 4.785 -4.413 -22.248 1.00 93.69 315 GLU A N 1
ATOM 2383 C CA . GLU A 1 315 ? 3.705 -3.545 -22.720 1.00 93.69 315 GLU A CA 1
ATOM 2384 C C . GLU A 1 315 ? 3.491 -2.383 -21.739 1.00 93.69 315 GLU A C 1
ATOM 2386 O O . GLU A 1 315 ? 3.816 -2.520 -20.555 1.00 93.69 315 GLU A O 1
ATOM 2391 N N . PRO A 1 316 ? 2.937 -1.242 -22.193 1.00 93.88 316 PRO A N 1
ATOM 2392 C CA . PRO A 1 316 ? 2.557 -0.148 -21.305 1.00 93.88 316 PRO A CA 1
ATOM 2393 C C . PRO A 1 316 ? 1.621 -0.607 -20.185 1.00 93.88 316 PRO A C 1
ATOM 2395 O O . PRO A 1 316 ? 0.707 -1.410 -20.402 1.00 93.88 316 PRO A O 1
ATOM 2398 N N . THR A 1 317 ? 1.826 -0.061 -18.989 1.00 93.62 317 THR A N 1
ATOM 2399 C CA . THR A 1 317 ? 1.001 -0.399 -17.825 1.00 93.62 317 THR A CA 1
ATOM 2400 C C . THR A 1 317 ? -0.310 0.391 -17.853 1.00 93.62 317 THR A C 1
ATOM 2402 O O . THR A 1 317 ? -0.344 1.506 -18.379 1.00 93.62 317 THR A O 1
ATOM 2405 N N . PRO A 1 318 ? -1.407 -0.115 -17.257 1.00 89.44 318 PRO A N 1
ATOM 2406 C CA . PRO A 1 318 ? -2.665 0.635 -17.190 1.00 89.44 318 PRO A CA 1
ATOM 2407 C C . PRO A 1 318 ? -2.554 1.950 -16.396 1.00 89.44 318 PRO A C 1
ATOM 2409 O O . PRO A 1 318 ? -3.369 2.851 -16.592 1.00 89.44 318 PRO A O 1
ATOM 2412 N N . HIS A 1 319 ? -1.555 2.066 -15.516 1.00 92.50 319 HIS A N 1
ATOM 2413 C CA . HIS A 1 319 ? -1.332 3.236 -14.663 1.00 92.50 319 HIS A CA 1
ATOM 2414 C C . HIS A 1 319 ? -0.340 4.247 -15.267 1.00 92.50 319 HIS A C 1
ATOM 2416 O O . HIS A 1 319 ? -0.296 5.405 -14.843 1.00 92.50 319 HIS A O 1
ATOM 2422 N N . GLU A 1 320 ? 0.435 3.839 -16.276 1.00 95.00 320 GLU A N 1
ATOM 2423 C CA . GLU A 1 320 ? 1.395 4.664 -17.018 1.00 95.00 320 GLU A CA 1
ATOM 2424 C C . GLU A 1 320 ? 2.449 5.364 -16.138 1.00 95.00 320 GLU A C 1
ATOM 2426 O O . GLU A 1 320 ? 2.923 6.463 -16.456 1.00 95.00 320 GLU A O 1
ATOM 2431 N N . TRP A 1 321 ? 2.848 4.754 -15.020 1.00 96.81 321 TRP A N 1
ATOM 2432 C CA . TRP A 1 321 ? 3.864 5.317 -14.119 1.00 96.81 321 TRP A CA 1
ATOM 2433 C C . TRP A 1 321 ? 5.215 5.492 -14.820 1.00 96.81 321 TRP A C 1
ATOM 2435 O O . TRP A 1 321 ? 5.920 6.480 -14.592 1.00 96.81 321 TRP A O 1
ATOM 2445 N N . GLU A 1 322 ? 5.527 4.603 -15.761 1.00 97.25 322 GLU A N 1
ATOM 2446 C CA . GLU A 1 322 ? 6.699 4.664 -16.630 1.00 97.25 322 GLU A CA 1
ATOM 2447 C C . GLU A 1 322 ? 6.760 5.927 -17.494 1.00 97.25 322 GLU A C 1
ATOM 2449 O O . GLU A 1 322 ? 7.847 6.370 -17.870 1.00 97.25 322 GLU A O 1
ATOM 2454 N N . SER A 1 323 ? 5.611 6.545 -17.789 1.00 96.50 323 SER A N 1
ATOM 2455 C CA . SER A 1 323 ? 5.562 7.793 -18.554 1.00 96.50 323 SER A CA 1
ATOM 2456 C C . SER A 1 323 ? 6.044 8.988 -17.725 1.00 96.50 323 SER A C 1
ATOM 2458 O O . SER A 1 323 ? 6.478 10.009 -18.271 1.00 96.50 323 SER A O 1
ATOM 2460 N N . VAL A 1 324 ? 5.986 8.883 -16.394 1.00 96.69 324 VAL A N 1
ATOM 2461 C CA . VAL A 1 324 ? 6.295 9.966 -15.457 1.00 96.69 324 VAL A CA 1
ATOM 2462 C C . VAL A 1 324 ? 7.641 9.774 -14.780 1.00 96.69 324 VAL A C 1
ATOM 2464 O O . VAL A 1 324 ? 8.372 10.763 -14.644 1.00 96.69 324 VAL A O 1
ATOM 2467 N N . GLU A 1 325 ? 7.974 8.543 -14.391 1.00 96.31 325 GLU A N 1
ATOM 2468 C CA . GLU A 1 325 ? 9.242 8.195 -13.755 1.00 96.31 325 GLU A CA 1
ATOM 2469 C C . GLU A 1 325 ? 9.913 7.000 -14.451 1.00 96.31 325 GLU A C 1
ATOM 2471 O O . GLU A 1 325 ? 9.348 5.907 -14.472 1.00 96.31 325 GLU A O 1
ATOM 2476 N N . PRO A 1 326 ? 11.152 7.161 -14.961 1.00 96.38 326 PRO A N 1
ATOM 2477 C CA . PRO A 1 326 ? 11.835 6.116 -15.727 1.00 96.38 326 PRO A CA 1
ATOM 2478 C C . PRO A 1 326 ? 12.029 4.783 -14.996 1.00 96.38 326 PRO A C 1
ATOM 2480 O O . PRO A 1 326 ? 12.193 3.756 -15.649 1.00 96.38 326 PRO A O 1
ATOM 2483 N N . ARG A 1 327 ? 12.020 4.788 -13.658 1.00 97.06 327 ARG A N 1
ATOM 2484 C CA . ARG A 1 327 ? 12.278 3.599 -12.835 1.00 97.06 327 ARG A CA 1
ATOM 2485 C C . ARG A 1 327 ? 11.240 2.489 -13.004 1.00 97.06 327 ARG A C 1
ATOM 2487 O O . ARG A 1 327 ? 11.562 1.332 -12.787 1.00 97.06 327 ARG A O 1
ATOM 2494 N N . TRP A 1 328 ? 10.032 2.823 -13.449 1.00 97.75 328 TRP A N 1
ATOM 2495 C CA . TRP A 1 328 ? 8.945 1.859 -13.653 1.00 97.75 328 TRP A CA 1
ATOM 2496 C C . TRP A 1 328 ? 9.017 1.119 -14.997 1.00 97.75 328 TRP A C 1
ATOM 2498 O O . TRP A 1 328 ? 8.076 0.433 -15.379 1.00 97.75 328 TRP A O 1
ATOM 2508 N N . ASN A 1 329 ? 10.122 1.244 -15.737 1.00 98.06 329 ASN A N 1
ATOM 2509 C CA . ASN A 1 329 ? 10.325 0.527 -16.990 1.00 98.06 329 ASN A CA 1
ATOM 2510 C C . ASN A 1 329 ? 11.736 -0.054 -17.069 1.00 98.06 329 ASN A C 1
ATOM 2512 O O . ASN A 1 329 ? 12.725 0.675 -17.162 1.00 98.06 329 ASN A O 1
ATOM 2516 N N . ALA A 1 330 ? 11.812 -1.384 -17.089 1.00 97.69 330 ALA A N 1
ATOM 2517 C CA . ALA A 1 330 ? 13.057 -2.139 -17.112 1.00 97.69 330 ALA A CA 1
ATOM 2518 C C . ALA A 1 330 ? 13.866 -1.954 -18.409 1.00 97.69 330 ALA A C 1
ATOM 2520 O O . ALA A 1 330 ? 15.042 -2.315 -18.455 1.00 97.69 330 ALA A O 1
ATOM 2521 N N . ASN A 1 331 ? 13.277 -1.403 -19.474 1.00 97.06 331 ASN A N 1
ATOM 2522 C CA . ASN A 1 331 ? 13.995 -1.062 -20.704 1.00 97.06 331 ASN A CA 1
ATOM 2523 C C . ASN A 1 331 ? 14.813 0.230 -20.584 1.00 97.06 331 ASN A C 1
ATOM 2525 O O . ASN A 1 331 ? 15.665 0.491 -21.435 1.00 97.06 331 ASN A O 1
ATOM 2529 N N . ASN A 1 332 ? 14.581 1.035 -19.545 1.00 97.62 332 ASN A N 1
ATOM 2530 C CA . ASN A 1 332 ? 15.350 2.251 -19.322 1.00 97.62 332 ASN A CA 1
ATOM 2531 C C . ASN A 1 332 ? 16.733 1.918 -18.734 1.00 97.62 332 ASN A C 1
ATOM 2533 O O . ASN A 1 332 ? 16.802 1.195 -17.735 1.00 97.62 332 ASN A O 1
ATOM 2537 N N . PRO A 1 333 ? 17.829 2.473 -19.294 1.00 96.88 333 PRO A N 1
ATOM 2538 C CA . PRO A 1 333 ? 19.180 2.186 -18.822 1.00 96.88 333 PRO A CA 1
ATOM 2539 C C . PRO A 1 333 ? 19.357 2.439 -17.324 1.00 96.88 333 PRO A C 1
ATOM 2541 O O . PRO A 1 333 ? 19.105 3.542 -16.833 1.00 96.88 333 PRO A O 1
ATOM 2544 N N . GLY A 1 334 ? 19.826 1.418 -16.610 1.00 96.75 334 GLY A N 1
ATOM 2545 C CA . GLY A 1 334 ? 20.062 1.450 -15.170 1.00 96.75 334 GLY A CA 1
ATOM 2546 C C . GLY A 1 334 ? 18.832 1.156 -14.302 1.00 96.75 334 GLY A C 1
ATOM 2547 O O . GLY A 1 334 ? 18.968 1.107 -13.082 1.00 96.75 334 GLY A O 1
ATOM 2548 N N . TYR A 1 335 ? 17.650 0.935 -14.878 1.00 97.62 335 TYR A N 1
ATOM 2549 C CA . TYR A 1 335 ? 16.441 0.533 -14.144 1.00 97.62 335 TYR A CA 1
ATOM 2550 C C . TYR A 1 335 ? 15.980 -0.889 -14.475 1.00 97.62 335 TYR A C 1
ATOM 2552 O O . TYR A 1 335 ? 14.890 -1.297 -14.083 1.00 97.62 335 TYR A O 1
ATOM 2560 N N . GLU A 1 336 ? 16.833 -1.684 -15.120 1.00 97.06 336 GLU A N 1
ATOM 2561 C CA . GLU A 1 336 ? 16.552 -3.075 -15.489 1.00 97.06 336 GLU A CA 1
ATOM 2562 C C . GLU A 1 336 ? 16.161 -3.937 -14.278 1.00 97.06 336 GLU A C 1
ATOM 2564 O O . GLU A 1 336 ? 15.406 -4.894 -14.415 1.00 97.06 336 GLU A O 1
ATOM 2569 N N . ASN A 1 337 ? 16.671 -3.579 -13.098 1.00 97.31 337 ASN A N 1
ATOM 2570 C CA . ASN A 1 337 ? 16.494 -4.302 -11.845 1.00 97.31 337 ASN A CA 1
ATOM 2571 C C . ASN A 1 337 ? 15.470 -3.665 -10.889 1.00 97.31 337 ASN A C 1
ATOM 2573 O O . ASN A 1 337 ? 15.313 -4.170 -9.780 1.00 97.31 337 ASN A O 1
ATOM 2577 N N . GLU A 1 338 ? 14.799 -2.562 -11.251 1.00 97.88 338 GLU A N 1
ATOM 2578 C CA . GLU A 1 338 ? 13.934 -1.852 -10.290 1.00 97.88 338 GLU A CA 1
ATOM 2579 C C . GLU A 1 338 ? 12.797 -2.754 -9.783 1.00 97.88 338 GLU A C 1
ATOM 2581 O O . GLU A 1 338 ? 12.570 -2.817 -8.579 1.00 97.88 338 GLU A O 1
ATOM 2586 N N . SER A 1 339 ? 12.170 -3.540 -10.665 1.00 96.75 339 SER A N 1
ATOM 2587 C CA . SER A 1 339 ? 11.101 -4.485 -10.296 1.00 96.75 339 SER A CA 1
ATOM 2588 C C . SER A 1 339 ? 11.535 -5.560 -9.288 1.00 96.75 339 SER A C 1
ATOM 2590 O O . SER A 1 339 ? 10.719 -5.992 -8.480 1.00 96.75 339 SER A O 1
ATOM 2592 N N . ASN A 1 340 ? 12.819 -5.943 -9.247 1.00 96.88 340 ASN A N 1
ATOM 2593 C CA . ASN A 1 340 ? 13.327 -6.916 -8.268 1.00 96.88 340 ASN A CA 1
ATOM 2594 C C . ASN A 1 340 ? 13.275 -6.381 -6.826 1.00 96.88 340 ASN A C 1
ATOM 2596 O O . ASN A 1 340 ? 13.355 -7.157 -5.873 1.00 96.88 340 ASN A O 1
ATOM 2600 N N . ARG A 1 341 ? 13.179 -5.056 -6.658 1.00 97.69 341 ARG A N 1
ATOM 2601 C CA . ARG A 1 341 ? 13.138 -4.373 -5.357 1.00 97.69 341 ARG A CA 1
ATOM 2602 C C . ARG A 1 341 ? 11.709 -4.249 -4.804 1.00 97.69 341 ARG A C 1
ATOM 2604 O O . ARG A 1 341 ? 11.545 -3.637 -3.755 1.00 97.69 341 ARG A O 1
ATOM 2611 N N . PHE A 1 342 ? 10.723 -4.856 -5.475 1.00 97.50 342 PHE A N 1
ATOM 2612 C CA . PHE A 1 342 ? 9.307 -4.916 -5.091 1.00 97.50 342 PHE A CA 1
ATOM 2613 C C . PHE A 1 342 ? 8.801 -6.371 -5.063 1.00 97.50 342 PHE A C 1
ATOM 2615 O O . PHE A 1 342 ? 9.479 -7.283 -5.542 1.00 97.50 342 PHE A O 1
ATOM 2622 N N . GLY A 1 343 ? 7.630 -6.594 -4.463 1.00 95.50 343 GLY A N 1
ATOM 2623 C CA . GLY A 1 343 ? 7.073 -7.929 -4.216 1.00 95.50 343 GLY A CA 1
ATOM 2624 C C . GLY A 1 343 ? 7.552 -8.547 -2.902 1.00 95.50 343 GLY A C 1
ATOM 2625 O O . GLY A 1 343 ? 7.667 -9.771 -2.789 1.00 95.50 343 GLY A O 1
ATOM 2626 N N . TRP A 1 344 ? 7.876 -7.708 -1.913 1.00 96.31 344 TRP A N 1
ATOM 2627 C CA . TRP A 1 344 ? 8.429 -8.126 -0.625 1.00 96.31 344 TRP A CA 1
ATOM 2628 C C . TRP A 1 344 ? 7.443 -7.927 0.533 1.00 96.31 344 TRP A C 1
ATOM 2630 O O . TRP A 1 344 ? 6.431 -7.233 0.435 1.00 96.31 344 TRP A O 1
ATOM 2640 N N . ILE A 1 345 ? 7.760 -8.534 1.680 1.00 97.19 345 ILE A N 1
ATOM 2641 C CA . ILE A 1 345 ? 7.140 -8.159 2.954 1.00 97.19 345 ILE A CA 1
ATOM 2642 C C . ILE A 1 345 ? 7.910 -6.975 3.533 1.00 97.19 345 ILE A C 1
ATOM 2644 O O . ILE A 1 345 ? 9.098 -7.090 3.808 1.00 97.19 345 ILE A O 1
ATOM 2648 N N . VAL A 1 346 ? 7.226 -5.868 3.786 1.00 95.19 346 VAL A N 1
ATOM 2649 C CA . VAL A 1 346 ? 7.783 -4.656 4.386 1.00 95.19 346 VAL A CA 1
ATOM 2650 C C . VAL A 1 346 ? 7.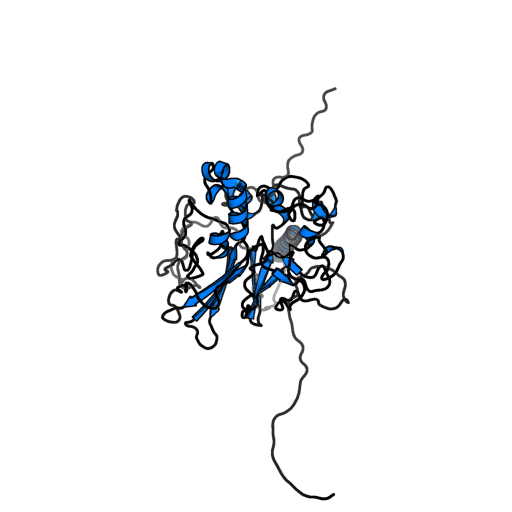465 -4.619 5.880 1.00 95.19 346 VAL A C 1
ATOM 2652 O O . VAL A 1 346 ? 6.314 -4.788 6.279 1.00 95.19 346 VAL A O 1
ATOM 2655 N N . GLU A 1 347 ? 8.469 -4.363 6.723 1.00 94.94 347 GLU A N 1
ATOM 2656 C CA . GLU A 1 347 ? 8.303 -4.212 8.174 1.00 94.94 347 GLU A CA 1
ATOM 2657 C C . GLU A 1 347 ? 8.380 -2.735 8.598 1.00 94.94 347 GLU A C 1
ATOM 2659 O O . GLU A 1 347 ? 9.393 -2.062 8.419 1.00 94.94 347 GLU A O 1
ATOM 2664 N N . LEU A 1 348 ? 7.314 -2.227 9.221 1.00 90.12 348 LEU A N 1
ATOM 2665 C CA . LEU A 1 348 ? 7.247 -0.902 9.829 1.00 90.12 348 LEU A CA 1
ATOM 2666 C C . LEU A 1 348 ? 7.359 -0.974 11.350 1.00 90.12 348 LEU A C 1
ATOM 2668 O O . LEU A 1 348 ? 6.609 -1.669 12.041 1.00 90.12 348 LEU A O 1
ATOM 2672 N N . THR A 1 349 ? 8.252 -0.160 11.904 1.00 78.19 349 THR A N 1
ATOM 2673 C CA . THR A 1 349 ? 8.404 -0.027 13.353 1.00 78.19 349 THR A CA 1
ATOM 2674 C C . THR A 1 349 ? 7.455 1.030 13.927 1.00 78.19 349 THR A C 1
ATOM 2676 O O . THR A 1 349 ? 7.142 2.030 13.285 1.00 78.19 349 THR A O 1
ATOM 2679 N N . ARG A 1 350 ? 7.017 0.862 15.186 1.00 60.12 350 ARG A N 1
ATOM 2680 C CA . ARG A 1 350 ? 6.180 1.867 15.889 1.00 60.12 350 ARG A CA 1
ATOM 2681 C C . ARG A 1 350 ? 6.889 3.205 16.100 1.00 60.12 350 ARG A C 1
ATOM 2683 O O . ARG A 1 350 ? 6.239 4.239 16.241 1.00 60.12 350 ARG A O 1
ATOM 2690 N N . ARG A 1 351 ? 8.222 3.188 16.182 1.00 54.94 351 ARG A N 1
ATOM 2691 C CA . ARG A 1 351 ? 9.060 4.381 16.327 1.00 54.94 351 ARG A CA 1
ATOM 2692 C C . ARG A 1 351 ? 9.681 4.706 14.978 1.00 54.94 351 ARG A C 1
ATOM 2694 O O . ARG A 1 351 ? 10.858 4.450 14.784 1.00 54.94 351 ARG A O 1
ATOM 2701 N N . ILE A 1 352 ? 8.906 5.308 14.082 1.00 51.06 352 ILE A N 1
ATOM 2702 C CA . ILE A 1 352 ? 9.448 5.877 12.843 1.00 51.06 352 ILE A CA 1
ATOM 2703 C C . ILE A 1 352 ? 10.130 7.207 13.206 1.00 51.06 352 ILE A C 1
ATOM 2705 O O . ILE A 1 352 ? 9.423 8.188 13.504 1.00 51.06 352 ILE A O 1
ATOM 2709 N N . PRO A 1 353 ? 11.477 7.295 13.221 1.00 39.81 353 PRO A N 1
ATOM 2710 C CA . PRO A 1 353 ? 12.159 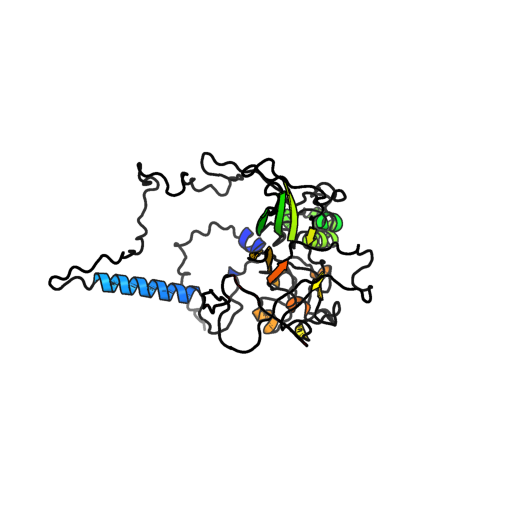8.556 13.481 1.00 39.81 353 PRO A CA 1
ATOM 2711 C C . PRO A 1 353 ? 11.711 9.584 12.440 1.00 39.81 353 PRO A C 1
ATOM 2713 O O . PRO A 1 353 ? 11.362 9.245 11.310 1.00 39.81 353 PRO A O 1
ATOM 2716 N N . ARG A 1 354 ? 11.648 10.861 12.822 1.00 36.91 354 ARG A N 1
ATOM 2717 C CA . ARG A 1 354 ? 11.307 11.927 11.874 1.00 36.91 354 ARG A CA 1
ATOM 2718 C C . ARG A 1 354 ? 12.400 11.947 10.801 1.00 36.91 354 ARG A C 1
ATOM 2720 O O . ARG A 1 354 ? 13.553 12.192 11.149 1.00 36.91 354 ARG A O 1
ATOM 2727 N N . LEU A 1 355 ? 12.055 11.678 9.541 1.00 37.28 355 LEU A N 1
ATOM 2728 C CA . LEU A 1 355 ? 12.997 11.888 8.443 1.00 37.28 355 LEU A CA 1
ATOM 2729 C C . LEU A 1 355 ? 13.432 13.367 8.460 1.00 37.28 355 LEU A C 1
ATOM 2731 O O . LEU A 1 355 ? 12.595 14.242 8.737 1.00 37.28 355 LEU A O 1
ATOM 2735 N N . PRO A 1 356 ? 14.716 13.678 8.207 1.00 26.20 356 PRO A N 1
ATOM 2736 C CA . PRO A 1 356 ? 15.118 15.040 7.883 1.00 26.20 356 PRO A CA 1
ATOM 2737 C C . PRO A 1 356 ? 14.249 15.546 6.726 1.00 26.20 356 PRO A C 1
ATOM 2739 O O . PRO A 1 356 ? 13.915 14.779 5.826 1.00 26.20 356 PRO A O 1
ATOM 2742 N N . ARG A 1 357 ? 13.851 16.825 6.749 1.00 29.56 357 ARG A N 1
ATOM 2743 C CA . ARG A 1 357 ? 13.129 17.422 5.615 1.00 29.56 357 ARG A CA 1
ATOM 2744 C C . ARG A 1 357 ? 13.997 17.262 4.367 1.00 29.56 357 ARG A C 1
ATOM 2746 O O . ARG A 1 357 ? 15.073 17.851 4.312 1.00 29.56 357 ARG A O 1
ATOM 2753 N N . ALA A 1 358 ? 13.530 16.500 3.385 1.00 34.34 358 ALA A N 1
ATOM 2754 C CA . ALA A 1 358 ? 14.131 16.486 2.064 1.00 34.34 358 ALA A CA 1
ATOM 2755 C C . ALA A 1 358 ? 13.781 17.813 1.377 1.00 34.34 358 ALA A C 1
ATOM 2757 O O . ALA A 1 358 ? 12.697 17.980 0.832 1.00 34.34 358 ALA A O 1
ATOM 2758 N N . SER A 1 359 ? 14.676 18.796 1.456 1.00 29.95 359 SER A N 1
ATOM 2759 C CA . SER A 1 359 ? 14.673 19.947 0.543 1.00 29.95 359 SER A CA 1
ATOM 2760 C C . SER A 1 359 ? 15.517 19.680 -0.707 1.00 29.95 359 SER A C 1
ATOM 2762 O O . SER A 1 359 ? 15.822 20.608 -1.449 1.00 29.95 359 SER A O 1
ATOM 2764 N N . THR A 1 360 ? 15.909 18.426 -0.939 1.00 25.22 360 THR A N 1
ATOM 2765 C CA . THR A 1 360 ? 16.796 18.041 -2.034 1.00 25.22 360 THR A CA 1
ATOM 2766 C C . THR A 1 360 ? 16.287 16.732 -2.638 1.00 25.22 360 THR A C 1
ATOM 2768 O O . THR A 1 360 ? 16.075 15.785 -1.876 1.00 25.22 360 THR A O 1
ATOM 2771 N N . PRO A 1 361 ? 16.057 16.651 -3.962 1.00 27.34 361 PRO A N 1
ATOM 2772 C CA . PRO A 1 361 ? 15.691 15.395 -4.606 1.00 27.34 361 PRO A CA 1
ATOM 2773 C C . PRO A 1 361 ? 16.762 14.318 -4.338 1.00 27.34 361 PRO A C 1
ATOM 2775 O O . PRO A 1 361 ? 17.945 14.653 -4.204 1.00 27.34 361 PRO A O 1
ATOM 2778 N N . PRO A 1 362 ? 16.371 13.033 -4.253 1.00 35.00 362 PRO A N 1
ATOM 2779 C CA . PRO A 1 362 ? 17.205 11.951 -3.715 1.00 35.00 362 PRO A CA 1
ATOM 2780 C C . PRO A 1 362 ? 18.522 11.687 -4.466 1.00 35.00 362 PRO A C 1
ATOM 2782 O O . PRO A 1 362 ? 19.375 10.973 -3.953 1.00 35.00 362 PRO A O 1
ATOM 2785 N N . TRP A 1 363 ? 18.751 12.303 -5.629 1.00 35.16 363 TRP A N 1
ATOM 2786 C CA . TRP A 1 363 ? 20.000 12.169 -6.384 1.00 35.16 363 TRP A CA 1
ATOM 2787 C C . TRP A 1 363 ? 21.147 13.084 -5.908 1.00 35.16 363 TRP A C 1
ATOM 2789 O O . TRP A 1 363 ? 22.250 12.984 -6.438 1.00 35.16 363 TRP A O 1
ATOM 2799 N N . ALA A 1 364 ? 20.932 13.969 -4.923 1.00 25.62 364 ALA A N 1
ATOM 2800 C CA . ALA A 1 364 ? 21.897 15.027 -4.583 1.00 25.62 364 ALA A CA 1
ATOM 2801 C C . ALA A 1 364 ? 22.417 15.050 -3.127 1.00 25.62 364 ALA A C 1
ATOM 2803 O O . ALA A 1 364 ? 22.988 16.057 -2.711 1.00 25.62 364 ALA A O 1
ATOM 2804 N N . ALA A 1 365 ? 22.284 13.978 -2.337 1.00 24.42 365 ALA A N 1
ATOM 2805 C CA . ALA A 1 365 ? 22.827 13.953 -0.972 1.00 24.42 365 ALA A CA 1
ATOM 2806 C C . ALA A 1 365 ? 23.799 12.787 -0.737 1.00 24.42 365 ALA A C 1
ATOM 2808 O O . ALA A 1 365 ? 23.411 11.660 -0.443 1.00 24.42 365 ALA A O 1
ATOM 2809 N N . SER A 1 366 ? 25.095 13.098 -0.811 1.00 24.61 366 SER A N 1
ATOM 2810 C CA . SER A 1 366 ? 26.174 12.278 -0.268 1.00 24.61 366 SER A CA 1
ATOM 2811 C C . SER A 1 366 ? 26.031 12.137 1.251 1.00 24.61 366 SER A C 1
ATOM 2813 O O . SER A 1 366 ? 25.997 13.138 1.964 1.00 24.61 366 SER A O 1
ATOM 2815 N N . SER A 1 367 ? 26.000 10.890 1.722 1.00 31.72 367 SER A N 1
ATOM 2816 C CA . SER A 1 367 ? 26.241 10.438 3.099 1.00 31.72 367 SER A CA 1
ATOM 2817 C C . SER A 1 367 ? 25.594 11.252 4.231 1.00 31.72 367 SER A C 1
ATOM 2819 O O . SER A 1 367 ? 26.130 12.258 4.688 1.00 31.72 367 SER A O 1
ATOM 2821 N N . THR A 1 368 ? 24.524 10.728 4.822 1.00 22.28 368 THR A N 1
ATOM 2822 C CA . THR A 1 368 ? 24.312 10.779 6.281 1.00 22.28 368 THR A CA 1
ATOM 2823 C C . THR A 1 368 ? 23.280 9.721 6.681 1.00 22.28 368 THR A C 1
ATOM 2825 O O . THR A 1 368 ? 22.297 9.507 5.982 1.00 22.28 368 THR A O 1
ATOM 2828 N N . ARG A 1 369 ? 23.570 9.010 7.779 1.00 28.41 369 ARG A N 1
ATOM 2829 C CA . ARG A 1 369 ? 22.877 7.814 8.302 1.00 28.41 369 ARG A CA 1
ATOM 2830 C C . ARG A 1 369 ? 21.345 7.859 8.162 1.00 28.41 369 ARG A C 1
ATOM 2832 O O . ARG A 1 369 ? 20.697 8.687 8.800 1.00 28.41 369 ARG A O 1
ATOM 2839 N N . ALA A 1 370 ? 20.792 6.908 7.409 1.00 27.09 370 ALA A N 1
ATOM 2840 C CA . ALA A 1 370 ? 19.362 6.612 7.356 1.00 27.09 370 ALA A CA 1
ATOM 2841 C C . ALA A 1 370 ? 18.927 5.754 8.569 1.00 27.09 370 ALA A C 1
ATOM 2843 O O . ALA A 1 370 ? 19.742 4.990 9.096 1.00 27.09 370 ALA A O 1
ATOM 2844 N N . PRO A 1 371 ? 17.677 5.885 9.054 1.00 30.89 371 PRO A N 1
ATOM 2845 C CA . PRO A 1 371 ? 17.148 5.054 10.131 1.00 30.89 371 PRO A CA 1
ATOM 2846 C C . PRO A 1 371 ? 16.929 3.607 9.665 1.00 30.89 371 PRO A C 1
ATOM 2848 O O . PRO A 1 371 ? 16.573 3.355 8.518 1.00 30.89 371 PRO A O 1
ATOM 2851 N N . THR A 1 372 ? 17.148 2.667 10.582 1.00 28.03 372 THR A N 1
ATOM 2852 C CA . THR A 1 372 ? 17.074 1.219 10.374 1.00 28.03 372 THR A CA 1
ATOM 2853 C C . THR A 1 372 ? 15.648 0.758 10.059 1.00 28.03 372 THR A C 1
ATOM 2855 O O . THR A 1 372 ? 14.742 0.932 10.876 1.00 28.03 372 THR A O 1
ATOM 2858 N N . PHE A 1 373 ? 15.485 0.124 8.901 1.00 39.09 373 PHE A N 1
ATOM 2859 C CA . PHE A 1 373 ? 14.384 -0.772 8.553 1.00 39.09 373 PHE A CA 1
ATOM 2860 C C . PHE A 1 373 ? 15.023 -2.100 8.118 1.00 39.09 373 PHE A C 1
ATOM 2862 O O . PHE A 1 373 ? 16.094 -2.085 7.517 1.00 39.09 373 PHE A O 1
ATOM 2869 N N . THR A 1 374 ? 14.447 -3.233 8.510 1.00 31.70 374 THR A N 1
ATOM 2870 C CA . THR A 1 374 ? 15.123 -4.542 8.476 1.00 31.70 374 THR A CA 1
ATOM 2871 C C . THR A 1 374 ? 14.207 -5.561 7.799 1.00 31.70 374 THR A C 1
ATOM 2873 O O . THR A 1 374 ? 13.178 -5.930 8.344 1.00 31.70 374 THR A O 1
ATOM 2876 N N . LEU A 1 375 ? 14.584 -6.021 6.613 1.00 33.16 375 LEU A N 1
ATOM 2877 C CA . LEU A 1 375 ? 14.254 -7.335 6.051 1.00 33.16 375 LEU A CA 1
ATOM 2878 C C . LEU A 1 375 ? 15.199 -8.394 6.661 1.00 33.16 375 LEU A C 1
ATOM 2880 O O . LEU A 1 375 ? 16.408 -8.324 6.495 1.00 33.16 375 LEU A O 1
ATOM 2884 N N . ILE A 1 376 ? 14.682 -9.380 7.397 1.00 29.81 376 ILE A N 1
ATOM 2885 C CA . ILE A 1 376 ? 15.512 -10.320 8.180 1.00 29.81 376 ILE A CA 1
ATOM 2886 C C . ILE A 1 376 ? 15.957 -11.543 7.336 1.00 29.81 376 ILE A C 1
ATOM 2888 O O . ILE A 1 376 ? 15.095 -12.251 6.812 1.00 29.81 376 ILE A O 1
ATOM 2892 N N . PRO A 1 377 ? 17.263 -11.893 7.269 1.00 28.52 377 PRO A N 1
ATOM 2893 C CA . PRO A 1 377 ? 17.745 -13.205 6.820 1.00 28.52 377 PRO A CA 1
ATOM 2894 C C . PRO A 1 377 ? 17.795 -14.247 7.957 1.00 28.52 377 PRO A C 1
ATOM 2896 O O . PRO A 1 377 ? 18.216 -13.942 9.072 1.00 28.52 377 PRO A O 1
ATOM 2899 N N . LEU A 1 378 ? 17.493 -15.516 7.651 1.00 29.30 378 LEU A N 1
ATOM 2900 C CA . LEU A 1 378 ? 17.929 -16.682 8.441 1.00 29.30 378 LEU A CA 1
ATOM 2901 C C . LEU A 1 378 ? 19.050 -17.448 7.701 1.00 29.30 378 LEU A C 1
ATOM 2903 O O . LEU A 1 378 ? 19.111 -17.396 6.471 1.00 29.30 378 LEU A O 1
ATOM 2907 N N . PRO A 1 379 ? 19.955 -18.139 8.425 1.00 28.73 379 PRO A N 1
ATOM 2908 C CA . PRO A 1 379 ? 21.182 -18.706 7.867 1.00 28.73 379 PRO A CA 1
ATOM 2909 C C . PRO A 1 379 ? 20.941 -19.926 6.968 1.00 28.73 379 PRO A C 1
ATOM 2911 O O . PRO A 1 379 ? 20.119 -20.795 7.252 1.00 28.73 379 PRO A O 1
ATOM 2914 N N . ALA A 1 380 ? 21.739 -20.004 5.903 1.00 27.73 380 ALA A N 1
ATOM 2915 C CA . ALA A 1 380 ? 21.702 -21.035 4.877 1.00 27.73 380 ALA A CA 1
ATOM 2916 C C . ALA A 1 380 ? 22.270 -22.376 5.366 1.00 27.73 380 ALA A C 1
ATOM 2918 O O . ALA A 1 380 ? 23.431 -22.692 5.146 1.00 27.73 380 ALA A O 1
ATOM 2919 N N . THR A 1 381 ? 21.432 -23.192 5.991 1.00 29.53 381 THR A N 1
ATOM 2920 C CA . THR A 1 381 ? 21.436 -24.654 5.822 1.00 29.53 381 THR A CA 1
ATOM 2921 C C . THR A 1 381 ? 19.981 -25.107 5.960 1.00 29.53 381 THR A C 1
ATOM 2923 O O . THR A 1 381 ? 19.240 -24.463 6.689 1.00 29.53 381 THR A O 1
ATOM 2926 N N . TRP A 1 382 ? 19.576 -26.166 5.251 1.00 23.80 382 TRP A N 1
ATOM 2927 C CA . TRP A 1 382 ? 18.194 -26.662 5.057 1.00 23.80 382 TRP A CA 1
ATOM 2928 C C . TRP A 1 382 ? 17.483 -26.135 3.796 1.00 23.80 382 TRP A C 1
ATOM 2930 O O . TRP A 1 382 ? 16.543 -25.348 3.828 1.00 23.80 382 TRP A O 1
ATOM 2940 N N . LEU A 1 383 ? 17.941 -26.647 2.649 1.00 27.03 383 LEU A N 1
ATOM 2941 C CA . LEU A 1 383 ? 17.187 -26.713 1.396 1.00 27.03 383 LEU A CA 1
ATOM 2942 C C . LEU A 1 383 ? 16.085 -27.782 1.513 1.00 27.03 383 LEU A C 1
ATOM 2944 O O . LEU A 1 383 ? 16.421 -28.956 1.651 1.00 27.03 383 LEU A O 1
ATOM 2948 N N . LEU A 1 384 ? 14.809 -27.373 1.444 1.00 24.14 384 LEU A N 1
ATOM 2949 C CA . LEU A 1 384 ? 13.753 -27.904 0.551 1.00 24.14 384 LEU A CA 1
ATOM 2950 C C . LEU A 1 384 ? 12.337 -27.448 0.987 1.00 24.14 384 LEU A C 1
ATOM 2952 O O . LEU A 1 384 ? 11.804 -27.894 1.996 1.00 24.14 384 LEU A O 1
ATOM 2956 N N . THR A 1 385 ? 11.721 -26.639 0.112 1.00 25.09 385 THR A N 1
ATOM 2957 C CA . THR A 1 385 ? 10.286 -26.571 -0.261 1.00 25.09 385 THR A CA 1
ATOM 2958 C C . THR A 1 385 ? 9.198 -26.135 0.751 1.00 25.09 385 THR A C 1
ATOM 2960 O O . THR A 1 385 ? 8.839 -26.861 1.669 1.00 25.09 385 THR A O 1
ATOM 2963 N N . TRP A 1 386 ? 8.575 -24.993 0.398 1.00 22.52 386 TRP A N 1
ATOM 2964 C CA . TRP A 1 386 ? 7.373 -24.298 0.911 1.00 22.52 386 TRP A CA 1
ATOM 2965 C C . TRP A 1 386 ? 7.492 -23.538 2.247 1.00 22.52 386 TRP A C 1
ATOM 2967 O O . TRP A 1 386 ? 7.547 -24.102 3.335 1.00 22.52 386 TRP A O 1
ATOM 2977 N N . ALA A 1 387 ? 7.472 -22.205 2.133 1.00 26.41 387 ALA A N 1
ATOM 2978 C CA . ALA A 1 387 ? 7.532 -21.243 3.227 1.00 26.41 387 ALA A CA 1
ATOM 2979 C C . ALA A 1 387 ? 6.165 -21.066 3.914 1.00 26.41 387 ALA A C 1
ATOM 2981 O O . ALA A 1 387 ? 5.378 -20.204 3.545 1.00 26.41 387 ALA A O 1
ATOM 2982 N N . MET A 1 388 ? 5.903 -21.871 4.940 1.00 24.84 388 MET A N 1
ATOM 2983 C CA . MET A 1 388 ? 5.090 -21.502 6.105 1.00 24.84 388 MET A CA 1
ATOM 2984 C C . MET A 1 388 ? 5.567 -22.361 7.276 1.00 24.84 388 MET A C 1
ATOM 2986 O O . MET A 1 388 ? 5.427 -23.582 7.237 1.00 24.84 388 MET A O 1
ATOM 2990 N N . THR A 1 389 ? 6.100 -21.746 8.334 1.00 27.94 389 THR A N 1
ATOM 2991 C CA . THR A 1 389 ? 6.579 -22.495 9.506 1.00 27.94 389 THR A CA 1
ATOM 2992 C C . THR A 1 389 ? 5.763 -22.149 10.743 1.00 27.94 389 THR A C 1
ATOM 2994 O O . THR A 1 389 ? 5.752 -21.023 11.235 1.00 27.94 389 THR A O 1
ATOM 2997 N N . ARG A 1 390 ? 5.064 -23.170 11.241 1.00 25.50 390 ARG A N 1
ATOM 2998 C CA . ARG A 1 390 ? 4.367 -23.218 12.526 1.00 25.50 390 ARG A CA 1
ATOM 2999 C C . ARG A 1 390 ? 5.376 -23.540 13.635 1.00 25.50 390 ARG A C 1
ATOM 3001 O O . ARG A 1 390 ? 6.296 -24.324 13.419 1.00 25.50 390 ARG A O 1
ATOM 3008 N N . ALA A 1 391 ? 5.175 -22.977 14.823 1.00 26.38 391 ALA A N 1
ATOM 3009 C CA . ALA A 1 391 ? 5.990 -23.241 16.007 1.00 26.38 391 ALA A CA 1
ATOM 3010 C C . ALA A 1 391 ? 5.583 -24.540 16.722 1.00 26.38 391 ALA A C 1
ATOM 3012 O O . ALA A 1 391 ? 4.392 -24.844 16.799 1.00 26.38 391 ALA A O 1
ATOM 3013 N N . LEU A 1 392 ? 6.553 -25.225 17.337 1.00 24.09 392 LEU A N 1
ATOM 3014 C CA . LEU A 1 392 ? 6.403 -25.781 18.686 1.00 24.09 392 LEU A CA 1
ATOM 3015 C C . LEU A 1 392 ? 7.765 -26.008 19.364 1.00 24.09 392 LEU A C 1
ATOM 3017 O O . LEU A 1 392 ? 8.795 -26.175 18.722 1.00 24.09 392 LEU A O 1
ATOM 3021 N N . SER A 1 393 ? 7.702 -25.930 20.690 1.00 28.52 393 SER A N 1
ATOM 3022 C CA . SER A 1 393 ? 8.764 -25.766 21.682 1.00 28.52 393 SER A CA 1
ATOM 3023 C C . SER A 1 393 ? 9.711 -26.952 21.854 1.00 28.52 393 SER A C 1
ATOM 3025 O O . SER A 1 393 ? 9.246 -28.086 21.826 1.00 28.52 393 SER A O 1
ATOM 3027 N N . THR A 1 394 ? 10.923 -26.674 22.344 1.00 22.67 394 THR A N 1
ATOM 3028 C CA . THR A 1 394 ? 11.493 -27.416 23.484 1.00 22.67 394 THR A CA 1
ATOM 3029 C C . THR A 1 394 ? 12.340 -26.510 24.374 1.00 22.67 394 THR A C 1
ATOM 3031 O O . THR A 1 394 ? 13.148 -25.713 23.907 1.00 22.67 394 THR A O 1
ATOM 3034 N N . SER A 1 395 ? 12.104 -26.670 25.672 1.00 25.91 395 SER A N 1
ATOM 3035 C CA . SER A 1 395 ? 12.818 -26.121 26.818 1.00 25.91 395 SER A CA 1
ATOM 3036 C C . SER A 1 395 ? 14.279 -26.562 26.905 1.00 25.91 395 SER A C 1
ATOM 3038 O O . SER A 1 395 ? 14.559 -27.727 26.641 1.00 25.91 395 SER A O 1
ATOM 3040 N N . THR A 1 396 ? 15.115 -25.730 27.528 1.00 24.98 396 THR A N 1
ATOM 3041 C CA . THR A 1 396 ? 16.016 -26.177 28.604 1.00 24.98 396 THR A CA 1
ATOM 3042 C C . THR A 1 396 ? 16.133 -25.082 29.666 1.00 24.98 396 THR A C 1
ATOM 3044 O O . THR A 1 396 ? 16.408 -23.924 29.362 1.00 24.98 396 THR A O 1
ATOM 3047 N N . SER A 1 397 ? 15.870 -25.496 30.905 1.00 24.44 397 SER A N 1
ATOM 3048 C CA . SER A 1 397 ? 16.136 -24.860 32.202 1.00 24.44 397 SER A CA 1
ATOM 3049 C C . SER A 1 397 ? 17.597 -24.374 32.322 1.00 24.44 397 SER A C 1
ATOM 3051 O O . SER A 1 397 ? 18.444 -24.794 31.544 1.00 24.44 397 SER A O 1
ATOM 3053 N N . SER A 1 398 ? 18.041 -23.536 33.262 1.00 24.81 398 SER A N 1
ATOM 3054 C CA . SER A 1 398 ? 17.684 -23.358 34.680 1.00 24.81 398 SER A CA 1
ATOM 3055 C C . SER A 1 398 ? 18.590 -22.254 35.249 1.00 24.81 398 SER A C 1
ATOM 3057 O O . SER A 1 398 ? 19.762 -22.254 34.899 1.00 24.81 398 SER A O 1
ATOM 3059 N N . PHE A 1 399 ? 18.122 -21.427 36.191 1.00 22.58 399 PHE A N 1
ATOM 3060 C CA . PHE A 1 399 ? 18.896 -21.045 37.390 1.00 22.58 399 PHE A CA 1
ATOM 3061 C C . PHE A 1 399 ? 17.925 -20.743 38.554 1.00 22.58 399 PHE A C 1
ATOM 3063 O O . PHE A 1 399 ? 16.795 -20.324 38.294 1.00 22.58 399 PHE A O 1
ATOM 3070 N N . PRO A 1 400 ? 18.304 -21.043 39.814 1.00 31.25 400 PRO A N 1
ATOM 3071 C CA . PRO A 1 400 ? 17.364 -21.326 40.889 1.00 31.25 400 PRO A CA 1
ATOM 3072 C C . PRO A 1 400 ? 17.084 -20.132 41.806 1.00 31.25 400 PRO A C 1
ATOM 3074 O O . PRO A 1 400 ? 17.822 -19.149 41.865 1.00 31.25 400 PRO A O 1
ATOM 3077 N N . ALA A 1 401 ? 16.001 -20.290 42.562 1.00 27.06 401 ALA A N 1
ATOM 3078 C CA . ALA A 1 401 ? 15.580 -19.424 43.644 1.00 27.06 401 ALA A CA 1
ATOM 3079 C C . ALA A 1 401 ? 16.548 -19.439 44.844 1.00 27.06 401 ALA A C 1
ATOM 3081 O O . ALA A 1 401 ? 17.222 -20.422 45.147 1.00 27.06 401 ALA A O 1
ATOM 3082 N N . THR A 1 402 ? 16.537 -18.303 45.531 1.00 26.19 402 THR A N 1
ATOM 3083 C CA . THR A 1 402 ? 17.184 -17.919 46.788 1.00 26.19 402 THR A CA 1
ATOM 3084 C C . THR A 1 402 ? 17.039 -18.904 47.951 1.00 26.19 402 THR A C 1
ATOM 3086 O O . THR A 1 402 ? 15.933 -19.336 48.263 1.00 26.19 402 THR A O 1
ATOM 3089 N N . ALA A 1 403 ? 18.128 -19.084 48.711 1.00 25.27 403 ALA A N 1
ATOM 3090 C CA . ALA A 1 403 ? 18.084 -19.351 50.149 1.00 25.27 403 ALA A CA 1
ATOM 3091 C C . ALA A 1 403 ? 19.349 -18.821 50.854 1.00 25.27 403 ALA A C 1
ATOM 3093 O O . ALA A 1 403 ? 20.484 -19.095 50.478 1.00 25.27 403 ALA A O 1
ATOM 3094 N N . THR A 1 404 ? 19.102 -18.032 51.891 1.00 24.72 404 THR A N 1
ATOM 3095 C CA . THR A 1 404 ? 20.006 -17.470 52.900 1.00 24.72 404 THR A CA 1
ATOM 3096 C C . THR A 1 404 ? 20.821 -18.512 53.679 1.00 24.72 404 THR A C 1
ATOM 3098 O O . THR A 1 404 ? 20.251 -19.477 54.180 1.00 24.72 404 THR A O 1
ATOM 3101 N N . SER A 1 405 ? 22.104 -18.235 53.951 1.00 24.95 405 SER A N 1
ATOM 3102 C CA . SER A 1 405 ? 22.646 -17.970 55.307 1.00 24.95 405 SER A CA 1
ATOM 3103 C C . SER A 1 405 ? 24.149 -18.285 55.459 1.00 24.95 405 SER A C 1
ATOM 3105 O O . SER A 1 405 ? 24.670 -19.233 54.888 1.00 24.95 405 SER A O 1
ATOM 3107 N N . ARG A 1 406 ? 24.776 -17.484 56.337 1.00 24.61 406 ARG A N 1
ATOM 3108 C CA . ARG A 1 406 ? 26.040 -17.675 57.084 1.00 24.61 406 ARG A CA 1
ATOM 3109 C C . ARG A 1 406 ? 27.393 -17.537 56.367 1.00 24.61 406 ARG A C 1
ATOM 3111 O O . ARG A 1 406 ? 27.987 -18.479 55.870 1.00 24.61 406 ARG A O 1
ATOM 3118 N N . ALA A 1 407 ? 27.905 -16.311 56.498 1.00 27.62 407 ALA A N 1
ATOM 3119 C CA . ALA A 1 407 ? 29.208 -15.932 57.056 1.00 27.62 407 ALA A CA 1
ATOM 3120 C C . ALA A 1 407 ? 30.180 -17.050 57.489 1.00 27.62 407 ALA A C 1
ATOM 3122 O O . ALA A 1 407 ? 29.803 -17.909 58.285 1.00 27.62 407 ALA A O 1
ATOM 3123 N N . ILE A 1 408 ? 31.467 -16.882 57.147 1.00 27.06 408 ILE A N 1
ATOM 3124 C CA . ILE A 1 408 ? 32.570 -16.540 58.079 1.00 27.06 408 ILE A CA 1
ATOM 3125 C C . ILE A 1 408 ? 33.923 -16.518 57.330 1.00 27.06 408 ILE A C 1
ATOM 3127 O O . ILE A 1 408 ? 34.280 -17.523 56.735 1.00 27.06 408 ILE A O 1
ATOM 3131 N N . ARG A 1 409 ? 34.646 -15.383 57.483 1.00 25.61 409 ARG A N 1
ATOM 3132 C CA . ARG A 1 409 ? 36.121 -15.134 57.468 1.00 25.61 409 ARG A CA 1
ATOM 3133 C C . ARG A 1 409 ? 36.948 -15.599 56.258 1.00 25.61 409 ARG A C 1
ATOM 3135 O O . ARG A 1 409 ? 36.632 -16.577 55.615 1.00 25.61 409 ARG A O 1
ATOM 3142 N N . SER A 1 410 ? 38.121 -15.056 55.957 1.00 27.47 410 SER A N 1
ATOM 3143 C CA . SER A 1 410 ? 38.866 -13.803 56.176 1.00 27.47 410 SER A CA 1
ATOM 3144 C C . SER A 1 410 ? 40.187 -14.023 55.422 1.00 27.47 410 SER A C 1
ATOM 3146 O O . SER A 1 410 ? 40.590 -15.178 55.317 1.00 27.47 410 SER A O 1
ATOM 3148 N N . THR A 1 411 ? 40.889 -12.941 55.052 1.00 31.89 411 THR A N 1
ATOM 3149 C CA . THR A 1 411 ? 42.350 -12.878 54.770 1.00 31.89 411 THR A CA 1
ATOM 3150 C C . THR A 1 411 ? 42.839 -13.740 53.592 1.00 31.89 411 THR A C 1
ATOM 3152 O O . THR A 1 411 ? 42.657 -14.947 53.586 1.00 31.89 411 THR A O 1
ATOM 3155 N N . THR A 1 412 ? 43.447 -13.206 52.537 1.00 42.88 412 THR A N 1
ATOM 3156 C CA . THR A 1 412 ? 44.429 -12.112 52.387 1.00 42.88 412 THR A CA 1
ATOM 3157 C C . THR A 1 412 ? 44.362 -11.565 50.971 1.00 42.88 412 THR A C 1
ATOM 3159 O O . THR A 1 412 ? 43.997 -12.362 50.076 1.00 42.88 412 THR A O 1
#

InterPro domains:
  IPR006311 Twin-arginine translocation pathway, signal sequence [PS51318] (1-85)
  IPR008557 Alkaline phosphatase PhoX [PF05787] (113-349)

Foldseek 3Di:
DDDDPPPDPPPPDPCVVVDPPPDDPVCCCFQVVVCVVDDALDPDPDDDPVNVVVVVVVVVVVVLVVVVVPPDDDDDDDDDDPPDPDDDDPPPDDPPPPPPPDQDPVNFDDDDDDDPPDPDDDDTPPDDDDDQFDQQAFQAPPQDGRDLADDFLVNLLGTAAADWAAKDWDADPVGNQKTKIKIFHAADDLVVSYPPVCCVVPVLRSLSSRQSRGAMWIWIWGHPDVPGDIHTDRRPVLTGRFGQQHKDFDAAPCAQPPLQWFPLHNRSGIHGGAHRFHYWDQDPVGKIKTFRDLCLLQAAADPDSVCSSSVHHNDQHPSNVCVNDVLRYLPPHRNVNSCVVYRDIWIGDSCDDDPDPPPDPSNPDDDDDDDDTYDDYDDDDDDDDDDDDDDDDDDDDDDDDDDDDDDDDDDD

pLDDT: mean 74.95, std 27.21, range [22.28, 98.75]

Secondary structure (DSSP, 8-state):
-------------TTBTTB---S-HHHHHHHHTTGGGSPPS--SSPPPHHHHHHHHHHHHHHHHHHHHH---S---------------------TT-S-TTS--TTSSPPPPPPPTT--S----TT-----S--TT-BSSTTSPPP-GGG--HHHHTTB--SSEEEEEEEEETTEEEEEEEEEEE----HHHHS-HHHHHHHHHHHHHHHHHHSEEEEEEEE-SSTTSPPEE-TT-TT-EEE-TTSEEE--STTTTSGGG--SS-TTS-EEE----EEEEEE-TTS-EEEEE--GGGG-B--SSHHHHHTT--SS--TT-HHHH-GGGBTTSTT-TTGGGG-S-EEEE-S--PPPP---S-TTS-----PPP--PPP--S----S--------------PPP----------